Protein AF-A0A0K2V3X2-F1 (afdb_monomer_lite)

InterPro domains:
  IPR036116 Fibronectin type III superfamily [SSF49265] (34-122)

Organism: Lepeophtheirus salmonis (NCBI:txid72036)

Secondary structure (DSSP, 8-state):
-HHHHHHHHHHHHHHHHHHHHHTTTT---EE-TT-PPEEE-S-TT-TTEEEEE-TTTEESGGGSSEEEEEEEETTT-GGG-EEEEEETT--EEEEE--TT-EEEEEEEEEEEETTEEEEEEPPPEEEE-----EE----GGG-EEEEEEETTTTEEEEEEEEEEEEGGGEESGGG-SEEEEEEEE--------S--------------------------------------------------------------------------------------------------------------------------PPP-----------------------------------------------------PPP-PPEEEEEE-S---SSEEEEEEE--TT--EEEEEEEE-TTS-EEEEEEEEEE--GGG-TT--PPPHHHHEEEE--TTSSS-EEEE-TTS---GGGHHHHHHHHHHHHHHHHHHHHHHHHHHHHHHHHHHHHHHHHHHHHHHHHHTTT-S---SEEEEEE--HHHHHHTTTT--SEEEEEEEEETTEEEEE---GGG------------------------------------------------------------------PPPPP-PPP-EEEEETTTTEEEEESSTT-SS-SEEEPSS---SSTTSGGGTT-EEEEETTEEEE-TTEEEEE-----

Sequence (714 aa):
MRIFLEGIALLFIVFLVEEISANCKAHDAEWIKGKPIRISIPHRSEPGKVLVDWTQSMKNGRCSDRFEVFVWETHRGEGFTKNYTTPGGTYSRIVELDPCVEYQFKIGFFENNLFGKETKNSSVAKFKTEAIPTLGSTDKSQFQVQVYFDKITQKLDYNKASIRFPKTLLKHTSCLKYIEADGIENVATLTTSRGYNSHFNKIGDITPLSRSTSYSNIASGSSSRSLDKSGRYGSSSSIGSSGSYGGYNSFGTSGSFGGSGFYSGSHGGSGSYGHASSGSNKPSSGNFLGSFTGTAGNTVNVPLDPYHYNDGHIEHDHSFGNHGRADFSKVSQKRFKRGLFGNNRVSTTPTPGRYDLRSRTNKPSPSQHTTYKPISGVTVNAKILPPFVEDIIEIVVPIKPCSSYTFSVKFVSPQGATLGIVKDLKYLQLSEMHNYHPPTLTEIFKVGTPVSANAPFVSLEPYSGIPVKCVLPILKAVDRHMGHLEDELHFHLKKEFESIGYGNKMKSKILGQKEHSLESAGCECSTPLLHFNTTDPKQLSKHKTDGLFGTFVYEGMQNGRPYYRRPPTSMDVTPTTKAGKNKRNRRFVGKIGTDSSNSRSFGGGFTRGGSTSSSHSAHSLSSSADQHLVIPNTPIIKDPPPPGKVYYVFWNTKEKSWWVGTTLQADKPLYKTNKKNPAKCPGDTKTVKKWTVPHTFSWKVDPHMVMSCKKQVL

pLDDT: mean 70.09, std 28.05, range [26.08, 98.44]

Structure (mmCIF, N/CA/C/O backbone):
data_AF-A0A0K2V3X2-F1
#
_entry.id   AF-A0A0K2V3X2-F1
#
loop_
_atom_site.group_PDB
_atom_site.id
_atom_site.type_symbol
_atom_site.label_atom_id
_atom_site.label_alt_id
_atom_site.label_comp_id
_atom_site.label_asym_id
_atom_site.label_entity_id
_atom_site.label_seq_id
_atom_site.pdbx_PDB_ins_code
_atom_site.Cartn_x
_atom_site.Cartn_y
_atom_site.Cartn_z
_atom_site.occupancy
_atom_site.B_iso_or_equiv
_atom_site.auth_seq_id
_atom_site.auth_comp_id
_atom_site.auth_asym_id
_atom_site.auth_atom_id
_atom_site.pdbx_PDB_model_num
ATOM 1 N N . MET A 1 1 ? 26.137 71.852 10.182 1.00 55.50 1 MET A N 1
ATOM 2 C CA . MET A 1 1 ? 24.878 71.442 10.850 1.00 55.50 1 MET A CA 1
ATOM 3 C C . MET A 1 1 ? 24.507 69.979 10.605 1.00 55.50 1 MET A C 1
ATOM 5 O O . MET A 1 1 ? 24.577 69.263 11.587 1.00 55.50 1 MET A O 1
ATOM 9 N N . ARG A 1 2 ? 24.173 69.500 9.385 1.00 54.22 2 ARG A N 1
ATOM 10 C CA . ARG A 1 2 ? 23.673 68.110 9.159 1.00 54.22 2 ARG A CA 1
ATOM 11 C C . ARG A 1 2 ? 24.424 67.000 9.922 1.00 54.22 2 ARG A C 1
ATOM 13 O O . ARG A 1 2 ? 23.805 66.326 10.734 1.00 54.22 2 ARG A O 1
ATOM 20 N N . ILE A 1 3 ? 25.750 66.921 9.770 1.00 64.62 3 ILE A N 1
ATOM 21 C CA . ILE A 1 3 ? 26.622 65.934 10.450 1.00 64.62 3 ILE A CA 1
ATOM 22 C C . ILE A 1 3 ? 26.429 65.918 11.985 1.00 64.62 3 ILE A C 1
ATOM 24 O O . ILE A 1 3 ? 26.494 64.868 12.615 1.00 64.62 3 ILE A O 1
ATOM 28 N N . PHE A 1 4 ? 26.148 67.073 12.598 1.00 69.25 4 PHE A N 1
ATOM 29 C CA . PHE A 1 4 ? 25.949 67.192 14.046 1.00 69.25 4 PHE A CA 1
ATOM 30 C C . PHE A 1 4 ? 24.576 66.669 14.505 1.00 69.25 4 PHE A C 1
ATOM 32 O O . PHE A 1 4 ? 24.464 66.161 15.616 1.00 69.25 4 PHE A O 1
ATOM 39 N N . LEU A 1 5 ? 23.541 66.749 13.657 1.00 66.38 5 LEU A N 1
ATOM 40 C CA . LEU A 1 5 ? 22.240 66.126 13.936 1.00 66.38 5 LEU A CA 1
ATOM 41 C C . LEU A 1 5 ? 22.314 64.601 13.801 1.00 66.38 5 LEU A C 1
ATOM 43 O O . LEU A 1 5 ? 21.776 63.891 14.644 1.00 66.38 5 LEU A O 1
ATOM 47 N N . GLU A 1 6 ? 23.002 64.101 12.773 1.00 68.75 6 GLU A N 1
ATOM 48 C CA . GLU A 1 6 ? 23.158 62.660 12.526 1.00 68.75 6 GLU A CA 1
ATOM 49 C C . GLU A 1 6 ? 23.955 61.972 13.650 1.00 68.75 6 GLU A C 1
ATOM 51 O O . GLU A 1 6 ? 23.559 60.905 14.118 1.00 68.75 6 GLU A O 1
ATOM 56 N N . GLY A 1 7 ? 25.007 62.621 14.169 1.00 75.12 7 GLY A N 1
ATOM 57 C CA . GLY A 1 7 ? 25.748 62.136 15.339 1.00 75.12 7 GLY A CA 1
ATOM 58 C C . GLY A 1 7 ? 24.907 62.076 16.623 1.00 75.12 7 GLY A C 1
ATOM 59 O O . GLY A 1 7 ? 24.962 61.081 17.343 1.00 75.12 7 GLY A O 1
ATOM 60 N N . ILE A 1 8 ? 24.085 63.098 16.893 1.00 77.88 8 ILE A N 1
ATOM 61 C CA . ILE A 1 8 ? 23.185 63.113 18.062 1.00 77.88 8 ILE A CA 1
ATOM 62 C C . ILE A 1 8 ? 22.082 62.053 17.919 1.00 77.88 8 ILE A C 1
ATOM 64 O O . ILE A 1 8 ? 21.775 61.364 18.890 1.00 77.88 8 ILE A O 1
ATOM 68 N N . ALA A 1 9 ? 21.524 61.869 16.718 1.00 74.62 9 ALA A N 1
ATOM 69 C CA . ALA A 1 9 ? 20.525 60.834 16.453 1.00 74.62 9 ALA A CA 1
ATOM 70 C C . ALA A 1 9 ? 21.081 59.419 16.692 1.00 74.62 9 ALA A C 1
ATOM 72 O O . ALA A 1 9 ? 20.427 58.611 17.350 1.00 74.62 9 ALA A O 1
ATOM 73 N N . LEU A 1 10 ? 22.306 59.133 16.231 1.00 71.81 10 LEU A N 1
ATOM 74 C CA . LEU A 1 10 ? 22.984 57.864 16.512 1.00 71.81 10 LEU A CA 1
ATOM 75 C C . LEU A 1 10 ? 23.251 57.662 18.009 1.00 71.81 10 LEU A C 1
ATOM 77 O O . LEU A 1 10 ? 23.007 56.570 18.516 1.00 71.81 10 LEU A O 1
ATOM 81 N N . LEU A 1 11 ? 23.686 58.701 18.733 1.00 72.56 11 LEU A N 1
ATOM 82 C CA . LEU A 1 11 ? 23.914 58.605 20.178 1.00 72.56 11 LEU A CA 1
ATOM 83 C C . LEU A 1 11 ? 22.615 58.280 20.940 1.00 72.56 11 LEU A C 1
ATOM 85 O O . LEU A 1 11 ? 22.609 57.399 21.797 1.00 72.56 11 LEU A O 1
ATOM 89 N N . PHE A 1 12 ? 21.502 58.935 20.589 1.00 69.31 12 PHE A N 1
ATOM 90 C CA . PHE A 1 12 ? 20.186 58.637 21.168 1.00 69.31 12 PHE A CA 1
ATOM 91 C C . PHE A 1 12 ? 19.707 57.214 20.850 1.00 69.31 12 PHE A C 1
ATOM 93 O O . PHE A 1 12 ? 19.139 56.564 21.722 1.00 69.31 12 PHE A O 1
ATOM 100 N N . ILE A 1 13 ? 19.962 56.703 19.640 1.00 66.69 13 ILE A N 1
ATOM 101 C CA . ILE A 1 13 ? 19.635 55.315 19.276 1.00 66.69 13 ILE A CA 1
ATOM 102 C C . ILE A 1 13 ? 20.438 54.317 20.124 1.00 66.69 13 ILE A C 1
ATOM 104 O O . ILE A 1 13 ? 19.864 53.331 20.580 1.00 66.69 13 ILE A O 1
ATOM 108 N N . VAL A 1 14 ? 21.724 54.574 20.393 1.00 64.44 14 VAL A N 1
ATOM 109 C CA . VAL A 1 14 ? 22.539 53.712 21.272 1.00 64.44 14 VAL A CA 1
ATOM 110 C C . VAL A 1 14 ? 21.978 53.691 22.699 1.00 64.44 14 VAL A C 1
ATOM 112 O O . VAL A 1 14 ? 21.705 52.611 23.219 1.00 64.44 14 VAL A O 1
ATOM 115 N N . PHE A 1 15 ? 21.710 54.854 23.305 1.00 60.03 15 PHE A N 1
ATOM 116 C CA . PHE A 1 15 ? 21.142 54.915 24.661 1.00 60.03 15 PHE A CA 1
ATOM 117 C C . PHE A 1 15 ? 19.756 54.250 24.767 1.00 60.03 15 PHE A C 1
ATOM 119 O O . PHE A 1 15 ? 19.500 53.518 25.723 1.00 60.03 15 PHE A O 1
ATOM 126 N N . LEU A 1 16 ? 18.883 54.424 23.765 1.00 57.28 16 LEU A N 1
ATOM 127 C CA . LEU A 1 16 ? 17.559 53.782 23.730 1.00 57.28 16 LEU A CA 1
ATOM 128 C C . LEU A 1 16 ? 17.621 52.250 23.588 1.00 57.28 16 LEU A C 1
ATOM 130 O O . LEU A 1 16 ? 16.685 51.563 23.996 1.00 57.28 16 LEU A O 1
ATOM 134 N N . VAL A 1 17 ? 18.706 51.697 23.035 1.00 56.59 17 VAL A N 1
ATOM 135 C CA . VAL A 1 17 ? 18.939 50.243 22.997 1.00 56.59 17 VAL A CA 1
ATOM 136 C C . VAL A 1 17 ? 19.470 49.730 24.343 1.00 56.59 17 VAL A C 1
ATOM 138 O O . VAL A 1 17 ? 19.092 48.636 24.767 1.00 56.59 17 VAL A O 1
ATOM 141 N N . GLU A 1 18 ? 20.287 50.509 25.060 1.00 52.97 18 GLU A N 1
ATOM 142 C CA . GLU A 1 18 ? 20.831 50.092 26.361 1.00 52.97 18 GLU A CA 1
ATOM 143 C C . GLU A 1 18 ? 19.779 50.052 27.485 1.00 52.97 18 GLU A C 1
ATOM 145 O O . GLU A 1 18 ? 19.776 49.089 28.262 1.00 52.97 18 GLU A O 1
ATOM 150 N N . GLU A 1 19 ? 18.848 51.016 27.559 1.00 53.50 19 GLU A N 1
ATOM 151 C CA . GLU A 1 19 ? 17.819 51.071 28.621 1.00 53.50 19 GLU A CA 1
ATOM 152 C C . GLU A 1 19 ? 16.945 49.806 28.699 1.00 53.50 19 GLU A C 1
ATOM 154 O O . GLU A 1 19 ? 16.552 49.377 29.790 1.00 53.50 19 GLU A O 1
ATOM 159 N N . ILE A 1 20 ? 16.686 49.160 27.557 1.00 53.28 20 ILE A N 1
ATOM 160 C CA . ILE A 1 20 ? 15.906 47.915 27.476 1.00 53.28 20 ILE A CA 1
ATOM 161 C C . ILE A 1 20 ? 16.635 46.763 28.198 1.00 53.28 20 ILE A C 1
ATOM 163 O O . ILE A 1 20 ? 15.988 45.897 28.789 1.00 53.28 20 ILE A O 1
ATOM 167 N N . SER A 1 21 ? 17.973 46.770 28.204 1.00 53.56 21 SER A N 1
ATOM 168 C CA . SER A 1 21 ? 18.811 45.697 28.763 1.00 53.56 21 SER A CA 1
ATOM 169 C C . SER A 1 21 ? 19.086 45.823 30.269 1.00 53.56 21 SER A C 1
ATOM 171 O O . SER A 1 21 ? 19.223 44.817 30.970 1.00 53.56 21 SER A O 1
ATOM 173 N N . ALA A 1 22 ? 19.164 47.048 30.800 1.00 55.22 22 ALA A N 1
ATOM 174 C CA . ALA A 1 22 ? 19.585 47.286 32.184 1.00 55.22 22 ALA A CA 1
ATOM 175 C C . ALA A 1 22 ? 18.576 46.749 33.217 1.00 55.22 22 ALA A C 1
ATOM 177 O O . ALA A 1 22 ? 18.952 46.258 34.283 1.00 55.22 22 ALA A O 1
ATOM 178 N N . ASN A 1 23 ? 17.287 46.793 32.873 1.00 61.81 23 ASN A N 1
ATOM 179 C CA . ASN A 1 23 ? 16.147 46.582 33.770 1.00 61.81 23 ASN A CA 1
ATOM 180 C C . ASN A 1 23 ? 15.874 45.099 34.135 1.00 61.81 23 ASN A C 1
ATOM 182 O O . ASN A 1 23 ? 14.855 44.783 34.751 1.00 61.81 23 ASN A O 1
ATOM 186 N N . CYS A 1 24 ? 16.770 44.188 33.741 1.00 73.12 24 CYS A N 1
ATOM 187 C CA . CYS A 1 24 ? 16.744 42.769 34.113 1.00 73.12 24 CYS A CA 1
ATOM 188 C C . CYS A 1 24 ? 17.892 42.355 35.050 1.00 73.12 24 CYS A C 1
ATOM 190 O O . CYS A 1 24 ? 17.830 41.282 35.635 1.00 73.12 24 CYS A O 1
ATOM 192 N N . LYS A 1 25 ? 18.899 43.213 35.285 1.00 71.75 25 LYS A N 1
ATOM 193 C CA . LYS A 1 25 ? 20.054 42.902 36.159 1.00 71.75 25 LYS A CA 1
ATOM 194 C C . LYS A 1 25 ? 19.746 42.908 37.667 1.00 71.75 25 LYS A C 1
ATOM 196 O O . LYS A 1 25 ? 20.628 42.604 38.461 1.00 71.75 25 LYS A O 1
ATOM 201 N N . ALA A 1 26 ? 18.531 43.292 38.058 1.00 77.69 26 ALA A N 1
ATOM 202 C CA . ALA A 1 26 ? 18.090 43.380 39.455 1.00 77.69 26 ALA A CA 1
ATOM 203 C C . ALA A 1 26 ? 16.815 42.565 39.752 1.00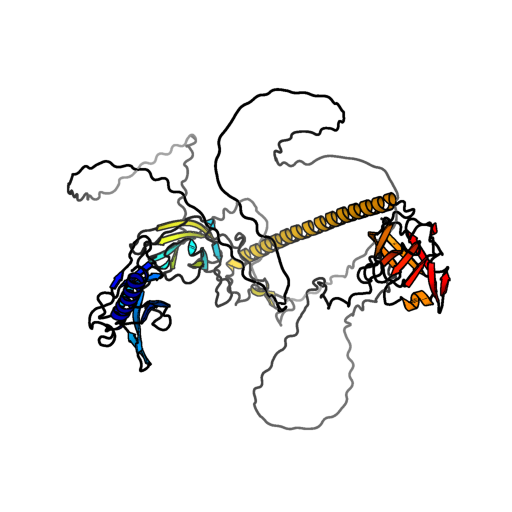 77.69 26 ALA A C 1
ATOM 205 O O . ALA A 1 26 ? 16.368 42.521 40.900 1.00 77.69 26 ALA A O 1
ATOM 206 N N . HIS A 1 27 ? 16.187 41.984 38.723 1.00 83.94 27 HIS A N 1
ATOM 207 C CA . HIS A 1 27 ? 14.812 41.483 38.758 1.00 83.94 27 HIS A CA 1
ATOM 208 C C . HIS A 1 27 ? 14.637 40.263 37.835 1.00 83.94 27 HIS A C 1
ATOM 210 O O . HIS A 1 27 ? 14.020 40.365 36.774 1.00 83.94 27 HIS A O 1
ATOM 216 N N . ASP A 1 28 ? 15.151 39.113 38.274 1.00 89.31 28 ASP A N 1
ATOM 217 C CA . ASP A 1 28 ? 14.944 37.790 37.670 1.00 89.31 28 ASP A CA 1
ATOM 218 C C . ASP A 1 28 ? 13.461 37.505 37.370 1.00 89.31 28 ASP A C 1
ATOM 220 O O . ASP A 1 28 ? 12.552 38.037 38.030 1.00 89.31 28 ASP A O 1
ATOM 224 N N . ALA A 1 29 ? 13.197 36.604 36.422 1.00 92.94 29 ALA A N 1
ATOM 225 C CA . ALA A 1 29 ? 11.863 36.047 36.252 1.00 92.94 29 ALA A CA 1
ATOM 226 C C . ALA A 1 29 ? 11.500 35.116 37.431 1.00 92.94 29 ALA A C 1
ATOM 228 O O . ALA A 1 29 ? 12.327 34.377 37.962 1.00 92.94 29 ALA A O 1
ATOM 229 N N . GLU A 1 30 ? 10.231 35.132 37.856 1.00 95.62 30 GLU A N 1
ATOM 230 C CA . GLU A 1 30 ? 9.730 34.281 38.949 1.00 95.62 30 GLU A CA 1
ATOM 231 C C . GLU A 1 30 ? 8.334 33.732 38.618 1.00 95.62 30 GLU A C 1
ATOM 233 O O . GLU A 1 30 ? 7.446 34.477 38.193 1.00 95.62 30 GLU A O 1
ATOM 238 N N . TRP A 1 31 ? 8.101 32.440 38.876 1.00 96.94 31 TRP A N 1
ATOM 239 C CA . TRP A 1 31 ? 6.755 31.861 38.885 1.00 96.94 31 TRP A CA 1
ATOM 240 C C . TRP A 1 31 ? 5.971 32.327 40.120 1.00 96.94 31 TRP A C 1
ATOM 242 O O . TRP A 1 31 ? 6.379 32.105 41.261 1.00 96.94 31 TRP A O 1
ATOM 252 N N . ILE A 1 32 ? 4.801 32.929 39.907 1.00 96.56 32 ILE A N 1
ATOM 253 C CA . ILE A 1 32 ? 3.925 33.392 40.985 1.00 96.56 32 ILE A CA 1
ATOM 254 C C . ILE A 1 32 ? 3.265 32.178 41.645 1.00 96.56 32 ILE A C 1
ATOM 256 O O . ILE A 1 32 ? 2.342 31.569 41.098 1.00 96.56 32 ILE A O 1
ATOM 260 N N . LYS A 1 33 ? 3.728 31.849 42.855 1.00 94.69 33 LYS A N 1
ATOM 261 C CA . LYS A 1 33 ? 3.213 30.744 43.677 1.00 94.69 33 LYS A CA 1
ATOM 262 C C . LYS A 1 33 ? 1.680 30.786 43.758 1.00 94.69 33 LYS A C 1
ATOM 264 O O . LYS A 1 33 ? 1.091 31.817 44.072 1.00 94.69 33 LYS A O 1
ATOM 269 N N . GLY A 1 34 ? 1.042 29.654 43.460 1.00 93.31 34 GLY A N 1
ATOM 27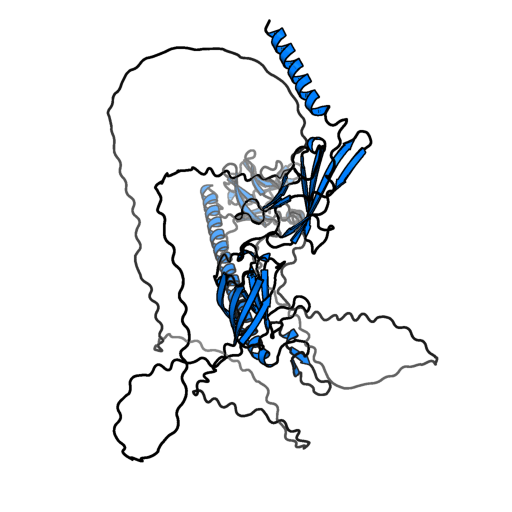0 C CA . GLY A 1 34 ? -0.416 29.494 43.494 1.00 93.31 34 GLY A CA 1
ATOM 271 C C . GLY A 1 34 ? -1.180 29.957 42.245 1.00 93.31 34 GLY A C 1
ATOM 272 O O . GLY A 1 34 ? -2.363 29.647 42.142 1.00 93.31 34 GLY A O 1
ATOM 273 N N . LYS A 1 35 ? -0.550 30.634 41.271 1.00 95.81 35 LYS A N 1
ATOM 274 C CA . LYS A 1 35 ? -1.212 30.980 40.001 1.00 95.81 35 LYS A CA 1
ATOM 275 C C . LYS A 1 35 ? -0.960 29.905 38.932 1.00 95.81 35 LYS A C 1
ATOM 277 O O . LYS A 1 35 ? 0.186 29.748 38.511 1.00 95.81 35 LYS A O 1
ATOM 282 N N . PRO A 1 36 ? -1.987 29.172 38.463 1.00 95.00 36 PRO A N 1
ATOM 283 C CA . PRO A 1 36 ? -1.819 28.202 37.384 1.00 95.00 36 PRO A CA 1
ATOM 284 C C . PRO A 1 36 ? -1.548 28.902 36.046 1.00 95.00 36 PRO A C 1
ATOM 286 O O . PRO A 1 36 ? -1.896 30.070 35.860 1.00 95.00 36 PRO A O 1
ATOM 289 N N . ILE A 1 37 ? -0.954 28.173 35.101 1.00 97.44 37 ILE A N 1
ATOM 290 C CA . ILE A 1 37 ? -0.925 28.570 33.687 1.00 97.44 37 ILE A CA 1
ATOM 291 C C . ILE A 1 37 ? -2.317 28.378 33.073 1.00 97.44 37 ILE A C 1
ATOM 293 O O . ILE A 1 37 ? -3.039 27.439 33.416 1.00 97.44 37 ILE A O 1
ATOM 297 N N . ARG A 1 38 ? -2.717 29.285 32.183 1.00 97.81 38 ARG A N 1
ATOM 298 C CA . ARG A 1 38 ? -4.026 29.271 31.531 1.00 97.81 38 ARG A CA 1
ATOM 299 C C . ARG A 1 38 ? -3.934 28.482 30.231 1.00 97.81 38 ARG A C 1
ATOM 301 O O . ARG A 1 38 ? -3.047 28.715 29.419 1.00 97.81 38 ARG A O 1
ATOM 308 N N . ILE A 1 39 ? -4.868 27.562 30.018 1.00 97.88 39 ILE A N 1
ATOM 309 C CA . ILE A 1 39 ? -4.917 26.729 28.812 1.00 97.88 39 ILE A CA 1
ATOM 310 C C . ILE A 1 39 ? -6.318 26.836 28.213 1.00 97.88 39 ILE A C 1
ATOM 312 O O . ILE A 1 39 ? -7.313 26.794 28.939 1.00 97.88 39 ILE A O 1
ATOM 316 N N . SER A 1 40 ? -6.406 27.035 26.899 1.00 96.81 40 SER A N 1
ATOM 317 C CA . SER A 1 40 ? -7.679 27.236 26.198 1.00 96.81 40 SER A CA 1
ATOM 318 C C . SER A 1 40 ? -7.583 26.886 24.713 1.00 96.81 40 SER A C 1
ATOM 320 O O . SER A 1 40 ? -6.505 26.921 24.131 1.00 96.81 40 SER A O 1
ATOM 322 N N . ILE A 1 41 ? -8.714 26.579 24.077 1.00 95.81 41 ILE A N 1
ATOM 323 C CA . ILE A 1 41 ? -8.812 26.457 22.615 1.00 95.81 41 ILE A CA 1
ATOM 324 C C . ILE A 1 41 ? -9.265 27.826 22.072 1.00 95.81 41 ILE A C 1
ATOM 326 O O . ILE A 1 41 ? -10.362 28.260 22.436 1.00 95.81 41 ILE A O 1
ATOM 330 N N . PRO A 1 42 ? -8.468 28.527 21.237 1.00 94.19 42 PRO A N 1
ATOM 331 C CA . PRO A 1 42 ? -8.793 29.882 20.784 1.00 94.19 42 PRO A CA 1
ATOM 332 C C . PRO A 1 42 ? -9.963 29.903 19.788 1.00 94.19 42 PRO A C 1
ATOM 334 O O . PRO A 1 42 ? -10.803 30.800 19.840 1.00 94.19 42 PRO A O 1
ATOM 337 N N . HIS A 1 43 ? -10.074 28.883 18.928 1.00 91.75 43 HIS A N 1
ATOM 338 C CA . HIS A 1 43 ? -11.159 28.742 17.957 1.00 91.75 43 HIS A CA 1
ATOM 339 C C . HIS A 1 43 ? -11.734 27.324 17.986 1.00 91.75 43 HIS A C 1
ATOM 341 O O . HIS A 1 43 ? -11.021 26.349 17.770 1.00 91.75 43 HIS A O 1
ATOM 347 N N . ARG A 1 44 ? -13.054 27.195 18.190 1.00 86.88 44 ARG A N 1
ATOM 348 C CA . ARG A 1 44 ? -13.752 25.889 18.221 1.00 86.88 44 ARG A CA 1
ATOM 349 C C . ARG A 1 44 ? -13.702 25.119 16.891 1.00 86.88 44 ARG A C 1
ATOM 351 O O . ARG A 1 44 ? -13.972 23.924 16.879 1.00 86.88 44 ARG A O 1
ATOM 358 N N . SER A 1 45 ? -13.377 25.798 15.791 1.00 87.62 45 SER A N 1
ATOM 359 C CA . SER A 1 45 ? -13.116 25.213 14.470 1.00 87.62 45 SER A CA 1
ATOM 360 C C . SER A 1 45 ? -11.737 24.554 14.356 1.00 87.62 45 SER A C 1
ATOM 362 O O . SER A 1 45 ? -11.542 23.728 13.472 1.00 87.62 45 SER A O 1
ATOM 364 N N . GLU A 1 46 ? -10.797 24.886 15.245 1.00 91.62 46 GLU A N 1
ATOM 365 C CA . GLU A 1 46 ? -9.421 24.376 15.246 1.00 91.62 46 GLU A CA 1
ATOM 366 C C . GLU A 1 46 ? -9.095 23.664 16.576 1.00 91.62 46 GLU A C 1
ATOM 368 O O . GLU A 1 46 ? -8.169 24.056 17.284 1.00 91.62 46 GLU A O 1
ATOM 373 N N . PRO A 1 47 ? -9.839 22.608 16.960 1.00 91.75 47 PRO A N 1
ATOM 374 C CA . PRO A 1 47 ? -9.781 22.024 18.306 1.00 91.75 47 PRO A CA 1
ATOM 375 C C . PRO A 1 47 ? -8.457 21.330 18.666 1.00 91.75 47 PRO A C 1
ATOM 377 O O . PRO A 1 47 ? -8.242 20.995 19.830 1.00 91.75 47 PRO A O 1
ATOM 380 N N . GLY A 1 48 ? -7.583 21.094 17.682 1.00 92.94 48 GLY A N 1
ATOM 381 C CA . GLY A 1 48 ? -6.213 20.625 17.910 1.00 92.94 48 GLY A CA 1
ATOM 382 C C . GLY A 1 48 ? -5.223 21.743 18.256 1.00 92.94 48 GLY A C 1
ATOM 383 O O . GLY A 1 48 ? -4.148 21.455 18.771 1.00 92.94 48 GLY A O 1
ATOM 384 N N . LYS A 1 49 ? -5.568 23.016 18.017 1.00 96.06 49 LYS A N 1
ATOM 385 C CA . LYS A 1 49 ? -4.742 24.161 18.416 1.00 96.06 49 LYS A CA 1
ATOM 386 C C . LYS A 1 49 ? -5.115 24.585 19.831 1.00 96.06 49 LYS A C 1
ATOM 388 O O . LYS A 1 49 ? -6.250 24.975 20.101 1.00 96.06 49 LYS A O 1
ATOM 393 N N . VAL A 1 50 ? -4.144 24.537 20.735 1.00 97.38 50 VAL A N 1
ATOM 394 C CA . VAL A 1 50 ? -4.313 24.910 22.141 1.00 97.38 50 VAL A CA 1
ATOM 395 C C . VAL A 1 50 ? -3.419 26.101 22.453 1.00 97.38 50 VAL A C 1
ATOM 397 O O . VAL A 1 50 ? -2.205 26.036 22.288 1.00 97.38 50 VAL A O 1
ATOM 400 N N . LEU A 1 51 ? -4.026 27.192 22.914 1.00 97.88 51 LEU A N 1
ATOM 401 C CA . LEU A 1 51 ? -3.334 28.357 23.444 1.00 97.88 51 LEU A CA 1
ATOM 402 C C . LEU A 1 51 ? -2.965 28.102 24.909 1.00 97.88 51 LEU A C 1
ATOM 404 O O . LEU A 1 51 ? -3.841 27.987 25.771 1.00 97.88 51 LEU A O 1
ATOM 408 N N . VAL A 1 52 ? -1.662 28.055 25.170 1.00 98.25 52 VAL A N 1
ATOM 409 C CA . VAL A 1 52 ? -1.061 28.069 26.505 1.00 98.25 52 VAL A CA 1
ATOM 410 C C . VAL A 1 52 ? -0.637 29.508 26.799 1.00 98.25 52 VAL A C 1
ATOM 412 O O . VAL A 1 52 ? 0.142 30.078 26.043 1.00 98.25 52 VAL A O 1
ATOM 415 N N . ASP A 1 53 ? -1.160 30.101 27.868 1.00 98.19 53 ASP A N 1
ATOM 416 C CA . ASP A 1 53 ? -0.963 31.495 28.290 1.00 98.19 53 ASP A CA 1
ATOM 417 C C . ASP A 1 53 ? -0.444 31.515 29.736 1.00 98.19 53 ASP A C 1
ATOM 419 O O . ASP A 1 53 ? -1.085 31.001 30.654 1.00 98.19 53 ASP A O 1
ATOM 423 N N . TRP A 1 54 ? 0.739 32.093 29.938 1.00 97.88 54 TRP A N 1
ATOM 424 C CA . TRP A 1 54 ? 1.400 32.205 31.241 1.00 97.88 54 TRP A CA 1
ATOM 425 C C . TRP A 1 54 ? 1.602 33.653 31.697 1.00 97.88 54 TRP A C 1
ATOM 427 O O . TRP A 1 54 ? 2.239 33.893 32.724 1.00 97.88 54 TRP A O 1
ATOM 437 N N . THR A 1 55 ? 0.993 34.616 30.994 1.00 97.00 55 THR A N 1
ATOM 438 C CA . THR A 1 55 ? 1.083 36.061 31.270 1.00 97.00 55 THR A CA 1
ATOM 439 C C . THR A 1 55 ? 0.743 36.403 32.721 1.00 97.00 55 THR A C 1
ATOM 441 O O . THR A 1 55 ? 1.368 37.264 33.332 1.00 97.00 55 THR A O 1
ATOM 444 N N . GLN A 1 56 ? -0.245 35.717 33.303 1.00 96.50 56 GLN A N 1
ATOM 445 C CA . GLN A 1 56 ? -0.690 35.970 34.677 1.00 96.50 56 GLN A CA 1
ATOM 446 C C . GLN A 1 56 ? 0.093 35.189 35.740 1.00 96.50 56 GLN A C 1
ATOM 448 O O . GLN A 1 56 ? -0.029 35.509 36.924 1.00 96.50 56 GLN A O 1
ATOM 453 N N . SER A 1 57 ? 0.865 34.177 35.339 1.00 96.81 57 SER A N 1
ATOM 454 C CA . SER A 1 57 ? 1.520 33.200 36.220 1.00 96.81 57 SER A CA 1
ATOM 455 C C . SER A 1 57 ? 2.958 33.588 36.583 1.00 96.81 57 SER A C 1
ATOM 457 O O . SER A 1 57 ? 3.583 32.896 37.381 1.00 96.81 57 SER A O 1
ATOM 459 N N . MET A 1 58 ? 3.491 34.673 36.018 1.00 95.88 58 MET A N 1
ATOM 460 C CA . MET A 1 58 ? 4.909 35.034 36.075 1.00 95.88 58 MET A CA 1
ATOM 461 C C . MET A 1 58 ? 5.129 36.518 36.402 1.00 95.88 58 MET A C 1
ATOM 463 O O . MET A 1 58 ? 4.353 37.376 35.986 1.00 95.88 58 MET A O 1
ATOM 467 N N . LYS A 1 59 ? 6.216 36.825 37.118 1.00 95.06 59 LYS A N 1
ATOM 468 C CA . LYS A 1 59 ? 6.812 38.169 37.209 1.00 95.06 59 LYS A CA 1
ATOM 469 C C . LYS A 1 59 ? 8.009 38.267 36.265 1.00 95.06 59 LYS A C 1
ATOM 471 O O . LYS A 1 59 ? 8.691 37.272 36.046 1.00 95.06 59 LYS A O 1
ATOM 476 N N . ASN A 1 60 ? 8.276 39.469 35.755 1.00 93.06 60 ASN A N 1
ATOM 477 C CA . ASN A 1 60 ? 9.496 39.833 35.020 1.00 93.06 60 ASN A CA 1
ATOM 478 C C . ASN A 1 60 ? 9.860 38.939 33.812 1.00 93.06 60 ASN A C 1
ATOM 480 O O . ASN A 1 60 ? 11.006 38.946 33.385 1.00 93.06 60 ASN A O 1
ATOM 484 N N . GLY A 1 61 ? 8.912 38.216 33.199 1.00 90.56 61 GLY A N 1
ATOM 485 C CA . GLY A 1 61 ? 9.190 37.240 32.124 1.00 90.56 61 GLY A CA 1
ATOM 486 C C . GLY A 1 61 ? 9.864 37.788 30.852 1.00 90.56 61 GLY A C 1
ATOM 487 O O . GLY A 1 61 ? 10.316 37.015 30.013 1.00 90.56 61 GLY A O 1
ATOM 488 N N . ARG A 1 62 ? 9.999 39.114 30.724 1.00 91.69 62 ARG A N 1
ATOM 489 C CA . ARG A 1 62 ? 10.874 39.784 29.744 1.00 91.69 62 ARG A CA 1
ATOM 490 C C . ARG A 1 62 ? 12.371 39.508 29.964 1.00 91.69 62 ARG A C 1
ATOM 492 O O . ARG A 1 62 ? 13.148 39.759 29.057 1.00 91.69 62 ARG A O 1
ATOM 499 N N . CYS A 1 63 ? 12.753 39.044 31.156 1.00 91.88 63 CYS A N 1
ATOM 500 C CA . CYS A 1 63 ? 14.135 38.814 31.576 1.00 91.88 63 CYS A CA 1
ATOM 501 C C . CYS A 1 63 ? 14.606 37.364 31.391 1.00 91.88 63 CYS A C 1
ATOM 503 O O . CYS A 1 63 ? 15.793 37.098 31.528 1.00 91.88 63 CYS A O 1
ATOM 505 N N . SER A 1 64 ? 13.708 36.437 31.035 1.00 93.69 64 SER A N 1
ATOM 506 C CA . SER A 1 64 ? 14.116 35.119 30.547 1.00 93.69 64 SER A CA 1
ATOM 507 C C . SER A 1 64 ? 14.458 35.193 29.061 1.00 93.69 64 SER A C 1
ATOM 509 O O . SER A 1 64 ? 13.693 35.757 28.280 1.00 93.69 64 SER A O 1
ATOM 511 N N . ASP A 1 65 ? 15.559 34.553 28.661 1.00 93.12 65 ASP A N 1
ATOM 512 C CA . ASP A 1 65 ? 16.001 34.479 27.263 1.00 93.12 65 ASP A CA 1
ATOM 513 C C . ASP A 1 65 ? 15.028 33.687 26.375 1.00 93.12 65 ASP A C 1
ATOM 515 O O . ASP A 1 65 ? 14.882 33.958 25.180 1.00 93.12 65 ASP A O 1
ATOM 519 N N . ARG A 1 66 ? 14.394 32.651 26.945 1.00 95.88 66 ARG A N 1
ATOM 520 C CA . ARG A 1 66 ? 13.511 31.719 26.234 1.00 95.88 66 ARG A CA 1
ATOM 521 C C . ARG A 1 66 ? 12.636 30.901 27.184 1.00 95.88 66 ARG A C 1
ATOM 523 O O . ARG A 1 66 ? 13.067 30.483 28.259 1.00 95.88 66 ARG A O 1
ATOM 530 N N . PHE A 1 67 ? 11.449 30.563 26.699 1.00 97.19 67 PHE A N 1
ATOM 531 C CA . PHE A 1 67 ? 10.520 29.619 27.311 1.00 97.19 67 PHE A CA 1
ATOM 532 C C . PHE A 1 67 ? 10.522 28.287 26.557 1.00 97.19 67 PHE A C 1
ATOM 534 O O . PHE A 1 67 ? 10.670 28.259 25.335 1.00 97.19 67 PHE A O 1
ATOM 541 N N . GLU A 1 68 ? 10.288 27.183 27.260 1.00 97.62 68 GLU A N 1
ATOM 542 C CA . GLU A 1 68 ? 9.932 25.894 26.662 1.00 97.62 68 GLU A CA 1
ATOM 543 C C . GLU A 1 68 ? 8.618 25.406 27.270 1.00 97.62 68 GLU A C 1
ATOM 545 O O . GLU A 1 68 ? 8.504 25.227 28.485 1.00 97.62 68 GLU A O 1
ATOM 550 N N . VAL A 1 69 ? 7.611 25.205 26.417 1.00 97.94 69 VAL A N 1
ATOM 551 C CA . VAL A 1 69 ? 6.340 24.591 26.808 1.00 97.94 69 VAL A CA 1
ATOM 552 C C . VAL A 1 69 ? 6.476 23.081 26.646 1.00 97.94 69 VAL A C 1
ATOM 554 O O . VAL A 1 69 ? 6.638 22.583 25.534 1.00 97.94 69 VAL A O 1
ATOM 557 N N . PHE A 1 70 ? 6.417 22.369 27.763 1.00 97.62 70 PHE A N 1
ATOM 558 C CA . PHE A 1 70 ? 6.468 20.916 27.881 1.00 97.62 70 PHE A CA 1
ATOM 559 C C . PHE A 1 70 ? 5.035 20.375 27.894 1.00 97.62 70 PHE A C 1
ATOM 561 O O . PHE A 1 70 ? 4.262 20.741 28.782 1.00 97.62 70 PHE A O 1
ATOM 568 N N . VAL A 1 71 ? 4.669 19.519 26.935 1.00 97.94 71 VAL A N 1
ATOM 569 C CA . VAL A 1 71 ? 3.327 18.916 26.843 1.00 97.94 71 VAL A CA 1
ATOM 570 C C . VAL A 1 71 ? 3.398 17.397 26.688 1.00 97.94 71 VAL A C 1
ATOM 572 O O . VAL A 1 71 ? 4.038 16.903 25.761 1.00 97.94 71 VAL A O 1
ATOM 575 N N . TRP A 1 72 ? 2.706 16.646 27.548 1.00 97.12 72 TRP A N 1
ATOM 576 C CA . TRP A 1 72 ? 2.631 15.178 27.479 1.00 97.12 72 TRP A CA 1
ATOM 577 C C . TRP A 1 72 ? 1.223 14.645 27.743 1.00 97.12 72 TRP A C 1
ATOM 579 O O . TRP A 1 72 ? 0.398 15.284 28.395 1.00 97.12 72 TRP A O 1
ATOM 589 N N . GLU A 1 73 ? 0.935 13.453 27.227 1.00 95.44 73 GLU A N 1
ATOM 590 C CA . GLU A 1 73 ? -0.344 12.772 27.440 1.00 95.44 73 GLU A CA 1
ATOM 591 C C . GLU A 1 73 ? -0.401 12.192 28.862 1.00 95.44 73 GLU A C 1
ATOM 593 O O . GLU A 1 73 ? 0.499 11.453 29.271 1.00 95.44 73 GLU A O 1
ATOM 598 N N . THR A 1 74 ? -1.475 12.475 29.613 1.00 94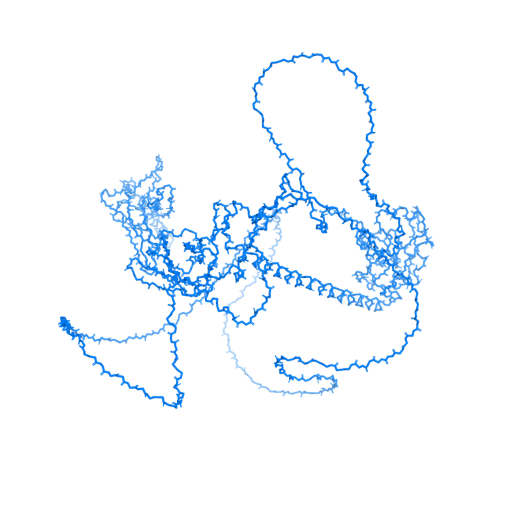.06 74 THR A N 1
ATOM 599 C CA . THR A 1 74 ? -1.619 12.083 31.033 1.00 94.06 74 THR A CA 1
ATOM 600 C C . THR A 1 74 ? -1.380 10.587 31.273 1.00 94.06 74 THR A C 1
ATOM 602 O O . THR A 1 74 ? -0.856 10.219 32.320 1.00 94.06 74 THR A O 1
ATOM 605 N N . HIS A 1 75 ? -1.738 9.728 30.313 1.00 89.06 75 HIS A N 1
ATOM 606 C CA . HIS A 1 75 ? -1.607 8.273 30.425 1.00 89.06 75 HIS A CA 1
ATOM 607 C C . HIS A 1 75 ? -0.233 7.719 30.000 1.00 89.06 75 HIS A C 1
ATOM 609 O O . HIS A 1 75 ? 0.041 6.552 30.261 1.00 89.06 75 HIS A O 1
ATOM 615 N N . ARG A 1 76 ? 0.624 8.523 29.349 1.00 90.75 76 ARG A N 1
ATOM 616 C CA . ARG A 1 76 ? 2.008 8.140 28.999 1.00 90.75 76 ARG A CA 1
ATOM 617 C C . ARG A 1 76 ? 3.034 8.665 30.005 1.00 90.75 76 ARG A C 1
ATOM 619 O O . ARG A 1 76 ? 4.095 8.070 30.163 1.00 90.75 76 ARG A O 1
ATOM 626 N N . GLY A 1 77 ? 2.711 9.762 30.690 1.00 91.75 77 GLY A N 1
ATOM 627 C CA . GLY A 1 77 ? 3.606 10.418 31.641 1.00 91.75 77 GLY A CA 1
ATOM 628 C C . GLY A 1 77 ? 4.692 11.271 30.976 1.00 91.75 77 GLY A C 1
ATOM 629 O O . GLY A 1 77 ? 4.816 11.340 29.753 1.00 91.75 77 GLY A O 1
ATOM 630 N N . GLU A 1 78 ? 5.478 11.945 31.815 1.00 91.94 78 GLU A N 1
ATOM 631 C CA . GLU A 1 78 ? 6.405 13.019 31.421 1.00 91.94 78 GLU A CA 1
ATOM 632 C C . GLU A 1 78 ? 7.575 12.547 30.530 1.00 91.94 78 GLU A C 1
ATOM 634 O O . GLU A 1 78 ? 8.181 13.345 29.818 1.00 91.94 78 GLU A O 1
ATOM 639 N N . GLY A 1 79 ? 7.852 11.239 30.474 1.00 85.81 79 GLY A N 1
ATOM 640 C CA . GLY A 1 79 ? 8.861 10.662 29.573 1.00 85.81 79 GLY A CA 1
ATOM 641 C C . GLY A 1 79 ? 8.545 10.795 28.074 1.00 85.81 79 GLY A C 1
ATOM 642 O O . GLY A 1 79 ? 9.440 10.625 27.254 1.00 85.81 79 GLY A O 1
ATOM 643 N N . PHE A 1 80 ? 7.301 11.126 27.704 1.00 85.31 80 PHE A N 1
ATOM 644 C CA . PHE A 1 80 ? 6.846 11.272 26.310 1.00 85.31 80 PHE A CA 1
ATOM 645 C C . PHE A 1 80 ? 6.483 12.725 25.958 1.00 85.31 80 PHE A C 1
ATOM 647 O O . PHE A 1 80 ? 5.518 12.990 25.237 1.00 85.31 80 PHE A O 1
ATOM 654 N N . THR A 1 81 ? 7.232 13.678 26.509 1.00 92.25 81 THR A N 1
ATOM 655 C CA . THR A 1 81 ? 6.955 15.111 26.368 1.00 92.25 81 THR A CA 1
ATOM 656 C C . THR A 1 81 ? 7.363 15.671 25.001 1.00 92.25 81 THR A C 1
ATOM 658 O O . THR A 1 81 ? 8.476 15.451 24.526 1.00 92.25 81 THR A O 1
ATOM 661 N N . LYS A 1 82 ? 6.465 16.453 24.387 1.00 94.31 82 LYS A N 1
ATOM 662 C CA . LYS A 1 82 ? 6.748 17.353 23.259 1.00 94.31 82 LYS A CA 1
ATOM 663 C C . LYS A 1 82 ? 7.150 18.728 23.805 1.00 94.31 82 LYS A C 1
ATOM 665 O O . LYS A 1 82 ? 6.418 19.292 24.621 1.00 94.31 82 LYS A O 1
ATOM 670 N N . ASN A 1 83 ? 8.266 19.279 23.327 1.00 95.94 83 ASN A N 1
ATOM 671 C CA . ASN A 1 83 ? 8.782 20.583 23.758 1.00 95.94 83 ASN A CA 1
ATOM 672 C C . ASN A 1 83 ? 8.559 21.637 22.664 1.00 95.94 83 ASN A C 1
ATOM 674 O O . ASN A 1 83 ? 8.914 21.410 21.508 1.00 95.94 83 ASN A O 1
ATOM 678 N N . TYR A 1 84 ? 8.042 22.811 23.031 1.00 96.94 84 TYR A N 1
ATOM 679 C CA . TYR A 1 84 ? 7.858 23.947 22.122 1.00 96.94 84 TYR A CA 1
ATOM 680 C C . TYR A 1 84 ? 8.630 25.169 22.643 1.00 96.94 84 TYR A C 1
ATOM 682 O O . TYR A 1 84 ? 8.178 25.858 23.562 1.00 96.94 84 TYR A O 1
ATOM 690 N N . THR A 1 85 ? 9.805 25.442 22.068 1.00 96.81 85 THR A N 1
ATOM 691 C CA . THR A 1 85 ? 10.625 26.614 22.423 1.00 96.81 85 THR A CA 1
ATOM 692 C C . THR A 1 85 ? 10.001 27.907 21.886 1.00 96.81 85 THR A C 1
ATOM 694 O O . THR A 1 85 ? 9.505 27.955 20.760 1.00 96.81 85 THR A O 1
ATOM 697 N N . THR A 1 86 ? 10.030 28.969 22.690 1.00 95.38 86 THR A N 1
ATOM 698 C CA . THR A 1 86 ? 9.499 30.302 22.364 1.00 95.38 86 THR A CA 1
ATOM 699 C C . THR A 1 86 ? 10.473 31.381 22.875 1.00 95.38 86 THR A C 1
ATOM 701 O O . THR A 1 86 ? 11.017 31.199 23.965 1.00 95.38 86 THR A O 1
ATOM 704 N N . PRO A 1 87 ? 10.732 32.484 22.141 1.00 94.75 87 PRO A N 1
ATOM 705 C CA . PRO A 1 87 ? 11.641 33.541 22.598 1.00 94.75 87 PRO A CA 1
ATOM 706 C C . PRO A 1 87 ? 11.207 34.226 23.902 1.00 94.75 87 PRO A C 1
ATOM 708 O O . PRO A 1 87 ? 10.016 34.275 24.226 1.00 94.75 87 PRO A O 1
ATOM 711 N N . GLY A 1 88 ? 12.180 34.806 24.608 1.00 92.19 88 GLY A N 1
ATOM 712 C CA . GLY A 1 88 ? 11.974 35.683 25.760 1.00 92.19 88 GLY A CA 1
ATOM 713 C C . GLY A 1 88 ? 10.977 36.815 25.500 1.00 92.19 88 GLY A C 1
ATOM 714 O O . GLY A 1 88 ? 10.730 37.204 24.358 1.00 92.19 88 GLY A O 1
ATOM 715 N N . GLY A 1 89 ? 10.329 37.302 26.561 1.00 90.69 89 GLY A N 1
ATOM 716 C CA . GLY A 1 89 ? 9.265 38.312 26.458 1.00 90.69 89 GLY A CA 1
ATOM 717 C C . GLY A 1 89 ? 7.961 37.844 25.789 1.00 90.69 89 GLY A C 1
ATOM 718 O O . GLY A 1 89 ? 7.000 38.610 25.753 1.00 90.69 89 GLY A O 1
ATOM 719 N N . THR A 1 90 ? 7.880 36.598 25.310 1.00 94.94 90 THR A N 1
ATOM 720 C CA . THR A 1 90 ? 6.631 35.999 24.816 1.00 94.94 90 THR A CA 1
ATOM 721 C C . THR A 1 90 ? 5.915 35.268 25.952 1.00 94.94 90 THR A C 1
ATOM 723 O O . THR A 1 90 ? 6.504 34.402 26.587 1.00 94.94 90 THR A O 1
ATOM 726 N N . TYR A 1 91 ? 4.637 35.577 26.191 1.00 96.62 91 TYR A N 1
ATOM 727 C CA . TYR A 1 91 ? 3.870 35.046 27.334 1.00 96.62 91 TYR A CA 1
ATOM 728 C C . TYR A 1 91 ? 2.771 34.038 26.965 1.00 96.62 91 TYR A C 1
ATOM 730 O O . TYR A 1 91 ? 2.006 33.600 27.827 1.00 96.62 91 TYR A O 1
ATOM 738 N N . SER A 1 92 ? 2.656 33.677 25.685 1.00 97.38 92 SER A N 1
ATOM 739 C CA . SER A 1 92 ? 1.740 32.627 25.244 1.00 97.38 92 SER A CA 1
ATOM 740 C C . SER A 1 92 ? 2.252 31.901 24.002 1.00 97.38 92 SER A C 1
ATOM 742 O O . SER A 1 92 ? 3.035 32.446 23.221 1.00 97.38 92 SER A O 1
ATOM 744 N N . ARG A 1 93 ? 1.806 30.659 23.809 1.00 97.56 93 ARG A N 1
ATOM 745 C CA . ARG A 1 93 ? 2.142 29.830 22.651 1.00 97.56 93 ARG A CA 1
ATOM 746 C C . ARG A 1 93 ? 0.940 28.993 22.236 1.00 97.56 93 ARG A C 1
ATOM 748 O O . ARG A 1 93 ? 0.300 28.364 23.076 1.00 97.56 93 ARG A O 1
ATOM 755 N N . ILE A 1 94 ? 0.670 28.946 20.933 1.00 97.75 94 ILE A N 1
ATOM 756 C CA . ILE A 1 94 ? -0.216 27.933 20.354 1.00 97.75 94 ILE A CA 1
ATOM 757 C C . ILE A 1 94 ? 0.608 26.666 20.098 1.00 97.75 94 ILE A C 1
ATOM 759 O O . ILE A 1 94 ? 1.678 26.727 19.480 1.00 97.75 94 ILE A O 1
ATOM 763 N N . VAL A 1 95 ? 0.105 25.536 20.591 1.00 97.25 95 VAL A N 1
ATOM 764 C CA . VAL A 1 95 ? 0.644 24.188 20.373 1.00 97.25 95 VAL A CA 1
ATOM 765 C C . VAL A 1 95 ? -0.391 23.320 19.659 1.00 97.25 95 VAL A C 1
ATOM 767 O O . VAL A 1 95 ? -1.595 23.525 19.827 1.00 97.25 95 VAL A O 1
ATOM 770 N N . GLU A 1 96 ? 0.073 22.357 18.864 1.00 96.56 96 GLU A N 1
ATOM 771 C CA . GLU A 1 96 ? -0.787 21.452 18.090 1.00 96.56 96 GLU A CA 1
ATOM 772 C C . GLU A 1 96 ? -0.804 20.053 18.717 1.00 96.56 96 GLU A C 1
ATOM 774 O O . GLU A 1 96 ? 0.244 19.432 18.922 1.00 96.56 96 GLU A O 1
ATOM 779 N N . LEU A 1 97 ? -2.007 19.594 19.068 1.00 94.69 97 LEU A N 1
ATOM 780 C CA . LEU A 1 97 ? -2.287 18.435 19.915 1.00 94.69 97 LEU A CA 1
ATOM 781 C C . LEU A 1 97 ? -3.498 17.648 19.394 1.00 94.69 97 LEU A C 1
ATOM 783 O O . LEU A 1 97 ? -4.359 18.187 18.696 1.00 94.69 97 LEU A O 1
ATOM 787 N N . ASP A 1 98 ? -3.606 16.376 19.777 1.00 91.69 98 ASP A N 1
ATOM 788 C CA . ASP A 1 98 ? -4.735 15.538 19.381 1.00 91.69 98 ASP A CA 1
ATOM 789 C C . ASP A 1 98 ? -6.002 15.885 20.192 1.00 91.69 98 ASP A C 1
ATOM 791 O O . ASP A 1 98 ? -5.956 16.012 21.420 1.00 91.69 98 ASP A O 1
ATOM 795 N N . PRO A 1 99 ? -7.171 16.048 19.550 1.00 93.31 99 PRO A N 1
ATOM 796 C CA . PRO A 1 99 ? -8.405 16.379 20.255 1.00 93.31 99 PRO A CA 1
ATOM 797 C C . PRO A 1 99 ? -8.992 15.197 21.047 1.00 93.31 99 PRO A C 1
ATOM 799 O O . PRO A 1 99 ? -8.912 14.042 20.631 1.00 93.31 99 PRO A O 1
ATOM 802 N N . CYS A 1 100 ? -9.641 15.509 22.174 1.00 92.81 100 CYS A N 1
ATOM 803 C CA . CYS A 1 100 ? -10.198 14.573 23.164 1.00 92.81 100 CYS A CA 1
ATOM 804 C C . CYS A 1 100 ? -9.189 13.736 23.958 1.00 92.81 100 CYS A C 1
ATOM 806 O O . CYS A 1 100 ? -9.570 12.759 24.608 1.00 92.81 100 CYS A O 1
ATOM 808 N N . VAL A 1 101 ? -7.932 14.175 23.998 1.00 92.19 101 VAL A N 1
ATOM 809 C CA . VAL A 1 101 ? -6.869 13.604 24.832 1.00 92.19 101 VAL A CA 1
ATOM 810 C C . VAL A 1 101 ? -6.653 14.492 26.068 1.00 92.19 101 VAL A C 1
ATOM 812 O O . VAL A 1 101 ? -6.752 15.718 26.001 1.00 92.19 101 VAL A O 1
ATOM 815 N N . GLU A 1 102 ? -6.408 13.879 27.232 1.00 95.38 102 GLU A N 1
ATOM 816 C CA . GLU A 1 102 ? -6.015 14.612 28.445 1.00 95.38 102 GLU A CA 1
ATOM 817 C C . GLU A 1 102 ? -4.499 14.822 28.440 1.00 95.38 102 GLU A C 1
ATOM 819 O O . GLU A 1 102 ? -3.731 13.856 28.475 1.00 95.38 102 GLU A O 1
ATOM 824 N N . TYR A 1 103 ? -4.086 16.086 28.415 1.00 96.75 103 TYR A N 1
ATOM 825 C CA . TYR A 1 103 ? -2.692 16.507 28.426 1.00 96.75 103 TYR A CA 1
ATOM 826 C C . TYR A 1 103 ? -2.321 17.185 29.746 1.00 96.75 103 TYR A C 1
ATOM 828 O O . TYR A 1 103 ? -3.140 17.825 30.414 1.00 96.75 103 TYR A O 1
ATOM 836 N N . GLN A 1 104 ? -1.042 17.076 30.080 1.00 97.94 104 GLN A N 1
ATOM 837 C CA . GLN A 1 104 ? -0.371 17.841 31.118 1.00 97.94 104 GLN A CA 1
ATOM 838 C C . GLN A 1 104 ? 0.615 18.812 30.477 1.00 97.94 104 GLN A C 1
ATOM 840 O O . GLN A 1 104 ? 1.253 18.496 29.473 1.00 97.94 104 GLN A O 1
ATOM 845 N N . PHE A 1 105 ? 0.693 20.002 31.063 1.00 98.06 105 PHE A N 1
ATOM 846 C CA . PHE A 1 105 ? 1.468 21.131 30.575 1.00 98.06 105 PHE A CA 1
ATOM 847 C C . PHE A 1 105 ? 2.338 21.667 31.704 1.00 98.06 105 PHE A C 1
ATOM 849 O O . PHE A 1 105 ? 1.848 21.915 32.808 1.00 98.06 105 PHE A O 1
ATOM 856 N N . LYS A 1 106 ? 3.608 21.909 31.405 1.00 97.38 106 LYS A N 1
ATOM 857 C CA . LYS A 1 106 ? 4.574 22.583 32.275 1.00 97.38 106 LYS A CA 1
ATOM 858 C C . LYS A 1 106 ? 5.349 23.579 31.424 1.00 97.38 106 LYS A C 1
ATOM 860 O O . LYS A 1 106 ? 5.536 23.353 30.232 1.00 97.38 106 LYS A O 1
ATOM 865 N N . ILE A 1 107 ? 5.800 24.679 32.006 1.00 97.62 107 ILE A N 1
ATOM 866 C CA . ILE A 1 107 ? 6.595 25.677 31.291 1.00 97.62 107 ILE A CA 1
ATOM 867 C C . ILE A 1 107 ? 7.902 25.859 32.040 1.00 97.62 107 ILE A C 1
ATOM 869 O O . ILE A 1 107 ? 7.899 26.200 33.221 1.00 97.62 107 ILE A O 1
ATOM 873 N N . GLY A 1 108 ? 9.012 25.609 31.358 1.00 96.88 108 GLY A N 1
ATOM 874 C CA . GLY A 1 108 ? 10.331 26.009 31.826 1.00 96.88 108 GLY A CA 1
ATOM 875 C C . GLY A 1 108 ? 10.685 27.363 31.236 1.00 96.88 108 GLY A C 1
ATOM 876 O O . GLY A 1 108 ? 10.363 27.645 30.080 1.00 96.88 108 GLY A O 1
ATOM 877 N N . PHE A 1 109 ? 11.363 28.193 32.015 1.00 96.38 109 PHE A N 1
ATOM 878 C CA . PHE A 1 109 ? 12.060 29.366 31.500 1.00 96.38 109 PHE A CA 1
ATOM 879 C C . PHE A 1 109 ? 13.552 29.250 31.793 1.00 96.38 109 PHE A C 1
ATOM 881 O O . PHE A 1 109 ? 13.945 28.594 32.762 1.00 96.38 109 PHE A O 1
ATOM 888 N N . PHE A 1 110 ? 14.362 29.850 30.924 1.00 94.56 110 PHE A N 1
ATOM 889 C CA . PHE A 1 110 ? 15.819 29.773 30.962 1.00 94.56 110 PHE A CA 1
ATOM 890 C C . PHE A 1 110 ? 16.422 31.171 31.096 1.00 94.56 110 PHE A C 1
ATOM 892 O O . PHE A 1 110 ? 15.961 32.111 30.446 1.00 94.56 110 PHE A O 1
ATOM 899 N N . GLU A 1 111 ? 17.463 31.282 31.912 1.00 92.44 111 GLU A N 1
ATOM 900 C CA . GLU A 1 111 ? 18.231 32.510 32.140 1.00 92.44 111 GLU A CA 1
ATOM 901 C C . GLU A 1 111 ? 19.723 32.155 32.036 1.00 92.44 111 GLU A C 1
ATOM 903 O O . GLU A 1 111 ? 20.205 31.267 32.746 1.00 92.44 111 GLU A O 1
ATOM 908 N N . ASN A 1 112 ? 20.450 32.793 31.114 1.00 87.06 112 ASN A N 1
ATOM 909 C CA . ASN A 1 112 ? 21.900 32.639 30.956 1.00 87.06 112 ASN A CA 1
ATOM 910 C C . ASN A 1 112 ? 22.624 33.690 31.814 1.00 87.06 112 ASN A C 1
ATOM 912 O O . ASN A 1 112 ? 23.128 34.696 31.314 1.00 87.06 112 ASN A O 1
ATOM 916 N N . ASN A 1 113 ? 22.673 33.446 33.122 1.00 84.06 113 ASN A N 1
ATOM 917 C CA . ASN A 1 113 ? 23.352 34.308 34.084 1.00 84.06 113 ASN A CA 1
ATOM 918 C C . ASN A 1 113 ? 24.883 34.139 33.999 1.00 84.06 113 ASN A C 1
ATOM 920 O O . ASN A 1 113 ? 25.394 33.115 33.541 1.00 84.06 113 ASN A O 1
ATOM 924 N N . LEU A 1 114 ? 25.645 35.115 34.514 1.00 81.31 114 LEU A N 1
ATOM 925 C CA . LEU A 1 114 ? 27.123 35.066 34.554 1.00 81.31 114 LEU A CA 1
ATOM 926 C C . LEU A 1 114 ? 27.687 33.840 35.304 1.00 81.31 114 LEU A C 1
ATOM 928 O O . LEU A 1 114 ? 28.850 33.491 35.124 1.00 81.31 114 LEU A O 1
ATOM 932 N N . PHE A 1 115 ? 26.862 33.188 36.127 1.00 82.12 115 PHE A N 1
ATOM 933 C CA . PHE A 1 115 ? 27.211 32.010 36.925 1.00 82.12 115 PHE A CA 1
ATOM 934 C C . PHE A 1 115 ? 26.715 30.681 36.326 1.00 82.12 115 PHE A C 1
ATOM 936 O O . PHE A 1 115 ? 26.978 29.624 36.895 1.00 82.12 115 PHE A O 1
ATOM 943 N N . GLY A 1 116 ? 26.017 30.705 35.184 1.00 85.00 116 GLY A N 1
ATOM 944 C CA . GLY A 1 116 ? 25.529 29.507 34.499 1.00 85.00 116 GLY A CA 1
ATOM 945 C C . GLY A 1 116 ? 24.105 29.636 33.960 1.00 85.00 116 GLY A C 1
ATOM 946 O O . GLY A 1 116 ? 23.526 30.718 33.901 1.00 85.00 116 GLY A O 1
ATOM 947 N N . LYS A 1 117 ? 23.535 28.500 33.546 1.00 88.31 117 LYS A N 1
ATOM 948 C CA . LYS A 1 117 ? 22.166 28.424 33.022 1.00 88.31 117 LYS A CA 1
ATOM 949 C C . LYS A 1 117 ? 21.209 27.989 34.118 1.00 88.31 117 LYS A C 1
ATOM 951 O O . LYS A 1 117 ? 21.260 26.840 34.550 1.00 88.31 117 LYS A O 1
ATOM 956 N N . GLU A 1 118 ? 20.314 28.878 34.521 1.00 91.06 118 GLU A N 1
ATOM 957 C CA . GLU A 1 118 ? 19.209 28.517 35.404 1.00 91.06 118 GLU A CA 1
ATOM 958 C C . GLU A 1 118 ? 18.010 28.014 34.594 1.00 91.06 118 GLU A C 1
ATOM 960 O O . GLU A 1 118 ? 17.823 28.347 33.419 1.00 91.06 118 GLU A O 1
ATOM 965 N N . THR A 1 119 ? 17.202 27.142 35.198 1.00 92.88 119 THR A N 1
ATOM 966 C CA . THR A 1 119 ? 15.980 26.612 34.580 1.00 92.88 119 THR A CA 1
ATOM 967 C C . THR A 1 119 ? 14.920 26.397 35.648 1.00 92.88 119 THR A C 1
ATOM 969 O O . THR A 1 119 ? 15.064 25.544 36.523 1.00 92.88 119 THR A O 1
ATOM 972 N N . LYS A 1 120 ? 13.847 27.187 35.585 1.00 95.50 120 LYS A N 1
ATOM 973 C CA . LYS A 1 120 ? 12.804 27.259 36.619 1.00 95.50 120 LYS A CA 1
ATOM 974 C C . LYS A 1 120 ? 11.461 26.845 36.001 1.00 95.50 120 LYS A C 1
ATOM 976 O O . LYS A 1 120 ? 11.001 27.445 35.030 1.00 95.50 120 LYS A O 1
ATOM 981 N N . ASN A 1 121 ? 10.829 25.804 36.546 1.00 96.69 121 ASN A N 1
ATOM 982 C CA . ASN A 1 121 ? 9.602 25.204 35.998 1.00 96.69 121 ASN A CA 1
ATOM 983 C C . ASN A 1 121 ? 8.326 25.694 36.702 1.00 96.69 121 ASN A C 1
ATOM 985 O O . ASN A 1 121 ? 8.318 25.877 37.919 1.00 96.69 121 ASN A O 1
ATOM 989 N N . SER A 1 122 ? 7.241 25.848 35.940 1.00 96.94 122 SER A N 1
ATOM 990 C CA . SER A 1 122 ? 5.900 26.129 36.459 1.00 96.94 122 SER A CA 1
ATOM 991 C C . SER A 1 122 ? 5.329 24.933 37.230 1.00 96.94 122 SER A C 1
ATOM 993 O O . SER A 1 122 ? 5.823 23.807 37.135 1.00 96.94 122 SER A O 1
ATOM 995 N N . SER A 1 123 ? 4.206 25.143 37.923 1.00 95.69 123 SER A N 1
ATOM 996 C CA . SER A 1 123 ? 3.327 24.029 38.289 1.00 95.69 123 SER A CA 1
ATOM 997 C C . SER A 1 123 ? 2.777 23.336 37.033 1.00 95.69 123 SER A C 1
ATOM 999 O O . SER A 1 123 ? 2.656 23.954 35.970 1.00 95.69 123 SER A O 1
ATOM 1001 N N . VAL A 1 124 ? 2.446 22.048 37.156 1.00 96.50 124 VAL A N 1
ATOM 1002 C CA . VAL A 1 124 ? 1.813 21.281 36.076 1.00 96.50 124 VAL A CA 1
ATOM 1003 C C . VAL A 1 124 ? 0.321 21.604 36.033 1.00 96.50 124 VAL A C 1
ATOM 1005 O O . VAL A 1 124 ? -0.385 21.416 37.024 1.00 96.50 124 VAL A O 1
ATOM 1008 N N . ALA A 1 125 ? -0.171 22.053 34.882 1.00 97.50 125 ALA A N 1
ATOM 1009 C CA . ALA A 1 125 ? -1.597 22.222 34.626 1.00 97.50 125 ALA A CA 1
ATOM 1010 C C . ALA A 1 125 ? -2.130 21.074 33.762 1.00 97.50 125 ALA A C 1
ATOM 1012 O O . ALA A 1 125 ? -1.454 20.586 32.856 1.00 97.50 125 ALA A O 1
ATOM 1013 N N . LYS A 1 126 ? -3.365 20.647 34.037 1.00 97.44 126 LYS A N 1
ATOM 1014 C CA . LYS A 1 126 ? -4.084 19.644 33.246 1.00 97.44 126 LYS A CA 1
ATOM 1015 C C . LYS A 1 126 ? -5.081 20.323 32.321 1.00 97.44 126 LYS A C 1
ATOM 1017 O O . LYS A 1 126 ? -5.816 21.205 32.759 1.00 97.44 126 LYS A O 1
ATOM 1022 N N . PHE A 1 127 ? -5.159 19.867 31.078 1.00 96.94 127 PHE A N 1
ATOM 1023 C CA . PHE A 1 127 ? -6.185 20.302 30.138 1.00 96.94 127 PHE A CA 1
ATOM 1024 C C . PHE A 1 127 ? -6.574 19.153 29.212 1.00 96.94 127 PHE A C 1
ATOM 1026 O O . PHE A 1 127 ? -5.720 18.458 28.661 1.00 96.94 127 PHE A O 1
ATOM 1033 N N . LYS A 1 128 ? -7.879 18.955 29.036 1.00 95.31 128 LYS A N 1
ATOM 1034 C CA . LYS A 1 128 ? -8.430 17.996 28.084 1.00 95.31 128 LYS A CA 1
ATOM 1035 C C . LYS A 1 128 ? -8.875 18.754 26.842 1.00 95.31 128 LYS A C 1
ATOM 1037 O O . LYS A 1 128 ? -9.697 19.660 26.940 1.00 95.31 128 LYS A O 1
ATOM 1042 N N . THR A 1 129 ? -8.323 18.393 25.689 1.00 94.62 129 THR A N 1
ATOM 1043 C CA . THR A 1 129 ? -8.764 18.938 24.401 1.00 94.62 129 THR A CA 1
ATOM 1044 C C . THR A 1 129 ? -10.182 18.451 24.087 1.00 94.62 129 THR A C 1
ATOM 1046 O O . THR A 1 129 ? -10.583 17.377 24.528 1.00 94.62 129 THR A O 1
ATOM 1049 N N . GLU A 1 130 ? -10.958 19.202 23.307 1.00 91.94 130 GLU A N 1
ATOM 1050 C CA . GLU A 1 130 ? -12.327 18.825 22.927 1.00 91.94 130 GLU A CA 1
ATOM 1051 C C . GLU A 1 130 ? -12.573 19.109 21.446 1.00 91.94 130 GLU A C 1
ATOM 1053 O O . GLU A 1 130 ? -12.278 20.203 20.972 1.00 91.94 130 GLU A O 1
ATOM 1058 N N . ALA A 1 131 ? -13.169 18.157 20.724 1.00 93.81 131 ALA A N 1
ATOM 1059 C CA . ALA A 1 131 ? -13.699 18.371 19.379 1.00 93.81 131 ALA A CA 1
ATOM 1060 C C . ALA A 1 131 ? -15.036 17.651 19.183 1.00 93.81 131 ALA A C 1
ATOM 1062 O O . ALA A 1 131 ? -15.384 16.719 19.909 1.00 93.81 131 ALA A O 1
ATOM 1063 N N . ILE A 1 132 ? -15.759 18.054 18.139 1.00 91.56 132 ILE A N 1
ATOM 1064 C CA . ILE A 1 132 ? -16.906 17.306 17.627 1.00 91.56 132 ILE A CA 1
ATOM 1065 C C . ILE A 1 132 ? -16.366 16.283 16.612 1.00 91.56 132 ILE A C 1
ATOM 1067 O O . ILE A 1 132 ? -15.857 16.701 15.569 1.00 91.56 132 ILE A O 1
ATOM 1071 N N . PRO A 1 133 ? -16.440 14.964 16.875 1.00 94.69 133 PRO A N 1
ATOM 1072 C CA . PRO A 1 133 ? -16.048 13.959 15.891 1.00 94.69 133 PRO A CA 1
ATOM 1073 C C . PRO A 1 133 ? -16.972 14.037 14.672 1.00 94.69 133 PRO A C 1
ATOM 1075 O O . PRO A 1 133 ? -18.187 14.175 14.819 1.00 94.69 133 PRO A O 1
ATOM 1078 N N . THR A 1 134 ? -16.413 13.921 13.467 1.00 94.38 134 THR A N 1
ATOM 1079 C CA . THR A 1 134 ? -17.199 13.918 12.221 1.00 94.38 134 THR A CA 1
ATOM 1080 C C . THR A 1 134 ? -16.814 12.745 11.329 1.00 94.38 134 THR A C 1
ATOM 1082 O O . THR A 1 134 ? -15.647 12.364 11.248 1.00 94.38 134 THR A O 1
ATOM 1085 N N . LEU A 1 135 ? -17.816 12.160 10.674 1.00 95.88 135 LEU A N 1
ATOM 1086 C CA . LEU A 1 135 ? -17.665 11.085 9.698 1.00 95.88 135 LEU A CA 1
ATOM 1087 C C . LEU A 1 135 ? -17.655 11.713 8.299 1.00 95.88 135 LEU A C 1
ATOM 1089 O O . LEU A 1 135 ? -18.635 12.336 7.902 1.00 95.88 135 LEU A O 1
ATOM 1093 N N . GLY A 1 136 ? -16.541 11.587 7.579 1.00 93.75 136 GLY A N 1
ATOM 1094 C CA . GLY A 1 136 ? -16.350 12.199 6.261 1.00 93.75 136 GLY A CA 1
ATOM 1095 C C . GLY A 1 136 ? -17.019 11.443 5.112 1.00 93.75 136 GLY A C 1
ATOM 1096 O O . GLY A 1 136 ? -17.236 12.024 4.054 1.00 93.75 136 GLY A O 1
ATOM 1097 N N . SER A 1 137 ? -17.347 10.163 5.306 1.00 94.44 137 SER A N 1
ATOM 1098 C CA . SER A 1 137 ? -17.980 9.311 4.297 1.00 94.44 137 SER A CA 1
ATOM 1099 C C . SER A 1 137 ? -18.738 8.149 4.940 1.00 94.44 137 SER A C 1
ATOM 1101 O O . SER A 1 137 ? -18.332 7.624 5.977 1.00 94.44 137 SER A O 1
ATOM 1103 N N . THR A 1 138 ? -19.824 7.724 4.296 1.00 95.38 138 THR A N 1
ATOM 1104 C CA . THR A 1 138 ? -20.560 6.484 4.594 1.00 95.38 138 THR A CA 1
ATOM 1105 C C . THR A 1 138 ? -20.466 5.455 3.460 1.00 95.38 138 THR A C 1
ATOM 1107 O O . THR A 1 138 ? -21.221 4.480 3.454 1.00 95.38 138 THR A O 1
ATOM 1110 N N . ASP A 1 139 ? -19.560 5.655 2.495 1.00 96.81 139 ASP A N 1
ATOM 1111 C CA . ASP A 1 139 ? -19.372 4.726 1.382 1.00 96.81 139 ASP A CA 1
ATOM 1112 C C . ASP A 1 139 ? -18.840 3.368 1.863 1.00 96.81 139 ASP A C 1
ATOM 1114 O O . ASP A 1 139 ? -17.838 3.256 2.570 1.00 96.81 139 ASP A O 1
ATOM 1118 N N . LYS A 1 140 ? -19.526 2.317 1.421 1.00 96.25 140 LYS A N 1
ATOM 1119 C CA . LYS A 1 140 ? -19.251 0.914 1.720 1.00 96.25 140 LYS A CA 1
ATOM 1120 C C . LYS A 1 140 ? -17.961 0.431 1.057 1.00 96.25 140 LYS A C 1
ATOM 1122 O O . LYS A 1 140 ? -17.356 -0.502 1.571 1.00 96.25 140 LYS A O 1
ATOM 1127 N N . SER A 1 141 ? -17.523 1.060 -0.043 1.00 96.31 141 SER A N 1
ATOM 1128 C CA . SER A 1 141 ? -16.272 0.697 -0.735 1.00 96.31 141 SER A CA 1
ATOM 1129 C C . SER A 1 141 ? -15.031 0.841 0.158 1.00 96.31 141 SER A C 1
ATOM 1131 O O . SER A 1 141 ? -14.041 0.135 -0.019 1.00 96.31 141 SER A O 1
ATOM 1133 N N . GLN A 1 142 ? -15.109 1.722 1.160 1.00 97.06 142 GLN A N 1
ATOM 1134 C CA . GLN A 1 142 ? -14.016 2.062 2.070 1.00 97.06 142 GLN A CA 1
ATOM 1135 C C . GLN A 1 142 ? -13.929 1.114 3.284 1.00 97.06 142 GLN A C 1
ATOM 1137 O O . GLN A 1 142 ? -13.078 1.302 4.154 1.00 97.06 142 GLN A O 1
ATOM 1142 N N . PHE A 1 143 ? -14.794 0.092 3.338 1.00 97.56 143 PHE A N 1
ATOM 1143 C CA . PHE A 1 143 ? -14.865 -0.917 4.394 1.00 97.56 143 PHE A CA 1
ATOM 1144 C C . PHE A 1 143 ? -14.549 -2.301 3.822 1.00 97.56 143 PHE A C 1
ATOM 1146 O O . PHE A 1 143 ? -15.285 -2.839 2.996 1.00 97.56 143 PHE A O 1
ATOM 1153 N N . GLN A 1 144 ? -13.475 -2.913 4.308 1.00 97.25 144 GLN A N 1
ATOM 1154 C CA . GLN A 1 144 ? -13.114 -4.290 3.994 1.00 97.25 144 GLN A CA 1
ATOM 1155 C C . GLN A 1 144 ? -13.695 -5.220 5.059 1.00 97.25 144 GLN A C 1
ATOM 1157 O O . GLN A 1 144 ? -13.479 -5.023 6.253 1.00 97.25 144 GLN A O 1
ATOM 1162 N N . VAL A 1 145 ? -14.427 -6.244 4.625 1.00 97.38 145 VAL A N 1
ATOM 1163 C CA . VAL A 1 145 ? -15.001 -7.275 5.497 1.00 97.38 145 VAL A CA 1
ATOM 1164 C C . VAL A 1 145 ? -14.320 -8.598 5.168 1.00 97.38 145 VAL A C 1
ATOM 1166 O O . VAL A 1 145 ? -14.365 -9.052 4.026 1.00 97.38 145 VAL A O 1
ATOM 1169 N N . GLN A 1 146 ? -13.642 -9.195 6.146 1.00 96.88 146 GLN A N 1
ATOM 1170 C CA . GLN A 1 146 ? -12.812 -10.386 5.948 1.00 96.88 146 GLN A CA 1
ATOM 1171 C C . GLN A 1 146 ? -12.851 -11.341 7.149 1.00 96.88 146 GLN A C 1
ATOM 1173 O O . GLN A 1 146 ? -13.366 -10.999 8.213 1.00 96.88 146 GLN A O 1
ATOM 1178 N N . VAL A 1 147 ? -12.294 -12.545 6.987 1.00 96.69 147 VAL A N 1
ATOM 1179 C CA . VAL A 1 147 ? -11.972 -13.432 8.119 1.00 96.69 147 VAL A CA 1
ATOM 1180 C C . VAL A 1 147 ? -10.937 -12.726 9.000 1.00 96.69 147 VAL A C 1
ATOM 1182 O O . VAL A 1 147 ? -10.023 -12.079 8.477 1.00 96.69 147 VAL A O 1
ATOM 1185 N N . TYR A 1 148 ? -11.071 -12.827 10.323 1.00 96.75 148 TYR A N 1
ATOM 1186 C CA . TYR A 1 148 ? -10.061 -12.296 11.235 1.00 96.75 148 TYR A CA 1
ATOM 1187 C C . TYR A 1 148 ? -8.748 -13.079 11.115 1.00 96.75 148 TYR A C 1
ATOM 1189 O O . TYR A 1 148 ? -8.740 -14.311 11.162 1.00 96.75 148 TYR A O 1
ATOM 1197 N N . PHE A 1 149 ? -7.639 -12.352 10.991 1.00 95.38 149 PHE A N 1
ATOM 1198 C CA . PHE A 1 149 ? -6.292 -12.907 11.042 1.00 95.38 149 PHE A CA 1
ATOM 1199 C C . PHE A 1 149 ? -5.652 -12.514 12.373 1.00 95.38 149 PHE A C 1
ATOM 1201 O O . PHE A 1 149 ? -5.450 -11.331 12.654 1.00 95.38 149 PHE A O 1
ATOM 1208 N N . ASP A 1 150 ? -5.348 -13.506 13.200 1.00 95.06 150 ASP A N 1
ATOM 1209 C CA . ASP A 1 150 ? -4.707 -13.296 14.488 1.00 95.06 150 ASP A CA 1
ATOM 1210 C C . ASP A 1 150 ? -3.223 -12.960 14.285 1.00 95.06 150 ASP A C 1
ATOM 1212 O O . ASP A 1 150 ? -2.405 -13.822 13.953 1.00 95.06 150 ASP A O 1
ATOM 1216 N N . LYS A 1 151 ? -2.877 -11.689 14.528 1.00 93.75 151 LYS A N 1
ATOM 1217 C CA . LYS A 1 151 ? -1.509 -11.158 14.433 1.00 93.75 151 LYS A CA 1
ATOM 1218 C C . LYS A 1 151 ? -0.513 -11.894 15.355 1.00 93.75 151 LYS A C 1
ATOM 1220 O O . LYS A 1 151 ? 0.685 -11.841 15.087 1.00 93.75 151 LYS A O 1
ATOM 1225 N N . ILE A 1 152 ? -0.974 -12.569 16.416 1.00 93.56 152 ILE A N 1
ATOM 1226 C CA . ILE A 1 152 ? -0.131 -13.292 17.382 1.00 93.56 152 ILE A CA 1
ATOM 1227 C C . ILE A 1 152 ? 0.104 -14.736 16.927 1.00 93.56 152 ILE A C 1
ATOM 1229 O O . ILE A 1 152 ? 1.252 -15.163 16.833 1.00 93.56 152 ILE A O 1
ATOM 1233 N N . THR A 1 153 ? -0.957 -15.495 16.630 1.00 91.44 153 THR A N 1
ATOM 1234 C CA . THR A 1 153 ? -0.818 -16.908 16.218 1.00 91.44 153 THR A CA 1
ATOM 1235 C C . THR A 1 153 ? -0.529 -17.104 14.728 1.00 91.44 153 THR A C 1
ATOM 1237 O O . THR A 1 153 ? -0.245 -18.230 14.321 1.00 91.44 153 THR A O 1
ATOM 1240 N N . GLN A 1 154 ? -0.580 -16.031 13.927 1.00 91.38 154 GLN A N 1
ATOM 1241 C CA . GLN A 1 154 ? -0.412 -16.034 12.466 1.00 91.38 154 GLN A CA 1
ATOM 1242 C C . GLN A 1 154 ? -1.405 -16.976 11.756 1.00 91.38 154 GLN A C 1
ATOM 1244 O O . GLN A 1 154 ? -1.079 -17.621 10.761 1.00 91.38 154 GLN A O 1
ATOM 1249 N N . LYS A 1 155 ? -2.632 -17.070 12.287 1.00 90.75 155 LYS A N 1
ATOM 1250 C CA . LYS A 1 155 ? -3.699 -17.957 11.799 1.00 90.75 155 LYS A CA 1
ATOM 1251 C C . LYS A 1 155 ? -5.018 -17.220 11.584 1.00 90.75 155 LYS A C 1
ATOM 1253 O O . LYS A 1 155 ? -5.299 -16.191 12.196 1.00 90.75 155 LYS A O 1
ATOM 1258 N N . LEU A 1 156 ? -5.849 -17.789 10.715 1.00 93.44 156 LEU A N 1
ATOM 1259 C CA . LEU A 1 156 ? -7.211 -17.329 10.446 1.00 93.44 156 LEU A CA 1
ATOM 1260 C C . LEU A 1 156 ? -8.178 -17.894 11.496 1.00 93.44 156 LEU A C 1
ATOM 1262 O O . LEU A 1 156 ? -8.323 -19.111 11.609 1.00 93.44 156 LEU A O 1
ATOM 1266 N N . ASP A 1 157 ? -8.871 -17.024 12.234 1.00 95.06 157 ASP A N 1
ATOM 1267 C CA . ASP A 1 157 ? -9.914 -17.436 13.178 1.00 95.06 157 ASP A CA 1
ATOM 1268 C C . ASP A 1 157 ? -11.294 -17.343 12.524 1.00 95.06 157 ASP A C 1
ATOM 1270 O O . ASP A 1 157 ? -11.940 -16.295 12.489 1.00 95.06 157 ASP A O 1
ATOM 1274 N N . TYR A 1 158 ? -11.779 -18.485 12.045 1.00 94.75 158 TYR A N 1
ATOM 1275 C CA . TYR A 1 158 ? -13.085 -18.604 11.400 1.00 94.75 158 TYR A CA 1
ATOM 1276 C C . TYR A 1 158 ? -14.270 -18.277 12.328 1.00 94.75 158 TYR A C 1
ATOM 1278 O O . TYR A 1 158 ? -15.383 -18.119 11.834 1.00 94.75 158 TYR A O 1
ATOM 1286 N N . ASN A 1 159 ? -14.071 -18.148 13.645 1.00 95.81 159 ASN A N 1
ATOM 1287 C CA . ASN A 1 159 ? -15.099 -17.713 14.599 1.00 95.81 159 ASN A CA 1
ATOM 1288 C C . ASN A 1 159 ? -15.227 -16.180 14.688 1.00 95.81 159 ASN A C 1
ATOM 1290 O O . ASN A 1 159 ? -16.026 -15.680 15.483 1.00 95.81 159 ASN A O 1
ATOM 1294 N N . LYS A 1 160 ? -14.439 -15.416 13.919 1.00 96.81 160 LYS A N 1
ATOM 1295 C CA . LYS A 1 160 ? -14.397 -13.949 13.976 1.00 96.81 160 LYS A CA 1
ATOM 1296 C C . LYS A 1 160 ? -14.396 -13.329 12.575 1.00 96.81 160 LYS A C 1
ATOM 1298 O O . LYS A 1 160 ? -13.572 -13.657 11.724 1.00 96.81 160 LYS A O 1
ATOM 1303 N N . ALA A 1 161 ? -15.295 -12.373 12.365 1.00 97.50 161 ALA A N 1
ATOM 1304 C CA . ALA A 1 161 ? -15.218 -11.432 11.258 1.00 97.50 161 ALA A CA 1
ATOM 1305 C C . ALA A 1 161 ? -14.342 -10.241 11.660 1.00 97.50 161 ALA A C 1
ATOM 1307 O O . ALA A 1 161 ? -14.353 -9.805 12.810 1.00 97.50 161 ALA A O 1
ATOM 1308 N N . SER A 1 162 ? -13.629 -9.690 10.689 1.00 97.81 162 SER A N 1
ATOM 1309 C CA . SER A 1 162 ? -12.870 -8.451 10.794 1.00 97.81 162 SER A CA 1
ATOM 1310 C C . SER A 1 162 ? -13.480 -7.426 9.841 1.00 97.81 162 SER A C 1
ATOM 1312 O O . SER A 1 162 ? -13.645 -7.699 8.649 1.00 97.81 162 SER A O 1
ATOM 1314 N N . ILE A 1 163 ? -13.858 -6.262 10.375 1.00 98.25 163 ILE A N 1
ATOM 1315 C CA . ILE A 1 163 ? -14.346 -5.114 9.605 1.00 98.25 163 ILE A CA 1
ATOM 1316 C C . ILE A 1 163 ? -13.297 -4.009 9.716 1.00 98.25 163 ILE A C 1
ATOM 1318 O O . ILE A 1 163 ? -13.092 -3.456 10.797 1.00 98.25 163 ILE A O 1
ATOM 1322 N N . ARG A 1 164 ? -12.628 -3.703 8.604 1.00 98.00 164 ARG A N 1
ATOM 1323 C CA . ARG A 1 164 ? -11.452 -2.827 8.537 1.00 98.00 164 ARG A CA 1
ATOM 1324 C C . ARG A 1 164 ? -11.743 -1.613 7.665 1.00 98.00 164 ARG A C 1
ATOM 1326 O O . ARG A 1 164 ? -12.239 -1.763 6.552 1.00 98.00 164 ARG A O 1
ATOM 1333 N N . PHE A 1 165 ? -11.425 -0.418 8.146 1.00 98.00 165 PHE A N 1
ATOM 1334 C CA . PHE A 1 165 ? -11.591 0.834 7.397 1.00 98.00 165 PHE A CA 1
ATOM 1335 C C . PHE A 1 165 ? -10.541 1.865 7.837 1.00 98.00 165 PHE A C 1
ATOM 1337 O O . PHE A 1 165 ? -10.080 1.815 8.981 1.00 98.00 165 PHE A O 1
ATOM 1344 N N . PRO A 1 166 ? -10.118 2.795 6.963 1.00 97.88 166 PRO A N 1
ATOM 1345 C CA . PRO A 1 166 ? -9.071 3.741 7.317 1.00 97.88 166 PRO A CA 1
ATOM 1346 C C . PRO A 1 166 ? -9.569 4.781 8.331 1.00 97.88 166 PRO A C 1
ATOM 1348 O O . PRO A 1 166 ? -10.672 5.321 8.236 1.00 97.88 166 PRO A O 1
ATOM 1351 N N . LYS A 1 167 ? -8.711 5.108 9.298 1.00 96.12 167 LYS A N 1
ATOM 1352 C CA . LYS A 1 167 ? -8.930 6.112 10.351 1.00 96.12 167 LYS A CA 1
ATOM 1353 C C . LYS A 1 167 ? -9.264 7.495 9.779 1.00 96.12 167 LYS A C 1
ATOM 1355 O O . LYS A 1 167 ? -10.010 8.243 10.401 1.00 96.12 167 LYS A O 1
ATOM 1360 N N . THR A 1 168 ? -8.794 7.797 8.567 1.00 95.81 168 THR A N 1
ATOM 1361 C CA . THR A 1 168 ? -9.057 9.042 7.824 1.00 95.81 168 THR A CA 1
ATOM 1362 C C . THR A 1 168 ? -10.523 9.258 7.426 1.00 95.81 168 THR A C 1
ATOM 1364 O O . THR A 1 168 ? -10.891 10.396 7.136 1.00 95.81 168 THR A O 1
ATOM 1367 N N . LEU A 1 169 ? -11.389 8.232 7.472 1.00 96.44 169 LEU A N 1
ATOM 1368 C CA . LEU A 1 169 ? -12.844 8.419 7.311 1.00 96.44 169 LEU A CA 1
ATOM 1369 C C . LEU A 1 169 ? -13.466 9.238 8.452 1.00 96.44 169 LEU A C 1
ATOM 1371 O O . LEU A 1 169 ? -14.592 9.719 8.328 1.00 96.44 169 LEU A O 1
ATOM 1375 N N . LEU A 1 170 ? -12.757 9.386 9.571 1.00 95.38 170 LEU A N 1
ATOM 1376 C CA . LEU A 1 170 ? -13.214 10.054 10.778 1.00 95.38 170 LEU A CA 1
ATOM 1377 C C . LEU A 1 170 ? -12.258 11.199 11.125 1.00 95.38 170 LEU A C 1
ATOM 1379 O O . LEU A 1 170 ? -11.066 10.988 11.341 1.00 95.38 170 LEU A O 1
ATOM 1383 N N . LYS A 1 171 ? -12.776 12.421 11.265 1.00 93.62 171 LYS A N 1
ATOM 1384 C CA . LYS A 1 171 ? -12.008 13.513 11.879 1.00 93.62 171 LYS A CA 1
ATOM 1385 C C . LYS A 1 171 ? -12.186 13.459 13.391 1.00 93.62 171 LYS A C 1
ATOM 1387 O O . LYS A 1 171 ? -13.300 13.278 13.884 1.00 93.62 171 LYS A O 1
ATOM 1392 N N . HIS A 1 172 ? -11.080 13.651 14.111 1.00 93.44 172 HIS A N 1
ATOM 1393 C CA . HIS A 1 172 ? -11.028 13.652 15.577 1.00 93.44 172 HIS A CA 1
ATOM 1394 C C . HIS A 1 172 ? -11.485 12.308 16.183 1.00 93.44 172 HIS A C 1
ATOM 1396 O O . HIS A 1 172 ? -12.368 12.255 17.034 1.00 93.44 172 HIS A O 1
ATOM 1402 N N . THR A 1 173 ? -10.895 11.198 15.723 1.00 93.62 173 THR A N 1
ATOM 1403 C CA . THR A 1 173 ? -11.337 9.824 16.050 1.00 93.62 173 THR A CA 1
ATOM 1404 C C . THR A 1 173 ? -11.337 9.513 17.549 1.00 93.62 173 THR A C 1
ATOM 1406 O O . THR A 1 173 ? -12.247 8.846 18.041 1.00 93.62 173 THR A O 1
ATOM 1409 N N . SER A 1 174 ? -10.374 10.067 18.291 1.00 92.38 174 SER A N 1
ATOM 1410 C CA . SER A 1 174 ? -10.270 9.983 19.753 1.00 92.38 174 SER A CA 1
ATOM 1411 C C . SER A 1 174 ? -11.445 10.636 20.496 1.00 92.38 174 SER A C 1
ATOM 1413 O O . SER A 1 174 ? -11.650 10.358 21.673 1.00 92.38 174 SER A O 1
ATOM 1415 N N . CYS A 1 175 ? -12.245 11.469 19.818 1.00 94.44 175 CYS A N 1
ATOM 1416 C CA . CYS A 1 175 ? -13.467 12.067 20.355 1.00 94.44 175 CYS A CA 1
ATOM 1417 C C . CYS A 1 175 ? -14.715 11.189 20.219 1.00 94.44 175 CYS A C 1
ATOM 1419 O O . CYS A 1 175 ? -15.793 11.628 20.611 1.00 94.44 175 CYS A O 1
ATOM 1421 N N . LEU A 1 176 ? -14.636 9.984 19.652 1.00 95.94 176 LEU A N 1
ATOM 1422 C CA . LEU A 1 176 ? -15.776 9.063 19.646 1.00 95.94 176 LEU A CA 1
ATOM 1423 C C . LEU A 1 176 ? -16.057 8.516 21.054 1.00 95.94 176 LEU A C 1
ATOM 1425 O O . LEU A 1 176 ? -15.186 8.477 21.914 1.00 95.94 176 LEU A O 1
ATOM 1429 N N . LYS A 1 177 ? -17.287 8.063 21.299 1.00 96.06 177 LYS A N 1
ATOM 1430 C CA . LYS A 1 177 ? -17.630 7.314 22.518 1.00 96.06 177 LYS A CA 1
ATOM 1431 C C . LYS A 1 177 ? -17.340 5.831 22.349 1.00 96.06 177 LYS A C 1
ATOM 1433 O O . LYS A 1 177 ? -16.777 5.207 23.238 1.00 96.06 177 LYS A O 1
ATOM 1438 N N . TYR A 1 178 ? -17.756 5.292 21.209 1.00 97.69 178 TYR A N 1
ATOM 1439 C CA . TYR A 1 178 ? -17.435 3.959 20.719 1.00 97.69 178 TYR A CA 1
ATOM 1440 C C . TYR A 1 178 ? -17.763 3.877 19.225 1.00 97.69 178 TYR A C 1
ATOM 1442 O O . TYR A 1 178 ? -18.486 4.720 18.678 1.00 97.69 178 TYR A O 1
ATOM 1450 N N . ILE A 1 179 ? -17.265 2.822 18.589 1.00 98.19 179 ILE A N 1
ATOM 1451 C CA . ILE A 1 179 ? -17.754 2.342 17.297 1.00 98.19 179 ILE A CA 1
ATOM 1452 C C . ILE A 1 179 ? -18.406 0.983 17.552 1.00 98.19 179 ILE A C 1
ATOM 1454 O O . ILE A 1 179 ? -17.845 0.144 18.258 1.00 98.19 179 ILE A O 1
ATOM 1458 N N . GLU A 1 180 ? -19.620 0.806 17.043 1.00 98.19 180 GLU A N 1
ATOM 1459 C CA . GLU A 1 180 ? -20.472 -0.368 17.248 1.00 98.19 180 GLU A CA 1
ATOM 1460 C C . GLU A 1 180 ? -20.701 -1.066 15.906 1.00 98.19 180 GLU A C 1
ATOM 1462 O O . GLU A 1 180 ? -21.027 -0.404 14.922 1.00 98.19 180 GLU A O 1
ATOM 1467 N N . ALA A 1 181 ? -20.525 -2.385 15.856 1.00 98.19 181 ALA A N 1
ATOM 1468 C CA . ALA A 1 181 ? -20.850 -3.206 14.694 1.00 98.19 181 ALA A CA 1
ATOM 1469 C C . ALA A 1 181 ? -21.931 -4.223 15.062 1.00 98.19 181 ALA A C 1
ATOM 1471 O O . ALA A 1 181 ? -21.709 -5.084 15.914 1.00 98.19 181 ALA A O 1
ATOM 1472 N N . ASP A 1 182 ? -23.075 -4.129 14.390 1.00 97.81 182 ASP A N 1
ATOM 1473 C CA . ASP A 1 182 ? -24.189 -5.072 14.475 1.00 97.81 182 ASP A CA 1
ATOM 1474 C C . ASP A 1 182 ? -24.184 -5.981 13.244 1.00 97.81 182 ASP A C 1
ATOM 1476 O O . ASP A 1 182 ? -24.107 -5.499 12.115 1.00 97.81 182 ASP A O 1
ATOM 1480 N N . GLY A 1 183 ? -24.276 -7.294 13.439 1.00 97.12 183 GLY A N 1
ATOM 1481 C CA . GLY A 1 183 ? -24.319 -8.292 12.371 1.00 97.12 183 GLY A CA 1
ATOM 1482 C C . GLY A 1 183 ? -25.556 -9.167 12.450 1.00 97.12 183 GLY A C 1
ATOM 1483 O O . GLY A 1 183 ? -25.928 -9.619 13.529 1.00 97.12 183 GLY A O 1
ATOM 1484 N N . ILE A 1 184 ? -26.167 -9.447 11.303 1.00 96.44 184 ILE A N 1
ATOM 1485 C CA . ILE A 1 184 ? -27.261 -10.414 11.167 1.00 96.44 184 ILE A CA 1
ATOM 1486 C C . ILE A 1 184 ? -26.741 -11.589 10.340 1.00 96.44 184 ILE A C 1
ATOM 1488 O O . ILE A 1 184 ? -26.198 -11.385 9.252 1.00 96.44 184 ILE A O 1
ATOM 1492 N N . GLU A 1 185 ? -26.888 -12.814 10.850 1.00 95.12 185 GLU A N 1
ATOM 1493 C CA . GLU A 1 185 ? -26.579 -14.021 10.080 1.00 95.12 185 GLU A CA 1
ATOM 1494 C C . GLU A 1 185 ? -27.488 -14.103 8.850 1.00 95.12 185 GLU A C 1
ATOM 1496 O O . GLU A 1 185 ? -28.715 -14.182 8.967 1.00 95.12 185 GLU A O 1
ATOM 1501 N N . ASN A 1 186 ? -26.879 -14.124 7.665 1.00 91.50 186 ASN A N 1
ATOM 1502 C CA . ASN A 1 186 ? -27.578 -14.391 6.419 1.00 91.50 186 ASN A CA 1
ATOM 1503 C C . ASN A 1 186 ? -27.886 -15.888 6.386 1.00 91.50 186 ASN A C 1
ATOM 1505 O O . ASN A 1 186 ? -27.119 -16.681 5.839 1.00 91.50 186 ASN A O 1
ATOM 1509 N N . VAL A 1 187 ? -29.006 -16.282 6.998 1.00 82.75 187 VAL A N 1
ATOM 1510 C CA . VAL A 1 187 ? -29.514 -17.654 6.919 1.00 82.75 187 VAL A CA 1
ATOM 1511 C C . VAL A 1 187 ? -29.797 -17.954 5.453 1.00 82.75 187 VAL A C 1
ATOM 1513 O O . VAL A 1 187 ? -30.844 -17.591 4.919 1.00 82.75 187 VAL A O 1
ATOM 1516 N N . ALA A 1 188 ? -28.836 -18.604 4.797 1.00 64.56 188 ALA A N 1
ATOM 1517 C CA . ALA A 1 188 ? -28.992 -19.105 3.450 1.00 64.56 188 ALA A CA 1
ATOM 1518 C C . ALA A 1 188 ? -30.117 -20.139 3.478 1.00 64.56 188 ALA A C 1
ATOM 1520 O O . ALA A 1 188 ? -29.916 -21.295 3.858 1.00 64.56 188 ALA A O 1
ATOM 1521 N N . THR A 1 189 ? -31.319 -19.714 3.088 1.00 54.91 189 THR A N 1
ATOM 1522 C CA . THR A 1 189 ? -32.404 -20.625 2.754 1.00 54.91 189 THR A CA 1
ATOM 1523 C C . THR A 1 189 ? -31.930 -21.431 1.562 1.00 54.91 189 THR A C 1
ATOM 1525 O O . THR A 1 189 ? -32.052 -20.995 0.419 1.00 54.91 189 THR A O 1
ATOM 1528 N N . LEU A 1 190 ? -31.355 -22.599 1.854 1.00 48.09 190 LEU A N 1
ATOM 1529 C CA . LEU A 1 190 ? -31.109 -23.661 0.898 1.00 48.09 190 LEU A CA 1
ATOM 1530 C C . LEU A 1 190 ? -32.467 -24.108 0.360 1.00 48.09 190 LEU A C 1
ATOM 1532 O O . LEU A 1 190 ? -33.052 -25.092 0.814 1.00 48.09 190 LEU A O 1
ATOM 1536 N N . THR A 1 191 ? -32.955 -23.361 -0.628 1.00 42.50 191 THR A N 1
ATOM 1537 C CA . THR A 1 191 ? -33.939 -23.789 -1.611 1.00 42.50 191 THR A CA 1
ATOM 1538 C C . THR A 1 191 ? -33.314 -24.921 -2.412 1.00 42.50 191 THR A C 1
ATOM 1540 O O . THR A 1 191 ? -32.911 -24.772 -3.563 1.00 42.50 191 THR A O 1
ATOM 1543 N N . THR A 1 192 ? -33.215 -26.078 -1.757 1.00 44.19 192 THR A N 1
ATOM 1544 C CA . THR A 1 192 ? -32.962 -27.361 -2.391 1.00 44.19 192 THR A CA 1
ATOM 1545 C C . THR A 1 192 ? -34.036 -27.536 -3.450 1.00 44.19 192 THR A C 1
ATOM 1547 O O . THR A 1 192 ? -35.207 -27.790 -3.159 1.00 44.19 192 THR A O 1
ATOM 1550 N N . SER A 1 193 ? -33.642 -27.324 -4.702 1.00 39.75 193 SER A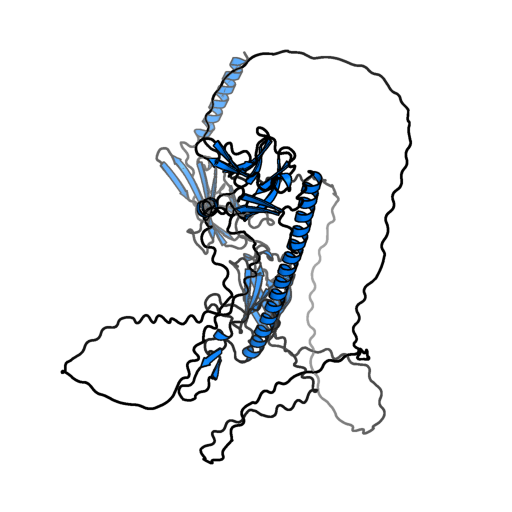 N 1
ATOM 1551 C CA . SER A 1 193 ? -34.482 -27.560 -5.859 1.00 39.75 193 SER A CA 1
ATOM 1552 C C . SER A 1 193 ? -34.839 -29.043 -5.863 1.00 39.75 193 SER A C 1
ATOM 1554 O O . SER A 1 193 ? -34.035 -29.898 -6.233 1.00 39.75 193 SER A O 1
ATOM 1556 N N . ARG A 1 194 ? -36.057 -29.356 -5.401 1.00 38.22 194 ARG A N 1
ATOM 1557 C CA . ARG A 1 194 ? -36.679 -30.685 -5.480 1.00 38.22 194 ARG A CA 1
ATOM 1558 C C . ARG A 1 194 ? -36.877 -31.041 -6.956 1.00 38.22 194 ARG A C 1
ATOM 1560 O O . ARG A 1 194 ? -37.961 -30.863 -7.499 1.00 38.22 194 ARG A O 1
ATOM 1567 N N . GLY A 1 195 ? -35.795 -31.451 -7.610 1.00 39.69 195 GLY A N 1
ATOM 1568 C CA . GLY A 1 195 ? -35.717 -31.505 -9.068 1.00 39.69 195 GLY A CA 1
ATOM 1569 C C . GLY A 1 195 ? -34.485 -32.203 -9.644 1.00 39.69 195 GLY A C 1
ATOM 1570 O O . GLY A 1 195 ? -34.315 -32.156 -10.854 1.00 39.69 195 GLY A O 1
ATOM 1571 N N . TYR A 1 196 ? -33.648 -32.862 -8.831 1.00 33.50 196 TYR A N 1
ATOM 1572 C CA . TYR A 1 196 ? -32.632 -33.798 -9.330 1.00 33.50 196 TYR A CA 1
ATOM 1573 C C . TYR A 1 196 ? -32.475 -35.005 -8.395 1.00 33.50 196 TYR A C 1
ATOM 1575 O O . TYR A 1 196 ? -31.746 -34.963 -7.406 1.00 33.50 196 TYR A O 1
ATOM 1583 N N . ASN A 1 197 ? -33.163 -36.100 -8.729 1.00 40.69 197 ASN A N 1
ATOM 1584 C CA . ASN A 1 197 ? -32.902 -37.415 -8.144 1.00 40.69 197 ASN A CA 1
ATOM 1585 C C . ASN A 1 197 ? -31.690 -38.036 -8.854 1.00 40.69 197 ASN A C 1
ATOM 1587 O O . ASN A 1 197 ? -31.843 -38.656 -9.905 1.00 40.69 197 ASN A O 1
ATOM 1591 N N . SER A 1 198 ? -30.492 -37.893 -8.288 1.00 38.38 198 SER A N 1
ATOM 1592 C CA . SER A 1 198 ? -29.334 -38.715 -8.658 1.00 38.38 198 SER A CA 1
ATOM 1593 C C . SER A 1 198 ? -29.119 -39.815 -7.612 1.00 38.38 198 SER A C 1
ATOM 1595 O O . SER A 1 198 ? -29.162 -39.575 -6.405 1.00 38.38 198 SER A O 1
ATOM 1597 N N . HIS A 1 199 ? -28.918 -41.053 -8.071 1.00 38.62 199 HIS A N 1
ATOM 1598 C CA . HIS A 1 199 ? -28.764 -42.222 -7.201 1.00 38.62 199 HIS A CA 1
ATOM 1599 C C . HIS A 1 199 ? -27.383 -42.254 -6.521 1.00 38.62 199 HIS A C 1
ATOM 1601 O O . HIS A 1 199 ? -26.485 -42.965 -6.962 1.00 38.62 199 HIS A O 1
ATOM 1607 N N . PHE A 1 200 ? -27.234 -41.546 -5.399 1.00 37.72 200 PHE A N 1
ATOM 1608 C CA . PHE A 1 200 ? -26.147 -41.765 -4.437 1.00 37.72 200 PHE A CA 1
ATOM 1609 C C . PHE A 1 200 ? -26.685 -42.423 -3.161 1.00 37.72 200 PHE A C 1
ATOM 1611 O O . PHE A 1 200 ? -26.844 -41.799 -2.114 1.00 37.72 200 PHE A O 1
ATOM 1618 N N . ASN A 1 201 ? -26.988 -43.719 -3.265 1.00 38.00 201 ASN A N 1
ATOM 1619 C CA . ASN A 1 201 ? -27.376 -44.529 -2.113 1.00 38.00 201 ASN A CA 1
ATOM 1620 C C . ASN A 1 201 ? -26.152 -44.872 -1.251 1.00 38.00 201 ASN A C 1
ATOM 1622 O O . ASN A 1 201 ? -25.238 -45.541 -1.719 1.00 38.00 201 ASN A O 1
ATOM 1626 N N . LYS A 1 202 ? -26.215 -44.472 0.025 1.00 36.84 202 LYS A N 1
ATOM 1627 C CA . LYS A 1 202 ? -25.540 -45.074 1.189 1.00 36.84 202 LYS A CA 1
ATOM 1628 C C . LYS A 1 202 ? -24.099 -45.588 0.989 1.00 36.84 202 LYS A C 1
ATOM 1630 O O . LYS A 1 202 ? -23.881 -46.765 0.720 1.00 36.84 202 LYS A O 1
ATOM 1635 N N . ILE A 1 203 ? -23.125 -44.758 1.359 1.00 40.12 203 ILE A N 1
ATOM 1636 C CA . ILE A 1 203 ? -21.904 -45.238 2.026 1.00 40.12 203 ILE A CA 1
ATOM 1637 C C . ILE A 1 203 ? -21.982 -44.722 3.463 1.00 40.12 203 ILE A C 1
ATOM 1639 O O . ILE A 1 203 ? -21.976 -43.512 3.676 1.00 40.12 203 ILE A O 1
ATOM 1643 N N . GLY A 1 204 ? -22.139 -45.624 4.434 1.00 38.88 204 GLY A N 1
ATOM 1644 C CA . GLY A 1 204 ? -22.423 -45.222 5.813 1.00 38.88 204 GLY A CA 1
ATOM 1645 C C . GLY A 1 204 ? -22.951 -46.332 6.715 1.00 38.88 204 GLY A C 1
ATOM 1646 O O . GLY A 1 204 ? -23.947 -46.113 7.386 1.00 38.88 204 GLY A O 1
ATOM 1647 N N . ASP A 1 205 ? -22.294 -47.492 6.718 1.00 30.98 205 ASP A N 1
ATOM 1648 C CA . ASP A 1 205 ? -22.369 -48.491 7.793 1.00 30.98 205 ASP A CA 1
ATOM 1649 C C . ASP A 1 205 ? -21.054 -49.289 7.772 1.00 30.98 205 ASP A C 1
ATOM 1651 O O . ASP A 1 205 ? -20.785 -50.030 6.827 1.00 30.98 205 ASP A O 1
ATOM 1655 N N . ILE A 1 206 ? -20.196 -49.094 8.780 1.00 37.50 206 ILE A N 1
ATOM 1656 C CA . ILE A 1 206 ? -18.943 -49.846 8.952 1.00 37.50 206 ILE A CA 1
ATOM 1657 C C . ILE A 1 206 ? -19.090 -50.705 10.206 1.00 37.50 206 ILE A C 1
ATOM 1659 O O . ILE A 1 206 ? -18.896 -50.229 11.323 1.00 37.50 206 ILE A O 1
ATOM 1663 N N . THR A 1 207 ? -19.409 -51.982 10.014 1.00 33.78 207 THR A N 1
ATOM 1664 C CA . THR A 1 207 ? -19.319 -53.014 11.053 1.00 33.78 207 THR A CA 1
ATOM 1665 C C . THR A 1 207 ? -18.137 -53.947 10.758 1.00 33.78 207 THR A C 1
ATOM 1667 O O . THR A 1 207 ? -17.892 -54.287 9.597 1.00 33.78 207 THR A O 1
ATOM 1670 N N . PRO A 1 208 ? -17.351 -54.354 11.772 1.00 41.69 208 PRO A N 1
ATOM 1671 C CA . PRO A 1 208 ? -16.150 -55.154 11.556 1.00 41.69 208 PRO A CA 1
ATOM 1672 C C . PRO A 1 208 ? -16.507 -56.636 11.382 1.00 41.69 208 PRO A C 1
ATOM 1674 O O . PRO A 1 208 ? -16.604 -57.375 12.363 1.00 41.69 208 PRO A O 1
ATOM 1677 N N . LEU A 1 209 ? -16.695 -57.092 10.139 1.00 31.84 209 LEU A N 1
ATOM 1678 C CA . LEU A 1 209 ? -16.898 -58.518 9.877 1.00 31.84 209 LEU A CA 1
ATOM 1679 C C . LEU A 1 209 ? -15.570 -59.285 9.907 1.00 31.84 209 LEU A C 1
ATOM 1681 O O . LEU A 1 209 ? -14.598 -58.929 9.240 1.00 31.84 209 LEU A O 1
ATOM 1685 N N . SER A 1 210 ? -15.541 -60.366 10.677 1.00 32.50 210 SER A N 1
ATOM 1686 C CA . SER A 1 210 ? -14.376 -61.225 10.838 1.00 32.50 210 SER A CA 1
ATOM 1687 C C . SER A 1 210 ? -14.344 -62.368 9.814 1.00 32.50 210 SER A C 1
ATOM 1689 O O . SER A 1 210 ? -15.345 -63.018 9.539 1.00 32.50 210 SER A O 1
ATOM 1691 N N . ARG A 1 211 ? -13.132 -62.651 9.318 1.00 34.12 211 ARG A N 1
ATOM 1692 C CA . ARG A 1 211 ? -12.605 -63.998 9.021 1.00 34.12 211 ARG A CA 1
ATOM 1693 C C . ARG A 1 211 ? -13.516 -64.976 8.246 1.00 34.12 211 ARG A C 1
ATOM 1695 O O . ARG A 1 211 ? -14.194 -65.800 8.851 1.00 34.12 211 ARG A O 1
ATOM 1702 N N . SER A 1 212 ? -13.310 -65.082 6.929 1.00 29.61 212 SER A N 1
ATOM 1703 C CA . SER A 1 212 ? -13.304 -66.403 6.274 1.00 29.61 212 SER A CA 1
ATOM 1704 C C . SER A 1 212 ? -12.433 -66.442 5.015 1.00 29.61 212 SER A C 1
ATOM 1706 O O . SER A 1 212 ? -12.339 -65.470 4.270 1.00 29.61 212 SER A O 1
ATOM 1708 N N . THR A 1 213 ? -11.783 -67.581 4.794 1.00 36.50 213 THR A N 1
ATOM 1709 C CA . THR A 1 213 ? -10.977 -67.911 3.612 1.00 36.50 213 THR A CA 1
ATOM 1710 C C . THR A 1 213 ? -11.825 -68.539 2.512 1.00 36.50 213 THR A C 1
ATOM 1712 O O . THR A 1 213 ? -12.597 -69.454 2.792 1.00 36.50 213 THR A O 1
ATOM 1715 N N . SER A 1 214 ? -11.582 -68.179 1.250 1.00 32.75 214 SER A N 1
ATOM 1716 C CA . SER A 1 214 ? -11.818 -69.055 0.089 1.00 32.75 214 SER A CA 1
ATOM 1717 C C . SER A 1 214 ? -10.963 -68.616 -1.104 1.00 32.75 214 SER A C 1
ATOM 1719 O O . SER A 1 214 ? -10.768 -67.423 -1.323 1.00 32.75 214 SER A O 1
ATOM 1721 N N . TYR A 1 215 ? -10.426 -69.584 -1.849 1.00 30.97 215 TYR A N 1
ATOM 1722 C CA . TYR A 1 215 ? -9.609 -69.366 -3.049 1.00 30.97 215 TYR A CA 1
ATOM 1723 C C . TYR A 1 215 ? -10.475 -69.389 -4.314 1.00 30.97 215 TYR A C 1
ATOM 1725 O O . TYR A 1 215 ? -11.236 -70.335 -4.495 1.00 30.97 215 TYR A O 1
ATOM 1733 N N . SER A 1 216 ? -10.236 -68.468 -5.253 1.00 32.94 216 SER A N 1
ATOM 1734 C CA . SER A 1 216 ? -10.402 -68.748 -6.691 1.00 32.94 216 SER A CA 1
ATOM 1735 C C . SER A 1 216 ? -9.688 -67.710 -7.571 1.00 32.94 216 SER A C 1
ATOM 1737 O O . SER A 1 216 ? -10.108 -66.561 -7.678 1.00 32.94 216 SER A O 1
ATOM 1739 N N . ASN A 1 217 ? -8.607 -68.168 -8.197 1.00 31.27 217 ASN A N 1
ATOM 1740 C CA . ASN A 1 217 ? -7.770 -67.558 -9.236 1.00 31.27 217 ASN A CA 1
ATOM 1741 C C . ASN A 1 217 ? -8.416 -66.461 -10.116 1.00 31.27 217 ASN A C 1
ATOM 1743 O O . ASN A 1 217 ? -9.407 -66.712 -10.799 1.00 31.27 217 ASN A O 1
ATOM 1747 N N . ILE A 1 218 ? -7.738 -65.312 -10.245 1.00 34.22 218 ILE A N 1
ATOM 1748 C CA . ILE A 1 218 ? -7.878 -64.405 -11.399 1.00 34.22 218 ILE A CA 1
ATOM 1749 C C . ILE A 1 218 ? -6.628 -64.564 -12.272 1.00 34.22 218 ILE A C 1
ATOM 1751 O O . ILE A 1 218 ? -5.507 -64.383 -11.795 1.00 34.22 218 ILE A O 1
ATOM 1755 N N . ALA A 1 219 ? -6.818 -64.923 -13.542 1.00 33.19 219 ALA A N 1
ATOM 1756 C CA . ALA A 1 219 ? -5.732 -65.086 -14.506 1.00 33.19 219 ALA A CA 1
ATOM 1757 C C . ALA A 1 219 ? -5.250 -63.737 -15.072 1.00 33.19 219 ALA A C 1
ATOM 1759 O O . ALA A 1 219 ? -6.004 -62.767 -15.159 1.00 33.19 219 ALA A O 1
ATOM 1760 N N . SER A 1 220 ? -3.984 -63.683 -15.483 1.00 34.62 220 SER A N 1
ATOM 1761 C CA . SER A 1 220 ? -3.358 -62.499 -16.073 1.00 34.62 220 SER A CA 1
ATOM 1762 C C . SER A 1 220 ? -3.790 -62.270 -17.529 1.00 34.62 220 SER A C 1
ATOM 1764 O O . SER A 1 220 ? -3.776 -63.183 -18.350 1.00 34.62 220 SER A O 1
ATOM 1766 N N . GLY A 1 221 ? -4.123 -61.019 -17.864 1.00 29.72 221 GLY A N 1
ATOM 1767 C CA . GLY A 1 221 ? -4.523 -60.587 -19.209 1.00 29.72 221 GLY A CA 1
ATOM 1768 C C . GLY A 1 221 ? -3.804 -59.303 -19.620 1.00 29.72 221 GLY A C 1
ATOM 1769 O O . GLY A 1 221 ? -4.365 -58.215 -19.528 1.00 29.72 221 GLY A O 1
ATOM 1770 N N . SER A 1 222 ? -2.536 -59.421 -20.017 1.00 31.62 222 SER A N 1
ATOM 1771 C CA . SER A 1 222 ? -1.705 -58.272 -20.402 1.00 31.62 222 SER A CA 1
ATOM 1772 C C . SER A 1 222 ? -2.089 -57.675 -21.758 1.00 31.62 222 SER A C 1
ATOM 1774 O O . SER A 1 222 ? -2.602 -58.348 -22.648 1.00 31.62 222 SER A O 1
ATOM 1776 N N . SER A 1 223 ? -1.775 -56.392 -21.918 1.00 35.41 223 SER A N 1
ATOM 1777 C CA . SER A 1 223 ? -2.024 -55.599 -23.121 1.00 35.41 223 SER A CA 1
ATOM 1778 C C . SER A 1 223 ? -1.279 -56.088 -24.369 1.00 35.41 223 SER A C 1
ATOM 1780 O O . SER A 1 223 ? -0.142 -56.557 -24.306 1.00 35.41 223 SER A O 1
ATOM 1782 N N . SER A 1 224 ? -1.882 -55.852 -25.536 1.00 30.77 224 SER A N 1
ATOM 1783 C CA . SER A 1 224 ? -1.221 -55.934 -26.840 1.00 30.77 224 SER A CA 1
ATOM 1784 C C . SER A 1 224 ? -1.473 -54.657 -27.649 1.00 30.77 224 SER A C 1
ATOM 1786 O O . SER A 1 224 ? -2.583 -54.132 -27.714 1.00 30.77 224 SER A O 1
ATOM 1788 N N . ARG A 1 225 ? -0.408 -54.116 -28.250 1.00 38.47 225 ARG A N 1
ATOM 1789 C CA . ARG A 1 225 ? -0.492 -53.069 -29.280 1.00 38.47 225 ARG A CA 1
ATOM 1790 C C . ARG A 1 225 ? -0.499 -53.740 -30.649 1.00 38.47 225 ARG A C 1
ATOM 1792 O O . ARG A 1 225 ? 0.211 -54.725 -30.829 1.00 38.47 225 ARG A O 1
ATOM 1799 N N . SER A 1 226 ? -1.181 -53.140 -31.619 1.00 31.34 226 SER A N 1
ATOM 1800 C CA . SER A 1 226 ? -1.022 -53.480 -33.034 1.00 31.34 226 SER A CA 1
ATOM 1801 C C . SER A 1 226 ? -0.595 -52.251 -33.838 1.00 31.34 226 SER A C 1
ATOM 1803 O O . SER A 1 226 ? -1.129 -51.158 -33.651 1.00 31.34 226 SER A O 1
ATOM 1805 N N . LEU A 1 227 ? 0.381 -52.447 -34.721 1.00 37.22 227 LEU A N 1
ATOM 1806 C CA . LEU A 1 227 ? 0.572 -51.666 -35.939 1.00 37.22 227 LEU A CA 1
ATOM 1807 C C . LEU A 1 227 ? 0.229 -52.617 -37.091 1.00 37.22 227 LEU A C 1
ATOM 1809 O O . LEU A 1 227 ? 0.721 -53.742 -37.057 1.00 37.22 227 LEU A O 1
ATOM 1813 N N . ASP A 1 228 ? -0.419 -52.138 -38.158 1.00 33.78 228 ASP A N 1
ATOM 1814 C CA . ASP A 1 228 ? 0.333 -52.022 -39.415 1.00 33.78 228 ASP A CA 1
ATOM 1815 C C . ASP A 1 228 ? -0.269 -51.066 -40.470 1.00 33.78 228 ASP A C 1
ATOM 1817 O O . ASP A 1 228 ? -1.422 -50.652 -40.416 1.00 33.78 228 ASP A O 1
ATOM 1821 N N . LYS A 1 229 ? 0.623 -50.715 -41.400 1.00 33.97 229 LYS A N 1
ATOM 1822 C CA . LYS A 1 229 ? 0.529 -50.132 -42.754 1.00 33.97 229 LYS A CA 1
ATOM 1823 C C . LYS A 1 229 ? -0.817 -49.747 -43.421 1.00 33.97 229 LYS A C 1
ATOM 1825 O O . LYS A 1 229 ? -1.693 -50.559 -43.677 1.00 33.97 229 LYS A O 1
ATOM 1830 N N . SER A 1 230 ? -0.724 -48.549 -44.017 1.00 36.94 230 SER A N 1
ATOM 1831 C CA . SER A 1 230 ? -1.021 -48.193 -45.426 1.00 36.94 230 SER A CA 1
ATOM 1832 C C . SER A 1 230 ? -2.460 -48.090 -45.951 1.00 36.94 230 SER A C 1
ATOM 1834 O O . SER A 1 230 ? -3.170 -49.077 -46.094 1.00 36.94 230 SER A O 1
ATOM 1836 N N . GLY A 1 231 ? -2.770 -46.897 -46.472 1.00 29.16 231 GLY A N 1
ATOM 1837 C CA . GLY A 1 231 ? -3.810 -46.641 -47.472 1.00 29.16 231 GLY A CA 1
ATOM 1838 C C . GLY A 1 231 ? -3.676 -45.214 -48.022 1.00 29.16 231 GLY A C 1
ATOM 1839 O O . GLY A 1 231 ? -3.719 -44.259 -47.253 1.00 29.16 231 GLY A O 1
ATOM 1840 N N . ARG A 1 232 ? -3.473 -45.051 -49.338 1.00 36.94 232 ARG A N 1
ATOM 1841 C CA . ARG A 1 232 ? -3.538 -43.749 -50.034 1.00 36.94 232 ARG A CA 1
ATOM 1842 C C . ARG A 1 232 ? -4.824 -43.688 -50.856 1.00 36.94 232 ARG A C 1
ATOM 1844 O O . ARG A 1 232 ? -4.863 -44.325 -51.894 1.00 36.94 232 ARG A O 1
ATOM 1851 N N . TYR A 1 233 ? -5.779 -42.874 -50.428 1.00 32.44 233 TYR A N 1
ATOM 1852 C CA . TYR A 1 233 ? -6.774 -42.109 -51.203 1.00 32.44 233 TYR A CA 1
ATOM 1853 C C . TYR A 1 233 ? -7.341 -41.077 -50.193 1.00 32.44 233 TYR A C 1
ATOM 1855 O O . TYR A 1 233 ? -7.207 -41.278 -48.989 1.00 32.44 233 TYR A O 1
ATOM 1863 N N . GLY A 1 234 ? -7.896 -39.922 -50.546 1.00 29.19 234 GLY A N 1
ATOM 1864 C CA . GLY A 1 234 ? -8.361 -39.436 -51.842 1.00 29.19 234 GLY A CA 1
ATOM 1865 C C . GLY A 1 234 ? -9.790 -38.902 -51.677 1.00 29.19 234 GLY A C 1
ATOM 1866 O O . GLY A 1 234 ? -10.584 -39.522 -50.979 1.00 29.19 234 GLY A O 1
ATOM 1867 N N . SER A 1 235 ? -10.101 -37.788 -52.342 1.00 29.20 235 SER A N 1
ATOM 1868 C CA . SER A 1 235 ? -11.433 -37.157 -52.415 1.00 29.20 235 SER A CA 1
ATOM 1869 C C . SER A 1 235 ? -11.943 -36.366 -51.199 1.00 29.20 235 SER A C 1
ATOM 1871 O O . SER A 1 235 ? -11.620 -36.607 -50.040 1.00 29.20 235 SER A O 1
ATOM 1873 N N . SER A 1 236 ? -12.756 -35.367 -51.536 1.00 35.06 236 SER A N 1
ATOM 1874 C CA . SER A 1 236 ? -13.304 -34.304 -50.695 1.00 35.06 236 SER A CA 1
ATOM 1875 C C . SER A 1 236 ? -14.833 -34.359 -50.627 1.00 35.06 236 SER A C 1
ATOM 1877 O O . SER A 1 236 ? -15.468 -34.451 -51.675 1.00 35.06 236 SER A O 1
ATOM 1879 N N . SER A 1 237 ? -15.409 -34.163 -49.439 1.00 30.47 237 SER A N 1
ATOM 1880 C CA . SER A 1 237 ? -16.769 -33.623 -49.218 1.00 30.47 237 SER A CA 1
ATOM 1881 C C . SER A 1 237 ? -16.949 -33.359 -47.713 1.00 30.47 237 SER A C 1
ATOM 1883 O O . SER A 1 237 ? -16.488 -34.179 -46.927 1.00 30.47 237 SER A O 1
ATOM 1885 N N . SER A 1 238 ? -17.492 -32.258 -47.179 1.00 38.97 238 SER A N 1
ATOM 1886 C CA . SER A 1 238 ? -18.579 -31.347 -47.600 1.00 38.97 238 SER A CA 1
ATOM 1887 C C . SER A 1 238 ? -20.009 -31.866 -47.355 1.00 38.97 238 SER A C 1
ATOM 1889 O O . SER A 1 238 ? -20.785 -32.006 -48.292 1.00 38.97 238 SER A O 1
ATOM 1891 N N . ILE A 1 239 ? -20.340 -32.102 -46.080 1.00 35.19 239 ILE A N 1
ATOM 1892 C CA . ILE A 1 239 ? -21.676 -32.137 -45.437 1.00 35.19 239 ILE A CA 1
ATOM 1893 C C . ILE A 1 239 ? -21.411 -31.880 -43.932 1.00 35.19 239 ILE A C 1
ATOM 1895 O O . ILE A 1 239 ? -20.374 -32.306 -43.432 1.00 35.19 239 ILE A O 1
ATOM 1899 N N . GLY A 1 240 ? -22.236 -31.181 -43.148 1.00 28.61 240 GLY A N 1
ATOM 1900 C CA . GLY A 1 240 ? -23.480 -30.471 -43.464 1.00 28.61 240 GLY A CA 1
ATOM 1901 C C . GLY A 1 240 ? -24.509 -30.647 -42.339 1.00 28.61 240 GLY A C 1
ATOM 1902 O O . GLY A 1 240 ? -24.913 -31.776 -42.091 1.00 28.61 240 GLY A O 1
ATOM 1903 N N . SER A 1 241 ? -24.955 -29.542 -41.717 1.00 30.91 241 SER A N 1
ATOM 1904 C CA . SER A 1 241 ? -25.994 -29.493 -40.656 1.00 30.91 241 SER A CA 1
ATOM 1905 C C . SER A 1 241 ? -25.626 -30.166 -39.311 1.00 30.91 241 SER A C 1
ATOM 1907 O O . SER A 1 241 ? -24.786 -31.052 -39.258 1.00 30.91 241 SER A O 1
ATOM 1909 N N . SER A 1 242 ? -26.212 -29.821 -38.156 1.00 32.75 242 SER A N 1
ATOM 1910 C CA . SER A 1 242 ? -26.876 -28.576 -37.705 1.00 32.75 242 SER A CA 1
ATOM 1911 C C . SER A 1 242 ? -27.127 -28.662 -36.188 1.00 32.75 242 SER A C 1
ATOM 1913 O O . SER A 1 242 ? -27.621 -29.687 -35.724 1.00 32.75 242 SER A O 1
ATOM 1915 N N . GLY A 1 243 ? -26.884 -27.596 -35.419 1.00 29.88 243 GLY A N 1
ATOM 1916 C CA . GLY A 1 243 ? -27.225 -27.545 -33.988 1.00 29.88 243 GLY A CA 1
ATOM 1917 C C . GLY A 1 243 ? -27.175 -26.113 -33.462 1.00 29.88 243 GLY A C 1
ATOM 1918 O O . GLY A 1 243 ? -26.136 -25.469 -33.562 1.00 29.88 243 GLY A O 1
ATOM 1919 N N . SER A 1 244 ? -28.302 -25.589 -32.972 1.00 31.05 244 SER A N 1
ATOM 1920 C CA . SER A 1 244 ? -28.481 -24.147 -32.751 1.00 31.05 244 SER A CA 1
ATOM 1921 C C . SER A 1 244 ? -28.501 -23.757 -31.273 1.00 31.05 244 SER A C 1
ATOM 1923 O O . SER A 1 244 ? -29.396 -24.158 -30.535 1.00 31.05 244 SER A O 1
ATOM 1925 N N . TYR A 1 245 ? -27.557 -22.897 -30.892 1.00 31.95 245 TYR A N 1
ATOM 1926 C CA . TYR A 1 245 ? -27.661 -21.946 -29.784 1.00 31.95 245 TYR A CA 1
ATOM 1927 C C . TYR A 1 245 ? -27.037 -20.622 -30.272 1.00 31.95 245 TYR A C 1
ATOM 1929 O O . TYR A 1 245 ? -26.037 -20.645 -30.982 1.00 31.95 245 TYR A O 1
ATOM 1937 N N . GLY A 1 246 ? -27.552 -19.434 -29.956 1.00 30.30 246 GLY A N 1
ATOM 1938 C CA . GLY A 1 246 ? -28.651 -19.134 -29.032 1.00 30.30 246 GLY A CA 1
ATOM 1939 C C . GLY A 1 246 ? -28.279 -18.047 -28.021 1.00 30.30 246 GLY A C 1
ATOM 1940 O O . GLY A 1 246 ? -28.522 -18.223 -26.834 1.00 30.30 246 GLY A O 1
ATOM 1941 N N . GLY A 1 247 ? -27.647 -16.955 -28.466 1.00 29.66 247 GLY A N 1
ATOM 1942 C CA . GLY A 1 247 ? -27.194 -15.869 -27.595 1.00 29.66 247 GLY A CA 1
ATOM 1943 C C . GLY A 1 247 ? -27.025 -14.560 -28.364 1.00 29.66 247 GLY A C 1
ATOM 1944 O O . GLY A 1 247 ? -26.326 -14.517 -29.373 1.00 29.66 247 GLY A O 1
ATOM 1945 N N . TYR A 1 248 ? -27.691 -13.505 -27.899 1.00 30.45 248 TYR A N 1
ATOM 1946 C CA . TYR A 1 248 ? -27.657 -12.173 -28.505 1.00 30.45 248 TYR A CA 1
ATOM 1947 C C . TYR A 1 248 ? -26.428 -11.383 -28.043 1.00 30.45 248 TYR A C 1
ATOM 1949 O O . TYR A 1 248 ? -26.070 -11.440 -26.869 1.00 30.45 248 TYR A O 1
ATOM 1957 N N . ASN A 1 249 ? -25.860 -10.560 -28.928 1.00 29.98 249 ASN A N 1
ATOM 1958 C CA . ASN A 1 249 ? -25.175 -9.326 -28.537 1.00 29.98 249 ASN A CA 1
ATOM 1959 C C . ASN A 1 249 ? -25.184 -8.322 -29.698 1.00 29.98 249 ASN A C 1
ATOM 1961 O O . ASN A 1 249 ? -24.820 -8.656 -30.825 1.00 29.98 249 ASN A O 1
ATOM 1965 N N . SER A 1 250 ? -25.621 -7.096 -29.418 1.00 31.14 250 SER A N 1
ATOM 1966 C CA . SER A 1 250 ? -25.878 -6.067 -30.429 1.00 31.14 250 SER A CA 1
ATOM 1967 C C . SER A 1 250 ? -24.644 -5.193 -30.661 1.00 31.14 250 SER A C 1
ATOM 1969 O O . SER A 1 250 ? -24.317 -4.363 -29.816 1.00 31.14 250 SER A O 1
ATOM 1971 N N . PHE A 1 251 ? -23.997 -5.319 -31.821 1.00 32.09 251 PHE A N 1
ATOM 1972 C CA . PHE A 1 251 ? -22.976 -4.367 -32.273 1.00 32.09 251 PHE A CA 1
ATOM 1973 C C . PHE A 1 251 ? -23.538 -3.451 -33.364 1.00 32.09 251 PHE A C 1
ATOM 1975 O O . PHE A 1 251 ? -23.945 -3.915 -34.427 1.00 32.09 251 PHE A O 1
ATOM 1982 N N . GLY A 1 252 ? -23.551 -2.142 -33.100 1.00 30.77 252 GLY A N 1
ATOM 1983 C CA . GLY A 1 252 ? -23.933 -1.129 -34.083 1.00 30.77 252 GLY A CA 1
ATOM 1984 C C . GLY A 1 252 ? -22.809 -0.878 -35.089 1.00 30.77 252 GLY A C 1
ATOM 1985 O O . GLY A 1 252 ? -21.715 -0.467 -34.711 1.00 30.77 252 GLY A O 1
ATOM 1986 N N . THR A 1 253 ? -23.078 -1.114 -36.372 1.00 32.88 253 THR A N 1
ATOM 1987 C CA . THR A 1 253 ? -22.129 -0.912 -37.478 1.00 32.88 253 THR A CA 1
ATOM 1988 C C . THR A 1 253 ? -22.342 0.419 -38.201 1.00 32.88 253 THR A C 1
ATOM 1990 O O . THR A 1 253 ? -23.458 0.688 -38.642 1.00 32.88 253 THR A O 1
ATOM 1993 N N . SER A 1 254 ? -21.275 1.195 -38.417 1.00 32.84 254 SER A N 1
ATOM 1994 C CA . SER A 1 254 ? -20.973 2.009 -39.625 1.00 32.84 254 SER A CA 1
ATOM 1995 C C . SER A 1 254 ? -19.825 2.999 -39.324 1.00 32.84 254 SER A C 1
ATOM 1997 O O . SER A 1 254 ? -19.589 3.319 -38.164 1.00 32.84 254 SER A O 1
ATOM 1999 N N . GLY A 1 255 ? -19.031 3.481 -40.287 1.00 29.69 255 GLY A N 1
ATOM 2000 C CA . GLY A 1 255 ? -19.077 3.291 -41.744 1.00 29.69 255 GLY A CA 1
ATOM 2001 C C . GLY A 1 255 ? -17.684 3.200 -42.396 1.00 29.69 255 GLY A C 1
ATOM 2002 O O . GLY A 1 255 ? -16.673 3.053 -41.712 1.00 29.69 255 GLY A O 1
ATOM 2003 N N . SER A 1 256 ? -17.646 3.217 -43.731 1.00 30.86 256 SER A N 1
ATOM 2004 C CA . SER A 1 256 ? -16.543 2.656 -44.530 1.00 30.86 256 SER A CA 1
ATOM 2005 C C . SER A 1 256 ? -15.414 3.607 -44.952 1.00 30.86 256 SER A C 1
ATOM 2007 O O . SER A 1 256 ? -15.588 4.808 -45.121 1.00 30.86 256 SER A O 1
ATOM 2009 N N . PHE A 1 257 ? -14.278 2.962 -45.233 1.00 31.25 257 PHE A N 1
ATOM 2010 C CA . PHE A 1 257 ? -13.187 3.319 -46.147 1.00 31.25 257 PHE A CA 1
ATOM 2011 C C . PHE A 1 257 ? -13.429 4.397 -47.225 1.00 31.25 257 PHE A C 1
ATOM 2013 O O . PHE A 1 257 ? -14.369 4.326 -48.013 1.00 31.25 257 PHE A O 1
ATOM 2020 N N . GLY A 1 258 ? -12.402 5.234 -47.389 1.00 27.22 258 GLY A N 1
ATOM 2021 C CA . GLY A 1 258 ? -12.024 5.993 -48.588 1.00 27.22 258 GLY A CA 1
ATOM 2022 C C . GLY A 1 258 ? -10.719 6.747 -48.278 1.00 27.22 258 GLY A C 1
ATOM 2023 O O . GLY A 1 258 ? -10.466 7.055 -47.119 1.00 27.22 258 GLY A O 1
ATOM 2024 N N . GLY A 1 259 ? -9.804 7.045 -49.198 1.00 29.33 259 GLY A N 1
ATOM 2025 C CA . GLY A 1 259 ? -9.745 6.813 -50.644 1.00 29.33 259 GLY A CA 1
ATOM 2026 C C . GLY A 1 259 ? -8.769 7.847 -51.229 1.00 29.33 259 GLY A C 1
ATOM 2027 O O . GLY A 1 259 ? -8.966 9.039 -51.025 1.00 29.33 259 GLY A O 1
ATOM 2028 N N . SER A 1 260 ? -7.667 7.430 -51.857 1.00 35.62 260 SER A N 1
ATOM 2029 C CA . SER A 1 260 ? -6.558 8.338 -52.211 1.00 35.62 260 SER A CA 1
ATOM 2030 C C . SER A 1 260 ? -6.822 9.193 -53.456 1.00 35.62 260 SER A C 1
ATOM 2032 O O . SER A 1 260 ? -7.272 8.658 -54.466 1.00 35.62 260 SER A O 1
ATOM 2034 N N . GLY A 1 261 ? -6.398 10.463 -53.442 1.00 26.08 261 GLY A N 1
ATOM 2035 C CA . GLY A 1 261 ? -6.351 11.321 -54.632 1.00 26.08 261 GLY A CA 1
ATOM 2036 C C . GLY A 1 261 ? -5.330 12.460 -54.514 1.00 26.08 261 GLY A C 1
ATOM 2037 O O . GLY A 1 261 ? -5.315 13.180 -53.520 1.00 26.08 261 GLY A O 1
ATOM 2038 N N . PHE A 1 262 ? -4.485 12.621 -55.535 1.00 33.34 262 PHE A N 1
ATOM 2039 C CA . PHE A 1 262 ? -3.674 13.824 -55.778 1.00 33.34 262 PHE A CA 1
ATOM 2040 C C . PHE A 1 262 ? -4.430 14.752 -56.743 1.00 33.34 262 PHE A C 1
ATOM 2042 O O . PHE A 1 262 ? -5.113 14.230 -57.617 1.00 33.34 262 PHE A O 1
ATOM 2049 N N . TYR A 1 263 ? -4.239 16.078 -56.659 1.00 29.78 263 TYR A N 1
ATOM 2050 C CA . TYR A 1 263 ? -3.959 16.965 -57.811 1.00 29.78 263 TYR A CA 1
ATOM 2051 C C . TYR A 1 263 ? -3.595 18.396 -57.345 1.00 29.78 263 TYR A C 1
ATOM 2053 O O . TYR A 1 263 ? -3.391 18.620 -56.153 1.00 29.78 263 TYR A O 1
ATOM 2061 N N . SER A 1 264 ? -3.395 19.333 -58.281 1.00 31.50 264 SER A N 1
ATOM 2062 C CA . SER A 1 264 ? -2.557 20.537 -58.124 1.00 31.50 264 SER A CA 1
ATOM 2063 C C . SER A 1 264 ? -3.168 21.837 -58.677 1.00 31.50 264 SER A C 1
ATOM 2065 O O . SER A 1 264 ? -3.832 21.803 -59.709 1.00 31.50 264 SER A O 1
ATOM 2067 N N . GLY A 1 265 ? -2.809 22.982 -58.082 1.00 27.97 265 GLY A N 1
ATOM 2068 C CA . GLY A 1 265 ? -3.058 24.354 -58.573 1.00 27.97 265 GLY A CA 1
ATOM 2069 C C . GLY A 1 265 ? -3.089 25.338 -57.387 1.00 27.97 265 GLY A C 1
ATOM 2070 O O . GLY A 1 265 ? -3.690 24.985 -56.380 1.00 27.97 265 GLY A O 1
ATOM 2071 N N . SER A 1 266 ? -2.420 26.500 -57.298 1.00 31.38 266 SER A N 1
ATOM 2072 C CA . SER A 1 266 ? -1.747 27.462 -58.209 1.00 31.38 266 SER A CA 1
ATOM 2073 C C . SER A 1 266 ? -2.541 28.767 -58.390 1.00 31.38 266 SER A C 1
ATOM 2075 O O . SER A 1 266 ? -3.720 28.718 -58.722 1.00 31.38 266 SER A O 1
ATOM 2077 N N . HIS A 1 267 ? -1.846 29.913 -58.245 1.00 30.84 267 HIS A N 1
ATOM 2078 C CA . HIS A 1 267 ? -2.361 31.306 -58.234 1.00 30.84 267 HIS A CA 1
ATOM 2079 C C . HIS A 1 267 ? -3.285 31.616 -57.031 1.00 30.84 267 HIS A C 1
ATOM 2081 O O . HIS A 1 267 ? -3.899 30.711 -56.483 1.00 30.84 267 HIS A O 1
ATOM 2087 N N . GLY A 1 268 ? -3.438 32.838 -56.508 1.00 28.56 268 GLY A N 1
ATOM 2088 C CA . GLY A 1 268 ? -2.801 34.169 -56.644 1.00 28.56 268 GLY A CA 1
ATOM 2089 C C . GLY A 1 268 ? -3.374 35.039 -55.488 1.00 28.56 268 GLY A C 1
ATOM 2090 O O . GLY A 1 268 ? -4.329 34.610 -54.854 1.00 28.56 268 GLY A O 1
ATOM 2091 N N . GLY A 1 269 ? -2.903 36.215 -55.064 1.00 29.80 269 GLY A N 1
ATOM 2092 C CA . GLY A 1 269 ? -2.049 37.246 -55.657 1.00 29.80 269 GLY A CA 1
ATOM 2093 C C . GLY A 1 269 ? -2.724 38.618 -55.424 1.00 29.80 269 GLY A C 1
ATOM 2094 O O . GLY A 1 269 ? -3.821 38.814 -55.931 1.00 29.80 269 GLY A O 1
ATOM 2095 N N . SER A 1 270 ? -2.081 39.559 -54.705 1.00 32.22 270 SER A N 1
ATOM 2096 C CA . SER A 1 270 ? -2.584 40.914 -54.310 1.00 32.22 270 SER A CA 1
ATOM 2097 C C . SER A 1 270 ? -3.819 40.975 -53.368 1.00 32.22 270 SER A C 1
ATOM 2099 O O . SER A 1 270 ? -4.576 40.017 -53.293 1.00 32.22 270 SER A O 1
ATOM 2101 N N . GLY A 1 271 ? -4.070 42.049 -52.594 1.00 27.78 271 GLY A N 1
ATOM 2102 C CA . GLY A 1 271 ? -3.205 43.193 -52.240 1.00 27.78 271 GLY A CA 1
ATOM 2103 C C . GLY A 1 271 ? -3.935 44.449 -51.694 1.00 27.78 271 GLY A C 1
ATOM 2104 O O . GLY A 1 271 ? -5.130 44.613 -51.911 1.00 27.78 271 GLY A O 1
ATOM 2105 N N . SER A 1 272 ? -3.150 45.363 -51.094 1.00 31.81 272 SER A N 1
ATOM 2106 C CA . SER A 1 272 ? -3.377 46.829 -50.960 1.00 31.81 272 SER A CA 1
ATOM 2107 C C . SER A 1 272 ? -4.159 47.448 -49.769 1.00 31.81 272 SER A C 1
ATOM 2109 O O . SER A 1 272 ? -5.113 46.885 -49.249 1.00 31.81 272 SER A O 1
ATOM 2111 N N . TYR A 1 273 ? -3.745 48.696 -49.459 1.00 31.50 273 TYR A N 1
ATOM 2112 C CA . TYR A 1 273 ? -4.325 49.755 -48.592 1.00 31.50 273 TYR A CA 1
ATOM 2113 C C . TYR A 1 273 ? -4.281 49.584 -47.048 1.00 31.50 273 TYR A C 1
ATOM 2115 O O . TYR A 1 273 ? -4.611 48.527 -46.530 1.00 31.50 273 TYR A O 1
ATOM 2123 N N . GLY A 1 274 ? -3.929 50.603 -46.237 1.00 30.91 274 GLY A N 1
ATOM 2124 C CA . GLY A 1 274 ? -3.256 51.889 -46.535 1.00 30.91 274 GLY A CA 1
ATOM 2125 C C . GLY A 1 274 ? -3.561 53.047 -45.550 1.00 30.91 274 GLY A C 1
ATOM 2126 O O . GLY A 1 274 ? -4.723 53.238 -45.220 1.00 30.91 274 GLY A O 1
ATOM 2127 N N . HIS A 1 275 ? -2.544 53.869 -45.206 1.00 29.12 275 HIS A N 1
ATOM 2128 C CA . HIS A 1 275 ? -2.603 55.152 -44.438 1.00 29.12 275 HIS A CA 1
ATOM 2129 C C . HIS A 1 275 ? -3.066 55.063 -42.955 1.00 29.12 275 HIS A C 1
ATOM 2131 O O . HIS A 1 275 ? -3.842 54.183 -42.612 1.00 29.12 275 HIS A O 1
ATOM 2137 N N . ALA A 1 276 ? -2.674 55.915 -41.987 1.00 30.84 276 ALA A N 1
ATOM 2138 C CA . ALA A 1 276 ? -1.584 56.910 -41.786 1.00 30.84 276 ALA A CA 1
ATOM 2139 C C . ALA A 1 276 ? -1.416 57.106 -40.226 1.00 30.84 276 ALA A C 1
ATOM 2141 O O . ALA A 1 276 ? -1.827 56.197 -39.511 1.00 30.84 276 ALA A O 1
ATOM 2142 N N . SER A 1 277 ? -0.821 58.107 -39.539 1.00 31.88 277 SER A N 1
ATOM 2143 C CA . SER A 1 277 ? -0.400 59.511 -39.786 1.00 31.88 277 SER A CA 1
ATOM 2144 C C . SER A 1 277 ? 0.702 59.976 -38.779 1.00 31.88 277 SER A C 1
ATOM 2146 O O . SER A 1 277 ? 1.241 59.182 -38.016 1.00 31.88 277 SER A O 1
ATOM 2148 N N . SER A 1 278 ? 1.024 61.280 -38.771 1.00 33.94 278 SER A N 1
ATOM 2149 C CA . SER A 1 278 ? 1.805 62.065 -37.776 1.00 33.94 278 SER A CA 1
ATOM 2150 C C . SER A 1 278 ? 1.271 62.039 -36.321 1.00 33.94 278 SER A C 1
ATOM 2152 O O . SER A 1 278 ? 0.085 61.796 -36.134 1.00 33.94 278 SER A O 1
ATOM 2154 N N . GLY A 1 279 ? 2.024 62.412 -35.267 1.00 29.31 279 GLY A N 1
ATOM 2155 C CA . GLY A 1 279 ? 3.433 62.854 -35.181 1.00 29.31 279 GLY A CA 1
ATOM 2156 C C . GLY A 1 279 ? 3.799 63.572 -33.851 1.00 29.31 279 GLY A C 1
ATOM 2157 O O . GLY A 1 279 ? 2.927 63.859 -33.041 1.00 29.31 279 GLY A O 1
ATOM 2158 N N . SER A 1 280 ? 5.098 63.868 -33.660 1.00 35.62 280 SER A N 1
ATOM 2159 C CA . SER A 1 280 ? 5.723 64.805 -32.680 1.00 35.62 280 SER A CA 1
ATOM 2160 C C . SER A 1 280 ? 5.341 64.773 -31.178 1.00 35.62 280 SER A C 1
ATOM 2162 O O . SER A 1 280 ? 4.327 65.346 -30.791 1.00 35.62 280 SER A O 1
ATOM 2164 N N . ASN A 1 281 ? 6.282 64.366 -30.302 1.00 31.98 281 ASN A N 1
ATOM 2165 C CA . ASN A 1 281 ? 7.090 65.336 -29.524 1.00 31.98 281 ASN A CA 1
ATOM 2166 C C . ASN A 1 281 ? 8.280 64.728 -28.731 1.00 31.98 281 ASN A C 1
ATOM 2168 O O . ASN A 1 281 ? 8.372 63.522 -28.530 1.00 31.98 281 ASN A O 1
ATOM 2172 N N . LYS A 1 282 ? 9.214 65.606 -28.330 1.00 34.28 282 LYS A N 1
ATOM 2173 C CA . LYS A 1 282 ? 10.405 65.397 -27.458 1.00 34.28 282 LYS A CA 1
ATOM 2174 C C . LYS A 1 282 ? 10.106 65.964 -26.033 1.00 34.28 282 LYS A C 1
ATOM 2176 O O . LYS A 1 282 ? 9.002 66.491 -25.900 1.00 34.28 282 LYS A O 1
ATOM 2181 N N . PRO A 1 283 ? 10.992 65.942 -24.992 1.00 47.94 283 PRO A N 1
ATOM 2182 C CA . PRO A 1 283 ? 12.473 65.859 -25.009 1.00 47.94 283 PRO A CA 1
ATOM 2183 C C . PRO A 1 283 ? 13.154 64.957 -23.934 1.00 47.94 283 PRO A C 1
ATOM 2185 O O . PRO A 1 283 ? 12.473 64.371 -23.111 1.00 47.94 283 PRO A O 1
ATOM 2188 N N . SER A 1 284 ? 14.509 64.932 -23.949 1.00 32.12 284 SER A N 1
ATOM 2189 C CA . SER A 1 284 ? 15.482 64.749 -22.821 1.00 32.12 284 SER A CA 1
ATOM 2190 C C . SER A 1 284 ? 15.313 63.598 -21.800 1.00 32.12 284 SER A C 1
ATOM 2192 O O . SER A 1 284 ? 14.223 63.333 -21.329 1.00 32.12 284 SER A O 1
ATOM 2194 N N . SER A 1 285 ? 16.354 62.945 -21.266 1.00 33.38 285 SER A N 1
ATOM 2195 C CA . SER A 1 285 ? 17.831 62.987 -21.412 1.00 33.38 285 SER A CA 1
ATOM 2196 C C . SER A 1 285 ? 18.405 61.767 -20.650 1.00 33.38 285 SER A C 1
ATOM 2198 O O . SER A 1 285 ? 17.705 61.217 -19.810 1.00 33.38 285 SER A O 1
ATOM 2200 N N . GLY A 1 286 ? 19.643 61.299 -20.830 1.00 27.61 286 GLY A N 1
ATOM 2201 C CA . GLY A 1 286 ? 20.759 61.773 -21.654 1.00 27.61 286 GLY A CA 1
ATOM 2202 C C . GLY A 1 286 ? 21.897 60.733 -21.680 1.00 27.61 286 GLY A C 1
ATOM 2203 O O . GLY A 1 286 ? 21.742 59.628 -21.168 1.00 27.61 286 GLY A O 1
ATOM 2204 N N . ASN A 1 287 ? 23.027 61.069 -22.304 1.00 31.95 287 ASN A N 1
ATOM 2205 C CA . ASN A 1 287 ? 24.141 60.134 -22.530 1.00 31.95 287 ASN A CA 1
ATOM 2206 C C . ASN A 1 287 ? 24.963 59.863 -21.256 1.00 31.95 287 ASN A C 1
ATOM 2208 O O . ASN A 1 287 ? 25.140 60.781 -20.461 1.00 31.95 287 ASN A O 1
ATOM 2212 N N . PHE A 1 288 ? 25.657 58.718 -21.201 1.00 29.72 288 PHE A N 1
ATOM 2213 C CA . PHE A 1 288 ? 27.120 58.747 -21.042 1.00 29.72 288 PHE A CA 1
ATOM 2214 C C . PHE A 1 288 ? 27.807 57.508 -21.648 1.00 29.72 288 PHE A C 1
ATOM 2216 O O . PHE A 1 288 ? 27.180 56.464 -21.818 1.00 29.72 288 PHE A O 1
ATOM 2223 N N . LEU A 1 289 ? 29.083 57.650 -22.024 1.00 31.00 289 LEU A N 1
ATOM 2224 C CA . LEU A 1 289 ? 29.932 56.588 -22.586 1.00 31.00 289 LEU A CA 1
ATOM 2225 C C . LEU A 1 289 ? 30.811 55.964 -21.485 1.00 31.00 289 LEU A C 1
ATOM 2227 O O . LEU A 1 289 ? 31.075 56.609 -20.474 1.00 31.00 289 LEU A O 1
ATOM 2231 N N . GLY A 1 290 ? 31.343 54.756 -21.707 1.00 27.53 290 GLY A N 1
ATOM 2232 C CA . GLY A 1 290 ? 32.302 54.140 -20.779 1.00 27.53 290 GLY A CA 1
ATOM 2233 C C . GLY A 1 290 ? 32.909 52.829 -21.283 1.00 27.53 290 GLY A C 1
ATOM 2234 O O . GLY A 1 290 ? 32.455 51.754 -20.909 1.00 27.53 290 GLY A O 1
ATOM 2235 N N . SER A 1 291 ? 33.937 52.914 -22.130 1.00 32.28 291 SER A N 1
ATOM 2236 C CA . SER A 1 291 ? 34.752 51.755 -22.534 1.00 32.28 291 SER A CA 1
ATOM 2237 C C . SER A 1 291 ? 35.880 51.459 -21.536 1.00 32.28 291 SER A C 1
ATOM 2239 O O . SER A 1 291 ? 36.338 52.375 -20.859 1.00 32.28 291 SER A O 1
ATOM 2241 N N . PHE A 1 292 ? 36.392 50.219 -21.617 1.00 29.45 292 PHE A N 1
ATOM 2242 C CA . PHE A 1 292 ? 37.760 49.723 -21.331 1.00 29.45 292 PHE A CA 1
ATOM 2243 C C . PHE A 1 292 ? 37.930 48.686 -20.201 1.00 29.45 292 PHE A C 1
ATOM 2245 O O . PHE A 1 292 ? 37.387 48.840 -19.120 1.00 29.45 292 PHE A O 1
ATOM 2252 N N . THR A 1 293 ? 38.759 47.669 -20.515 1.00 31.36 293 THR A N 1
ATOM 2253 C CA . THR A 1 293 ? 39.664 46.842 -19.664 1.00 31.36 293 THR A CA 1
ATOM 2254 C C . THR A 1 293 ? 39.196 46.300 -18.295 1.00 31.36 293 THR A C 1
ATOM 2256 O O . THR A 1 293 ? 38.674 47.035 -17.477 1.00 31.36 293 THR A O 1
ATOM 2259 N N . GLY A 1 294 ? 39.501 45.059 -17.891 1.00 28.19 294 GLY A N 1
ATOM 2260 C CA . GLY A 1 294 ? 40.223 43.969 -18.567 1.00 28.19 294 GLY A CA 1
ATOM 2261 C C . GLY A 1 294 ? 41.073 43.108 -17.608 1.00 28.19 294 GLY A C 1
ATOM 2262 O O . GLY A 1 294 ? 41.648 43.636 -16.668 1.00 28.19 294 GLY A O 1
ATOM 2263 N N . THR A 1 295 ? 41.224 41.817 -17.942 1.00 29.52 295 THR A N 1
ATOM 2264 C CA . THR A 1 295 ? 42.306 40.897 -17.498 1.00 29.52 295 THR A CA 1
ATOM 2265 C C . THR A 1 295 ? 42.308 40.353 -16.048 1.00 29.52 295 THR A C 1
ATOM 2267 O O . THR A 1 295 ? 42.368 41.106 -15.089 1.00 29.52 295 THR A O 1
ATOM 2270 N N . ALA A 1 296 ? 42.428 39.014 -15.943 1.00 30.05 296 ALA A N 1
ATOM 2271 C CA . ALA A 1 296 ? 42.764 38.182 -14.762 1.00 30.05 296 ALA A CA 1
ATOM 2272 C C . ALA A 1 296 ? 41.774 38.153 -13.562 1.00 30.05 296 ALA A C 1
ATOM 2274 O O . ALA A 1 296 ? 41.114 39.133 -13.254 1.00 30.05 296 ALA A O 1
ATOM 2275 N N . GLY A 1 297 ? 41.636 37.038 -12.825 1.00 28.45 297 GLY A N 1
ATOM 2276 C CA . GLY A 1 297 ? 42.195 35.691 -13.039 1.00 28.45 297 GLY A CA 1
ATOM 2277 C C . GLY A 1 297 ? 41.883 34.705 -11.892 1.00 28.45 297 GLY A C 1
ATOM 2278 O O . GLY A 1 297 ? 41.458 35.128 -10.827 1.00 28.45 297 GLY A O 1
ATOM 2279 N N . ASN A 1 298 ? 42.123 33.406 -12.129 1.00 33.12 298 ASN A N 1
ATOM 2280 C CA . ASN A 1 298 ? 42.157 32.270 -11.179 1.00 33.12 298 ASN A CA 1
ATOM 2281 C C . ASN A 1 298 ? 41.098 32.153 -10.053 1.00 33.12 298 ASN A C 1
ATOM 2283 O O . ASN A 1 298 ? 41.209 32.794 -9.012 1.00 33.12 298 ASN A O 1
ATOM 2287 N N . THR A 1 299 ? 40.269 31.104 -10.132 1.00 31.59 299 THR A N 1
ATOM 2288 C CA . THR A 1 299 ? 39.780 30.361 -8.949 1.00 31.59 299 THR A CA 1
ATOM 2289 C C . THR A 1 299 ? 39.775 28.845 -9.199 1.00 31.59 299 THR A C 1
ATOM 2291 O O . THR A 1 299 ? 39.782 28.385 -10.339 1.00 31.59 299 THR A O 1
ATOM 2294 N N . VAL A 1 300 ? 39.873 28.072 -8.113 1.00 33.53 300 VAL A N 1
ATOM 2295 C CA . VAL A 1 300 ? 40.242 26.641 -8.084 1.00 33.53 300 VAL A CA 1
ATOM 2296 C C . VAL A 1 300 ? 39.038 25.702 -8.266 1.00 33.53 300 VAL A C 1
ATOM 2298 O O . VAL A 1 300 ? 37.962 25.962 -7.738 1.00 33.53 300 VAL A O 1
ATOM 2301 N N . ASN A 1 301 ? 39.251 24.559 -8.934 1.00 31.50 301 ASN A N 1
ATOM 2302 C CA . ASN A 1 301 ? 38.317 23.422 -8.960 1.00 31.50 301 ASN A CA 1
ATOM 2303 C C . ASN A 1 301 ? 38.464 22.522 -7.715 1.00 31.50 301 ASN A C 1
ATOM 2305 O O . ASN A 1 301 ? 39.479 21.838 -7.599 1.00 31.50 301 ASN A O 1
ATOM 2309 N N . VAL A 1 302 ? 37.423 22.412 -6.883 1.00 33.69 302 VAL A N 1
ATOM 2310 C CA . VAL A 1 302 ? 37.023 21.169 -6.172 1.00 33.69 302 VAL A CA 1
ATOM 2311 C C . VAL A 1 302 ? 35.491 21.202 -5.917 1.00 33.69 302 VAL A C 1
ATOM 2313 O O . VAL A 1 302 ? 34.874 22.208 -6.268 1.00 33.69 302 VAL A O 1
ATOM 2316 N N . PRO A 1 303 ? 34.814 20.096 -5.538 1.00 36.41 303 PRO A N 1
ATOM 2317 C CA . PRO A 1 303 ? 33.809 19.501 -6.416 1.00 36.41 303 PRO A CA 1
ATOM 2318 C C . PRO A 1 303 ? 32.352 19.825 -6.052 1.00 36.41 303 PRO A C 1
ATOM 2320 O O . PRO A 1 303 ? 32.031 20.218 -4.934 1.00 36.41 303 PRO A O 1
ATOM 2323 N N . LEU A 1 304 ? 31.462 19.558 -7.010 1.00 32.16 304 LEU A N 1
ATOM 2324 C CA . LEU A 1 304 ? 30.021 19.439 -6.790 1.00 32.16 304 LEU A CA 1
ATOM 2325 C C . LEU A 1 304 ? 29.668 18.017 -6.336 1.00 32.16 304 LEU A C 1
ATOM 2327 O O . LEU A 1 304 ? 30.127 17.057 -6.951 1.00 32.16 304 LEU A O 1
ATOM 2331 N N . ASP A 1 305 ? 28.762 17.911 -5.366 1.00 30.12 305 ASP A N 1
ATOM 2332 C CA . ASP A 1 305 ? 27.859 16.766 -5.197 1.00 30.12 305 ASP A CA 1
ATOM 2333 C C . ASP A 1 305 ? 26.421 17.323 -5.029 1.00 30.12 305 ASP A C 1
ATOM 2335 O O . ASP A 1 305 ? 26.274 18.444 -4.526 1.00 30.12 305 ASP A O 1
ATOM 2339 N N . PRO A 1 306 ? 25.360 16.648 -5.519 1.00 44.16 306 PRO A N 1
ATOM 2340 C CA . PRO A 1 306 ? 24.035 17.254 -5.680 1.00 44.16 306 PRO A CA 1
ATOM 2341 C C . PRO A 1 306 ? 23.057 16.934 -4.525 1.00 44.16 306 PRO A C 1
ATOM 2343 O O . PRO A 1 306 ? 23.435 16.392 -3.493 1.00 44.16 306 PRO A O 1
ATOM 2346 N N . TYR A 1 307 ? 21.771 17.227 -4.773 1.00 32.19 307 TYR A N 1
ATOM 2347 C CA . TYR A 1 307 ? 20.568 16.968 -3.958 1.00 32.19 307 TYR A CA 1
ATOM 2348 C C . TYR A 1 307 ? 20.135 18.058 -2.966 1.00 32.19 307 TYR A C 1
ATOM 2350 O O . TYR A 1 307 ? 20.305 17.941 -1.759 1.00 32.19 307 TYR A O 1
ATOM 2358 N N . HIS A 1 308 ? 19.368 19.022 -3.481 1.00 30.31 308 HIS A N 1
ATOM 2359 C CA . HIS A 1 308 ? 18.082 19.375 -2.870 1.00 30.31 308 HIS A CA 1
ATOM 2360 C C . HIS A 1 308 ? 17.083 19.778 -3.965 1.00 30.31 308 HIS A C 1
ATOM 2362 O O . HIS A 1 308 ? 17.373 20.650 -4.781 1.00 30.31 308 HIS A O 1
ATOM 2368 N N . TYR A 1 309 ? 15.924 19.117 -4.004 1.00 31.16 309 TYR A N 1
ATOM 2369 C CA . TYR A 1 309 ? 14.805 19.480 -4.879 1.00 31.16 309 TYR A CA 1
ATOM 2370 C C . TYR A 1 309 ? 13.886 20.429 -4.099 1.00 31.16 309 TYR A C 1
ATOM 2372 O O . TYR A 1 309 ? 13.514 20.113 -2.969 1.00 31.16 309 TYR A O 1
ATOM 2380 N N . ASN A 1 310 ? 13.536 21.573 -4.687 1.00 31.86 310 ASN A N 1
ATOM 2381 C CA . ASN A 1 310 ? 12.557 22.513 -4.139 1.00 31.86 310 ASN A CA 1
ATOM 2382 C C . ASN A 1 310 ? 11.357 22.566 -5.087 1.00 31.86 310 ASN A C 1
ATOM 2384 O O . ASN A 1 310 ? 11.485 23.116 -6.178 1.00 31.86 310 ASN A O 1
ATOM 2388 N N . ASP A 1 311 ? 10.201 22.075 -4.643 1.00 33.09 311 ASP A N 1
ATOM 2389 C CA . ASP A 1 311 ? 8.910 22.395 -5.259 1.00 33.09 311 ASP A CA 1
ATOM 2390 C C . ASP A 1 311 ? 8.185 23.418 -4.381 1.00 33.09 311 ASP A C 1
ATOM 2392 O O . ASP A 1 311 ? 7.733 23.117 -3.276 1.00 33.09 311 ASP A O 1
ATOM 2396 N N . GLY A 1 312 ? 8.113 24.655 -4.872 1.00 30.47 312 GLY A N 1
ATOM 2397 C CA . GLY A 1 312 ? 7.432 25.770 -4.220 1.00 30.47 312 GLY A CA 1
ATOM 2398 C C . GLY A 1 312 ? 6.259 26.252 -5.062 1.00 30.47 312 GLY A C 1
ATOM 2399 O O . GLY A 1 312 ? 6.405 27.201 -5.829 1.00 30.47 312 GLY A O 1
ATOM 2400 N N . HIS A 1 313 ? 5.096 25.616 -4.917 1.00 30.44 313 HIS A N 1
ATOM 2401 C CA . HIS A 1 313 ? 3.863 26.105 -5.533 1.00 30.44 313 HIS A CA 1
ATOM 2402 C C . HIS A 1 313 ? 3.273 27.259 -4.711 1.00 30.44 313 HIS A C 1
ATOM 2404 O O . HIS A 1 313 ? 2.887 27.083 -3.557 1.00 30.44 313 HIS A O 1
ATOM 2410 N N . ILE A 1 314 ? 3.196 28.439 -5.329 1.00 31.86 314 ILE A N 1
ATOM 2411 C CA . ILE A 1 314 ? 2.478 29.609 -4.813 1.00 31.86 314 ILE A CA 1
ATOM 2412 C C . ILE A 1 314 ? 1.161 29.702 -5.582 1.00 31.86 314 ILE A C 1
ATOM 2414 O O . ILE A 1 314 ? 1.170 29.983 -6.780 1.00 31.86 314 ILE A O 1
ATOM 2418 N N . GLU A 1 315 ? 0.034 29.495 -4.903 1.00 29.80 315 GLU A N 1
ATOM 2419 C CA . GLU A 1 315 ? -1.289 29.786 -5.460 1.00 29.80 315 GLU A CA 1
ATOM 2420 C C . GLU A 1 315 ? -1.766 31.162 -4.974 1.00 29.80 315 GLU A C 1
ATOM 2422 O O . GLU A 1 315 ? -1.777 31.455 -3.778 1.00 29.80 315 GLU A O 1
ATOM 2427 N N . HIS A 1 316 ? -2.123 32.029 -5.925 1.00 29.92 316 HIS A N 1
ATOM 2428 C CA . HIS A 1 316 ? -2.677 33.358 -5.671 1.00 29.92 316 HIS A CA 1
ATOM 2429 C C . HIS A 1 316 ? -4.205 33.296 -5.695 1.00 29.92 316 HIS A C 1
ATOM 2431 O O . HIS A 1 316 ? -4.803 33.237 -6.769 1.00 29.92 316 HIS A O 1
ATOM 2437 N N . ASP A 1 317 ? -4.834 33.370 -4.524 1.00 29.81 317 ASP A N 1
ATOM 2438 C CA . ASP A 1 317 ? -6.292 33.439 -4.415 1.00 29.81 317 ASP A CA 1
ATOM 2439 C C . ASP A 1 317 ? -6.771 34.904 -4.456 1.00 29.81 317 ASP A C 1
ATOM 2441 O O . ASP A 1 317 ? -6.377 35.733 -3.629 1.00 29.81 317 ASP A O 1
ATOM 2445 N N . HIS A 1 318 ? -7.615 35.245 -5.435 1.00 32.22 318 HIS A N 1
ATOM 2446 C CA . HIS A 1 318 ? -8.172 36.592 -5.600 1.00 32.22 318 HIS A CA 1
ATOM 2447 C C . HIS A 1 318 ? -9.567 36.688 -4.976 1.00 32.22 318 HIS A C 1
ATOM 2449 O O . HIS A 1 318 ? -10.522 36.070 -5.446 1.00 32.22 318 HIS A O 1
ATOM 2455 N N . SER A 1 319 ? -9.716 37.526 -3.948 1.00 30.98 319 SER A N 1
ATOM 2456 C CA . SER A 1 319 ? -11.014 37.759 -3.319 1.00 30.98 319 SER A CA 1
ATOM 2457 C C . SER A 1 319 ? -11.917 38.667 -4.161 1.00 30.98 319 SER A C 1
ATOM 2459 O O . SER A 1 319 ? -11.538 39.768 -4.559 1.00 30.98 319 SER A O 1
ATOM 2461 N N . PHE A 1 320 ? -13.169 38.244 -4.342 1.00 35.78 320 PHE A N 1
ATOM 2462 C CA . PHE A 1 320 ? -14.279 39.143 -4.653 1.00 35.78 320 PHE A CA 1
ATOM 2463 C C . PHE A 1 320 ? -15.263 39.126 -3.485 1.00 35.78 320 PHE A C 1
ATOM 2465 O O . PHE A 1 320 ? -15.985 38.155 -3.263 1.00 35.78 320 PHE A O 1
ATOM 2472 N N . GLY A 1 321 ? -15.261 40.206 -2.702 1.00 30.75 321 GLY A N 1
ATOM 2473 C CA . GLY A 1 321 ? -16.248 40.416 -1.648 1.00 30.75 321 GLY A CA 1
ATOM 2474 C C . GLY A 1 321 ? -17.610 40.797 -2.228 1.00 30.75 321 GLY A C 1
ATOM 2475 O O . GLY A 1 321 ? -17.691 41.399 -3.297 1.00 30.75 321 GLY A O 1
ATOM 2476 N N . ASN A 1 322 ? -18.685 40.494 -1.501 1.00 32.75 322 ASN A N 1
ATOM 2477 C CA . ASN A 1 322 ? -20.016 40.991 -1.832 1.00 32.75 322 ASN A CA 1
ATOM 2478 C C . ASN A 1 322 ? -20.759 41.378 -0.545 1.00 32.75 322 ASN A C 1
ATOM 2480 O O . ASN A 1 322 ? -20.839 40.585 0.395 1.00 32.75 322 ASN A O 1
ATOM 2484 N N . HIS A 1 323 ? -21.252 42.616 -0.467 1.00 38.22 323 HIS A N 1
ATOM 2485 C CA . HIS A 1 323 ? -21.888 43.152 0.737 1.00 38.22 323 HIS A CA 1
ATOM 2486 C C . HIS A 1 323 ? -23.408 42.952 0.695 1.00 38.22 323 HIS A C 1
ATOM 2488 O O . HIS A 1 323 ? -24.088 43.513 -0.158 1.00 38.22 323 HIS A O 1
ATOM 2494 N N . GLY A 1 324 ? -23.951 42.226 1.675 1.00 31.36 324 GLY A N 1
ATOM 2495 C CA . GLY A 1 324 ? -25.391 42.121 1.923 1.00 31.36 324 GLY A CA 1
ATOM 2496 C C . GLY A 1 324 ? -25.711 42.414 3.388 1.00 31.36 324 GLY A C 1
ATOM 2497 O O . GLY A 1 324 ? -25.321 41.650 4.268 1.00 31.36 324 GLY A O 1
ATOM 2498 N N . ARG A 1 325 ? -26.403 43.526 3.661 1.00 31.53 325 ARG A N 1
ATOM 2499 C CA . ARG A 1 325 ? -26.778 43.974 5.014 1.00 31.53 325 ARG A CA 1
ATOM 2500 C C . ARG A 1 325 ? -28.215 44.494 5.014 1.00 31.53 325 ARG A C 1
ATOM 2502 O O . ARG A 1 325 ? -28.444 45.542 4.423 1.00 31.53 325 ARG A O 1
ATOM 2509 N N . ALA A 1 326 ? -29.119 43.840 5.750 1.00 34.50 326 ALA A N 1
ATOM 2510 C CA . ALA A 1 326 ? -30.315 44.477 6.315 1.00 34.50 326 ALA A CA 1
ATOM 2511 C C . ALA A 1 326 ? -30.959 43.647 7.451 1.00 34.50 326 ALA A C 1
ATOM 2513 O O . ALA A 1 326 ? -31.393 42.520 7.242 1.00 34.50 326 ALA A O 1
ATOM 2514 N N . ASP A 1 327 ? -31.043 44.286 8.619 1.00 28.64 327 ASP A N 1
ATOM 2515 C CA . ASP A 1 327 ? -32.209 44.376 9.512 1.00 28.64 327 ASP A CA 1
ATOM 2516 C C . ASP A 1 327 ? -32.770 43.229 10.378 1.00 28.64 327 ASP A C 1
ATOM 2518 O O . ASP A 1 327 ? -32.509 42.036 10.252 1.00 28.64 327 ASP A O 1
ATOM 2522 N N . PHE A 1 328 ? -33.505 43.710 11.388 1.00 37.66 328 PHE A N 1
ATOM 2523 C CA . PHE A 1 328 ? -34.011 43.022 12.570 1.00 37.66 328 PHE A CA 1
ATOM 2524 C C . PHE A 1 328 ? -35.489 42.636 12.426 1.00 37.66 328 PHE A C 1
ATOM 2526 O O . PHE A 1 328 ? -36.294 43.395 11.896 1.00 37.66 328 PHE A O 1
ATOM 2533 N N . SER A 1 329 ? -35.898 41.593 13.151 1.00 32.53 329 SER A N 1
ATOM 2534 C CA . SER A 1 329 ? -37.160 41.644 13.904 1.00 32.53 329 SER A CA 1
ATOM 2535 C C . SER A 1 329 ? -37.021 40.905 15.247 1.00 32.53 329 SER A C 1
ATOM 2537 O O . SER A 1 329 ? -36.024 40.225 15.494 1.00 32.53 329 SER A O 1
ATOM 2539 N N . LYS A 1 330 ? -37.968 41.116 16.169 1.00 37.62 330 LYS A N 1
ATOM 2540 C CA . LYS A 1 330 ? -37.968 40.588 17.549 1.00 37.62 330 LYS A CA 1
ATOM 2541 C C . LYS A 1 330 ? -39.290 39.859 17.841 1.00 37.62 330 LYS A C 1
ATOM 2543 O O . LYS A 1 330 ? -40.274 40.108 17.158 1.00 37.62 330 LYS A O 1
ATOM 2548 N N . VAL A 1 331 ? -39.337 39.152 18.984 1.00 33.31 331 VAL A N 1
ATOM 2549 C CA . VAL A 1 331 ? -40.555 38.627 19.660 1.00 33.31 331 VAL A CA 1
ATOM 2550 C C . VAL A 1 331 ? -41.116 37.370 18.945 1.00 33.31 331 VAL A C 1
ATOM 2552 O O . VAL A 1 331 ? -41.260 37.346 17.736 1.00 33.31 331 VAL A O 1
ATOM 2555 N N . SER A 1 332 ? -41.395 36.240 19.610 1.00 31.44 332 SER A N 1
ATOM 2556 C CA . SER A 1 332 ? -42.194 36.106 20.837 1.00 31.44 332 SER A CA 1
ATOM 2557 C C . SER A 1 332 ? -41.868 34.886 21.723 1.00 31.44 332 SER A C 1
ATOM 2559 O O . SER A 1 332 ? -41.118 33.990 21.347 1.00 31.44 332 SER A O 1
ATOM 2561 N N . GLN A 1 333 ? -42.470 34.857 22.920 1.00 42.16 333 GLN A N 1
ATOM 2562 C CA . GLN A 1 333 ? -42.484 33.718 23.847 1.00 42.16 333 GLN A CA 1
ATOM 2563 C C . GLN A 1 333 ? -43.894 33.107 23.955 1.00 42.16 333 GLN A C 1
ATOM 2565 O O . GLN A 1 333 ? -44.863 33.857 24.079 1.00 42.16 333 GLN A O 1
ATOM 2570 N N . LYS A 1 334 ? -43.988 31.771 24.055 1.00 33.50 334 LYS A N 1
ATOM 2571 C CA . LYS A 1 334 ? -44.948 30.969 24.867 1.00 33.50 334 LYS A CA 1
ATOM 2572 C C . LYS A 1 334 ? -44.547 29.484 24.723 1.00 33.50 334 LYS A C 1
ATOM 2574 O O . LYS A 1 334 ? -44.272 29.058 23.613 1.00 33.50 334 LYS A O 1
ATOM 2579 N N . ARG A 1 335 ? -44.305 28.668 25.762 1.00 34.38 335 ARG A N 1
ATOM 2580 C CA . ARG A 1 335 ? -44.971 28.384 27.062 1.00 34.38 335 ARG A CA 1
ATOM 2581 C C . ARG A 1 335 ? -46.017 27.251 26.956 1.00 34.38 335 ARG A C 1
ATOM 2583 O O . ARG A 1 335 ? -47.163 27.519 26.634 1.00 34.38 335 ARG A O 1
ATOM 2590 N N . PHE A 1 336 ? -45.583 26.043 27.347 1.00 37.31 336 PHE A N 1
ATOM 2591 C CA . PHE A 1 336 ? -46.326 24.893 27.917 1.00 37.31 336 PHE A CA 1
ATOM 2592 C C . PHE A 1 336 ? -47.701 24.463 27.360 1.00 37.31 336 PHE A C 1
ATOM 2594 O O . PHE A 1 336 ? -48.676 25.204 27.439 1.00 37.31 336 PHE A O 1
ATOM 2601 N N . LYS A 1 337 ? -47.846 23.141 27.160 1.00 34.78 337 LYS A N 1
ATOM 2602 C CA . LYS A 1 337 ? -48.911 22.353 27.824 1.00 34.78 337 LYS A CA 1
ATOM 2603 C C . LYS A 1 337 ? -48.515 20.877 28.009 1.00 34.78 337 LYS A C 1
ATOM 2605 O O . LYS A 1 337 ? -47.656 20.371 27.295 1.00 34.78 337 LYS A O 1
ATOM 2610 N N . ARG A 1 338 ? -49.122 20.215 29.004 1.00 36.66 338 ARG A N 1
ATOM 2611 C CA . ARG A 1 338 ? -49.025 18.769 29.297 1.00 36.66 338 ARG A CA 1
ATOM 2612 C C . ARG A 1 338 ? -50.384 18.100 29.039 1.00 36.66 338 ARG A C 1
ATOM 2614 O O . ARG A 1 338 ? -51.410 18.731 29.271 1.00 36.66 338 ARG A O 1
ATOM 2621 N N . GLY A 1 339 ? -50.361 16.811 28.706 1.00 33.09 339 GLY A N 1
ATOM 2622 C CA . GLY A 1 339 ? -51.452 15.835 28.855 1.00 33.09 339 GLY A CA 1
ATOM 2623 C C . GLY A 1 339 ? -50.838 14.445 28.621 1.00 33.09 339 GLY A C 1
ATOM 2624 O O . GLY A 1 339 ? -50.139 14.296 27.627 1.00 33.09 339 GLY A O 1
ATOM 2625 N N . LEU A 1 340 ? -50.811 13.458 29.526 1.00 36.12 340 LEU A N 1
ATOM 2626 C CA . LEU A 1 340 ? -51.738 12.939 30.553 1.00 36.12 340 LEU A CA 1
ATOM 2627 C C . LEU A 1 340 ? -52.811 11.978 30.009 1.00 36.12 340 LEU A C 1
ATOM 2629 O O . LEU A 1 340 ? -53.818 12.412 29.473 1.00 36.12 340 LEU A O 1
ATOM 2633 N N . PHE A 1 341 ? -52.546 10.690 30.270 1.00 35.16 341 PHE A N 1
ATOM 2634 C CA . PHE A 1 341 ? -53.440 9.539 30.481 1.00 35.16 341 PHE A CA 1
ATOM 2635 C C . PHE A 1 341 ? -54.572 9.198 29.493 1.00 35.16 341 PHE A C 1
ATOM 2637 O O . PHE A 1 341 ? -55.466 9.981 29.205 1.00 35.16 341 PHE A O 1
ATOM 2644 N N . GLY A 1 342 ? -54.596 7.911 29.125 1.00 32.41 342 GLY A N 1
ATOM 2645 C CA . GLY A 1 342 ? -55.690 7.238 28.425 1.00 32.41 342 GLY A CA 1
ATOM 2646 C C . GLY A 1 342 ? -55.636 5.723 28.649 1.00 32.41 342 GLY A C 1
ATOM 2647 O O . GLY A 1 342 ? -55.311 4.974 27.734 1.00 32.41 342 GLY A O 1
ATOM 2648 N N . ASN A 1 343 ? -55.901 5.267 29.878 1.00 37.78 343 ASN A N 1
ATOM 2649 C CA . ASN A 1 343 ? -56.111 3.842 30.166 1.00 37.78 343 ASN A CA 1
ATOM 2650 C C . ASN A 1 343 ? -57.539 3.438 29.777 1.00 37.78 343 ASN A C 1
ATOM 2652 O O . ASN A 1 343 ? -58.471 4.145 30.154 1.00 37.78 343 ASN A O 1
ATOM 2656 N N . ASN A 1 344 ? -57.728 2.242 29.206 1.00 32.78 344 ASN A N 1
ATOM 2657 C CA . ASN A 1 344 ? -58.789 1.355 29.697 1.00 32.78 344 ASN A CA 1
ATOM 2658 C C . ASN A 1 344 ? -58.569 -0.129 29.353 1.00 32.78 344 ASN A C 1
ATOM 2660 O O . ASN A 1 344 ? -57.665 -0.478 28.595 1.00 32.78 344 ASN A O 1
ATOM 2664 N N . ARG A 1 345 ? -59.349 -1.003 30.001 1.00 33.16 345 ARG A N 1
ATOM 2665 C CA . ARG A 1 345 ? -59.157 -2.464 30.078 1.00 33.16 345 ARG A CA 1
ATOM 2666 C C . ARG A 1 345 ? -60.327 -3.259 29.466 1.00 33.16 345 ARG A C 1
ATOM 2668 O O . ARG A 1 345 ? -61.458 -2.809 29.532 1.00 33.16 345 ARG A O 1
ATOM 2675 N N . VAL A 1 346 ? -60.002 -4.474 28.999 1.00 34.62 346 VAL A N 1
ATOM 2676 C CA . VAL A 1 346 ? -60.720 -5.767 29.179 1.00 34.62 346 VAL A CA 1
ATOM 2677 C C . VAL A 1 346 ? -62.252 -5.823 29.005 1.00 34.62 346 VAL A C 1
ATOM 2679 O O . VAL A 1 346 ? -62.975 -5.281 29.827 1.00 34.62 346 VAL A O 1
ATOM 2682 N N . SER A 1 347 ? -62.717 -6.674 28.071 1.00 30.88 347 SER A N 1
ATOM 2683 C CA . SER A 1 347 ? -63.701 -7.759 28.337 1.00 30.88 347 SER A CA 1
ATOM 2684 C C . SER A 1 347 ? -63.830 -8.708 27.119 1.00 30.88 347 SER A C 1
ATOM 2686 O O . SER A 1 347 ? -63.945 -8.227 25.999 1.00 30.88 347 SER A O 1
ATOM 2688 N N . THR A 1 348 ? -63.504 -10.010 27.192 1.00 33.50 348 THR A N 1
ATOM 2689 C CA . THR A 1 348 ? -64.244 -11.208 27.698 1.00 33.50 348 THR A CA 1
ATOM 2690 C C . THR A 1 348 ? -65.095 -11.977 26.662 1.00 33.50 348 THR A C 1
ATOM 2692 O O . THR A 1 348 ? -66.276 -11.693 26.506 1.00 33.50 348 THR A O 1
ATOM 2695 N N . THR A 1 349 ? -64.499 -13.060 26.129 1.00 34.81 349 THR A N 1
ATOM 2696 C CA . THR A 1 349 ? -65.075 -14.427 25.936 1.00 34.81 349 THR A CA 1
ATOM 2697 C C . THR A 1 349 ? -66.285 -14.678 24.987 1.00 34.81 349 THR A C 1
ATOM 2699 O O . THR A 1 349 ? -66.922 -13.732 24.540 1.00 34.81 349 THR A O 1
ATOM 2702 N N . PRO A 1 350 ? -66.544 -15.948 24.566 1.00 55.34 350 PRO A N 1
ATOM 2703 C CA . PRO A 1 350 ? -67.219 -16.247 23.290 1.00 55.34 350 PRO A CA 1
ATOM 2704 C C . PRO A 1 350 ? -68.550 -17.027 23.397 1.00 55.34 350 PRO A C 1
ATOM 2706 O O . PRO A 1 350 ? -68.911 -17.534 24.457 1.00 55.34 350 PRO A O 1
ATOM 2709 N N . THR A 1 351 ? -69.192 -17.259 22.246 1.00 32.78 351 THR A N 1
ATOM 2710 C CA . THR A 1 351 ? -70.236 -18.288 22.042 1.00 32.78 351 THR A CA 1
ATOM 2711 C C . THR A 1 351 ? -70.086 -18.978 20.669 1.00 32.78 351 THR A C 1
ATOM 2713 O O . THR A 1 351 ? -69.510 -18.375 19.761 1.00 32.78 351 THR A O 1
ATOM 2716 N N . PRO A 1 352 ? -70.530 -20.244 20.491 1.00 47.06 352 PRO A N 1
ATOM 2717 C CA . PRO A 1 352 ? -70.133 -21.067 19.343 1.00 47.06 352 PRO A CA 1
ATOM 2718 C C . PRO A 1 352 ? -71.243 -21.352 18.311 1.00 47.06 352 PRO A C 1
ATOM 2720 O O . PRO A 1 352 ? -72.426 -21.381 18.634 1.00 47.06 352 PRO A O 1
ATOM 2723 N N . GLY A 1 353 ? -70.813 -21.759 17.110 1.00 32.72 353 GLY A N 1
ATOM 2724 C CA . GLY A 1 353 ? -71.497 -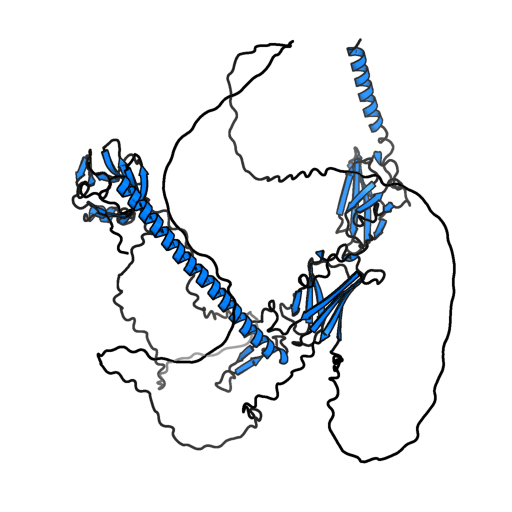22.802 16.337 1.00 32.72 353 GLY A CA 1
ATOM 2725 C C . GLY A 1 353 ? -72.284 -22.382 15.090 1.00 32.72 353 GLY A C 1
ATOM 2726 O O . GLY A 1 353 ? -73.374 -21.829 15.181 1.00 32.72 353 GLY A O 1
ATOM 2727 N N . ARG A 1 354 ? -71.815 -22.851 13.926 1.00 31.33 354 ARG A N 1
ATOM 2728 C CA . ARG A 1 354 ? -72.609 -23.715 13.031 1.00 31.33 354 ARG A CA 1
ATOM 2729 C C . ARG A 1 354 ? -71.710 -24.451 12.036 1.00 31.33 354 ARG A C 1
ATOM 2731 O O . ARG A 1 354 ? -70.692 -23.919 11.605 1.00 31.33 354 ARG A O 1
ATOM 2738 N N . TYR A 1 355 ? -72.102 -25.674 11.688 1.00 34.12 355 TYR A N 1
ATOM 2739 C CA . TYR A 1 355 ? -71.597 -26.368 10.506 1.00 34.12 355 TYR A CA 1
ATOM 2740 C C . TYR A 1 355 ? -72.419 -25.921 9.300 1.00 34.12 355 TYR A C 1
ATOM 2742 O O . TYR A 1 355 ? -73.643 -25.888 9.400 1.00 34.12 355 TYR A O 1
ATOM 2750 N N . ASP A 1 356 ? -71.771 -25.675 8.163 1.00 33.12 356 ASP A N 1
ATOM 2751 C CA . ASP A 1 356 ? -72.452 -25.663 6.868 1.00 33.12 356 ASP A CA 1
ATOM 2752 C C . ASP A 1 356 ? -71.532 -26.238 5.782 1.00 33.12 356 ASP A C 1
ATOM 2754 O O . ASP A 1 356 ? -70.416 -25.768 5.555 1.00 33.12 356 ASP A O 1
ATOM 2758 N N . LEU A 1 357 ? -71.991 -27.312 5.139 1.00 39.56 357 LEU A N 1
ATOM 2759 C CA . LEU A 1 357 ? -71.246 -28.094 4.152 1.00 39.56 357 LEU A CA 1
ATOM 2760 C C . LEU A 1 357 ? -71.781 -27.779 2.752 1.00 39.56 357 LEU A C 1
ATOM 2762 O O . LEU A 1 357 ? -72.722 -28.423 2.289 1.00 39.56 357 LEU A O 1
ATOM 2766 N N . ARG A 1 358 ? -71.171 -26.820 2.041 1.00 33.00 358 ARG A N 1
ATOM 2767 C CA . ARG A 1 358 ? -71.450 -26.602 0.608 1.00 33.00 358 ARG A CA 1
ATOM 2768 C C . ARG A 1 358 ? -70.199 -26.313 -0.216 1.00 33.00 358 ARG A C 1
ATOM 2770 O O . ARG A 1 358 ? -69.638 -25.225 -0.196 1.00 33.00 358 ARG A O 1
ATOM 2777 N N . SER A 1 359 ? -69.818 -27.308 -1.013 1.00 35.47 359 SER A N 1
ATOM 2778 C CA . SER A 1 359 ? -68.892 -27.149 -2.135 1.00 35.47 359 SER A CA 1
ATOM 2779 C C . SER A 1 359 ? -69.598 -26.472 -3.311 1.00 35.47 359 SER A C 1
ATOM 2781 O O . SER A 1 359 ? -70.645 -26.970 -3.732 1.00 35.47 359 SER A O 1
ATOM 2783 N N . ARG A 1 360 ? -68.996 -25.418 -3.891 1.00 33.31 360 ARG A N 1
ATOM 2784 C CA . ARG A 1 360 ? -68.660 -25.380 -5.333 1.00 33.31 360 ARG A CA 1
ATOM 2785 C C . ARG A 1 360 ? -67.921 -24.114 -5.795 1.00 33.31 360 ARG A C 1
ATOM 2787 O O . ARG A 1 360 ? -67.974 -23.065 -5.166 1.00 33.31 360 ARG A O 1
ATOM 2794 N N . THR A 1 361 ? -67.335 -24.259 -6.989 1.00 35.44 361 THR A N 1
ATOM 2795 C CA . THR A 1 361 ? -66.819 -23.237 -7.927 1.00 35.44 361 THR A CA 1
ATOM 2796 C C . THR A 1 361 ? -65.599 -22.408 -7.512 1.00 35.44 361 THR A C 1
ATOM 2798 O O . THR A 1 361 ? -65.625 -21.613 -6.581 1.00 35.44 361 THR A O 1
ATOM 2801 N N . ASN A 1 362 ? -64.539 -22.551 -8.313 1.00 45.06 362 ASN A N 1
ATOM 2802 C CA . ASN A 1 362 ? -63.307 -21.775 -8.226 1.00 45.06 362 ASN A CA 1
ATOM 2803 C C . ASN A 1 362 ? -63.528 -20.319 -8.657 1.00 45.06 362 ASN A C 1
ATOM 2805 O O . ASN A 1 362 ? -64.176 -20.057 -9.671 1.00 45.06 362 ASN A O 1
ATOM 2809 N N . LYS A 1 363 ? -62.872 -19.385 -7.965 1.00 32.12 363 LYS A N 1
ATOM 2810 C CA . LYS A 1 363 ? -62.626 -18.023 -8.450 1.00 32.12 363 LYS A CA 1
ATOM 2811 C C . LYS A 1 363 ? -61.190 -17.646 -8.056 1.00 32.12 363 LYS A C 1
ATOM 2813 O O . LYS A 1 363 ? -60.856 -17.812 -6.884 1.00 32.12 363 LYS A O 1
ATOM 2818 N N . PRO A 1 364 ? -60.317 -17.222 -8.987 1.00 35.34 364 PRO A N 1
ATOM 2819 C CA . PRO A 1 364 ? -58.928 -16.926 -8.653 1.00 35.34 364 PRO A CA 1
ATOM 2820 C C . PRO A 1 364 ? -58.854 -15.639 -7.823 1.00 35.34 364 PRO A C 1
ATOM 2822 O O . PRO A 1 364 ? -59.139 -14.551 -8.322 1.00 35.34 364 PRO A O 1
ATOM 2825 N N . SER A 1 365 ? -58.482 -15.764 -6.549 1.00 29.25 365 SER A N 1
ATOM 2826 C CA . SER A 1 365 ? -58.170 -14.609 -5.702 1.00 29.25 365 SER A CA 1
ATOM 2827 C C . SER A 1 365 ? -56.906 -13.899 -6.205 1.00 29.25 365 SER A C 1
ATOM 2829 O O . SER A 1 365 ? -55.977 -14.575 -6.658 1.00 29.25 365 SER A O 1
ATOM 2831 N N . PRO A 1 366 ? -56.827 -12.558 -6.111 1.00 36.12 366 PRO A N 1
ATOM 2832 C CA . PRO A 1 366 ? -55.631 -11.819 -6.498 1.00 36.12 366 PRO A CA 1
ATOM 2833 C C . PRO A 1 366 ? -54.429 -12.230 -5.639 1.00 36.12 366 PRO A C 1
ATOM 2835 O O . PRO A 1 366 ? -54.571 -12.574 -4.463 1.00 36.12 366 PRO A O 1
ATOM 2838 N N . SER A 1 367 ? -53.237 -12.175 -6.232 1.00 33.91 367 SER A N 1
ATOM 2839 C CA . SER A 1 367 ? -51.984 -12.568 -5.592 1.00 33.91 367 SER A CA 1
ATOM 2840 C C . SER A 1 367 ? -51.706 -11.732 -4.342 1.00 33.91 367 SER A C 1
ATOM 2842 O O . SER A 1 367 ? -51.289 -10.575 -4.437 1.00 33.91 367 SER A O 1
ATOM 2844 N N . GLN A 1 368 ? -51.883 -12.326 -3.162 1.00 28.62 368 GLN A N 1
ATOM 2845 C CA . GLN A 1 368 ? -51.351 -11.747 -1.935 1.00 28.62 368 GLN A CA 1
ATOM 2846 C C . GLN A 1 368 ? -49.824 -11.763 -2.024 1.00 28.62 368 GLN A C 1
ATOM 2848 O O . GLN A 1 368 ? -49.210 -12.829 -2.034 1.00 28.62 368 GLN A O 1
ATOM 2853 N N . HIS A 1 369 ? -49.210 -10.579 -2.066 1.00 32.94 369 HIS A N 1
ATOM 2854 C CA . HIS A 1 369 ? -47.784 -10.446 -1.796 1.00 32.94 369 HIS A CA 1
ATOM 2855 C C . HIS A 1 369 ? -47.532 -10.924 -0.363 1.00 32.94 369 HIS A C 1
ATOM 2857 O O . HIS A 1 369 ? -47.816 -10.214 0.603 1.00 32.94 369 HIS A O 1
ATOM 2863 N N . THR A 1 370 ? -46.998 -12.135 -0.216 1.00 29.14 370 THR A N 1
ATOM 2864 C CA . THR A 1 370 ? -46.455 -12.614 1.052 1.00 29.14 370 THR A CA 1
ATOM 2865 C C . THR A 1 370 ? -45.216 -11.794 1.378 1.00 29.14 370 THR A C 1
ATOM 2867 O O . THR A 1 370 ? -44.102 -12.113 0.966 1.00 29.14 370 THR A O 1
ATOM 2870 N N . THR A 1 371 ? -45.413 -10.707 2.125 1.00 33.62 371 THR A N 1
ATOM 2871 C CA . THR A 1 371 ? -44.331 -9.934 2.734 1.00 33.62 371 THR A CA 1
ATOM 2872 C C . THR A 1 371 ? -43.559 -10.857 3.669 1.00 33.62 371 THR A C 1
ATOM 2874 O O . THR A 1 371 ? -43.968 -11.081 4.810 1.00 33.62 371 THR A O 1
ATOM 2877 N N . TYR A 1 372 ? -42.464 -11.431 3.167 1.00 30.84 372 TYR A N 1
ATOM 2878 C CA . TYR A 1 372 ? -41.582 -12.303 3.932 1.00 30.84 372 TYR A CA 1
ATOM 2879 C C . TYR A 1 372 ? -41.079 -11.542 5.160 1.00 30.84 372 TYR A C 1
ATOM 2881 O O . TYR A 1 372 ? -40.189 -10.698 5.062 1.00 30.84 372 TYR A O 1
ATOM 2889 N N . LYS A 1 373 ? -41.628 -11.864 6.337 1.00 32.47 373 LYS A N 1
ATOM 2890 C CA . LYS A 1 373 ? -40.934 -11.582 7.591 1.00 32.47 373 LYS A CA 1
ATOM 2891 C C . LYS A 1 373 ? -39.654 -12.421 7.565 1.00 32.47 373 LYS A C 1
ATOM 2893 O O . LYS A 1 373 ? -39.775 -13.647 7.494 1.00 32.47 373 LYS A O 1
ATOM 2898 N N . PRO A 1 374 ? -38.453 -11.816 7.589 1.00 43.31 374 PRO A N 1
ATOM 2899 C CA . PRO A 1 374 ? -37.235 -12.598 7.702 1.00 43.31 374 PRO A CA 1
ATOM 2900 C C . PRO A 1 374 ? -37.294 -13.392 9.007 1.00 43.31 374 PRO A C 1
ATOM 2902 O O . PRO A 1 374 ? -37.665 -12.857 10.054 1.00 43.31 374 PRO A O 1
ATOM 2905 N N . ILE A 1 375 ? -36.948 -14.677 8.937 1.00 50.22 375 ILE A N 1
ATOM 2906 C CA . ILE A 1 375 ? -36.729 -15.493 10.132 1.00 50.22 375 ILE A CA 1
ATOM 2907 C C . ILE A 1 375 ? -35.606 -14.814 10.921 1.00 50.22 375 ILE A C 1
ATOM 2909 O O . ILE A 1 375 ? -34.584 -14.464 10.331 1.00 50.22 375 ILE A O 1
ATOM 2913 N N . SER A 1 376 ? -35.804 -14.598 12.223 1.00 53.25 376 SER A N 1
ATOM 2914 C CA . SER A 1 376 ? -34.850 -13.886 13.080 1.00 53.25 376 SER A CA 1
ATOM 2915 C C . SER A 1 376 ? -33.505 -14.620 13.144 1.00 53.25 376 SER A C 1
ATOM 2917 O O . SER A 1 376 ? -33.312 -15.512 13.969 1.00 53.25 376 SER A O 1
ATOM 2919 N N . GLY A 1 377 ? -32.587 -14.258 12.244 1.00 69.75 377 GLY A N 1
ATOM 2920 C CA . GLY A 1 377 ? -31.217 -14.764 12.214 1.00 69.75 377 GLY A CA 1
ATOM 2921 C C . GLY A 1 377 ? -30.453 -14.379 13.479 1.00 69.75 377 GLY A C 1
ATOM 2922 O O . GLY A 1 377 ? -30.825 -13.438 14.182 1.00 69.75 377 GLY A O 1
ATOM 2923 N N . VAL A 1 378 ? -29.371 -15.102 13.782 1.00 83.31 378 VAL A N 1
ATOM 2924 C CA . VAL A 1 378 ? -28.571 -14.799 14.975 1.00 83.31 378 VAL A CA 1
ATOM 2925 C C . VAL A 1 378 ? -27.908 -13.431 14.818 1.00 83.31 378 VAL A C 1
ATOM 2927 O O . VAL A 1 378 ? -27.085 -13.225 13.924 1.00 83.31 378 VAL A O 1
ATOM 2930 N N . THR A 1 379 ? -28.280 -12.509 15.704 1.00 90.69 379 THR A N 1
ATOM 2931 C CA . THR A 1 379 ? -27.683 -11.180 15.833 1.00 90.69 379 THR A CA 1
ATOM 2932 C C . THR A 1 379 ? -26.387 -11.245 16.633 1.00 90.69 379 THR A C 1
ATOM 2934 O O . THR A 1 379 ? -26.358 -11.847 17.707 1.00 90.69 379 THR A O 1
ATOM 2937 N N . VAL A 1 380 ? -25.340 -10.579 16.153 1.00 94.31 380 VAL A N 1
ATOM 2938 C CA . VAL A 1 380 ? -24.045 -10.429 16.833 1.00 94.31 380 VAL A CA 1
ATOM 2939 C C . VAL A 1 380 ? -23.704 -8.943 16.973 1.00 94.31 380 VAL A C 1
ATOM 2941 O O . VAL A 1 380 ? -24.055 -8.155 16.101 1.00 94.31 380 VAL A O 1
ATOM 2944 N N . ASN A 1 381 ? -23.045 -8.545 18.064 1.00 96.25 381 ASN A N 1
ATOM 2945 C CA . ASN A 1 381 ? -22.655 -7.154 18.338 1.00 96.25 381 ASN A CA 1
ATOM 2946 C C . ASN A 1 381 ? -21.195 -7.116 18.806 1.00 96.25 381 ASN A C 1
ATOM 2948 O O . ASN A 1 381 ? -20.774 -7.977 19.581 1.00 96.25 381 ASN A O 1
ATOM 2952 N N . ALA A 1 382 ? -20.438 -6.112 18.371 1.00 97.44 382 ALA A N 1
ATOM 2953 C CA . ALA A 1 382 ? -19.108 -5.806 18.892 1.00 97.44 382 ALA A CA 1
ATOM 2954 C C . ALA A 1 382 ? -18.919 -4.295 19.048 1.00 97.44 382 ALA A C 1
ATOM 2956 O O . ALA A 1 382 ? -19.506 -3.501 18.309 1.00 97.44 382 ALA A O 1
ATOM 2957 N N . LYS A 1 383 ? -18.090 -3.895 20.017 1.00 97.75 383 LYS A N 1
ATOM 2958 C CA . LYS A 1 383 ? -17.825 -2.493 20.356 1.00 97.75 383 LYS A CA 1
ATOM 2959 C C . LYS A 1 383 ? -16.341 -2.267 20.599 1.00 97.75 383 LYS A C 1
ATOM 2961 O O . LYS A 1 383 ? -15.722 -3.027 21.337 1.00 97.75 383 LYS A O 1
ATOM 2966 N N . ILE A 1 384 ? -15.810 -1.192 20.023 1.00 97.50 384 ILE A N 1
ATOM 2967 C CA . ILE A 1 384 ? -14.441 -0.719 20.259 1.00 97.50 384 ILE A CA 1
ATOM 2968 C C . ILE A 1 384 ? -14.447 0.728 20.762 1.00 97.50 384 ILE A C 1
ATOM 2970 O O . ILE A 1 384 ? -15.319 1.525 20.403 1.00 97.50 384 ILE A O 1
ATOM 2974 N N . LEU A 1 385 ? -13.473 1.050 21.611 1.00 96.44 385 LEU A N 1
ATOM 2975 C CA . LEU A 1 385 ? -13.302 2.342 22.277 1.00 96.44 385 LEU A CA 1
ATOM 2976 C C . LEU A 1 385 ? -12.034 3.039 21.751 1.00 96.44 385 LEU A C 1
ATOM 2978 O O . LEU A 1 385 ? -11.085 2.341 21.389 1.00 96.44 385 LEU A O 1
ATOM 2982 N N . PRO A 1 386 ? -11.978 4.383 21.720 1.00 93.38 386 PRO A N 1
ATOM 2983 C CA . PRO A 1 386 ? -10.724 5.104 21.500 1.00 93.38 386 PRO A CA 1
ATOM 2984 C C . PRO A 1 386 ? -9.758 4.940 22.696 1.00 93.38 386 PRO A C 1
ATOM 2986 O O . PRO A 1 386 ? -10.205 4.599 23.795 1.00 93.38 386 PRO A O 1
ATOM 2989 N N . PRO A 1 387 ? -8.455 5.253 22.534 1.00 90.06 387 PRO A N 1
ATOM 2990 C CA . PRO A 1 387 ? -7.817 5.800 21.333 1.00 90.06 387 PRO A CA 1
ATOM 2991 C C . PRO A 1 387 ? -7.547 4.742 20.254 1.00 90.06 387 PRO A C 1
ATOM 2993 O O . PRO A 1 387 ? -7.036 3.659 20.526 1.00 90.06 387 PRO A O 1
ATOM 2996 N N . PHE A 1 388 ? -7.836 5.087 18.998 1.00 92.12 388 PHE A N 1
ATOM 2997 C CA . PHE A 1 388 ? -7.520 4.240 17.847 1.00 92.12 388 PHE A CA 1
ATOM 2998 C C . PHE A 1 388 ? -6.095 4.541 17.371 1.00 92.12 388 PHE A C 1
ATOM 3000 O O . PHE A 1 388 ? -5.852 5.557 16.712 1.00 92.12 388 PHE A O 1
ATOM 3007 N N . VAL A 1 389 ? -5.142 3.692 17.765 1.00 88.69 389 VAL A N 1
ATOM 3008 C CA . VAL A 1 389 ? -3.709 3.910 17.503 1.00 88.69 389 VAL A CA 1
ATOM 3009 C C . VAL A 1 389 ? -3.370 3.665 16.029 1.00 88.69 389 VAL A C 1
ATOM 3011 O O . VAL A 1 389 ? -2.850 4.574 15.388 1.00 88.69 389 VAL A O 1
ATOM 3014 N N . GLU A 1 390 ? -3.729 2.497 15.484 1.00 93.75 390 GLU A N 1
ATOM 3015 C CA . GLU A 1 390 ? -3.485 2.121 14.080 1.00 93.75 390 GLU A CA 1
ATOM 3016 C C . GLU A 1 390 ? -4.244 3.019 13.078 1.00 93.75 390 GLU A C 1
ATOM 3018 O O . GLU A 1 390 ? -5.356 3.479 13.347 1.00 93.75 390 GLU A O 1
ATOM 3023 N N . ASP A 1 391 ? -3.664 3.232 11.891 1.00 95.88 391 ASP A N 1
ATOM 3024 C CA . ASP A 1 391 ? -4.283 3.998 10.791 1.00 95.88 391 ASP A CA 1
ATOM 3025 C C . ASP A 1 391 ? -5.428 3.257 10.088 1.00 95.88 391 ASP A C 1
ATOM 3027 O O . ASP A 1 391 ? -6.205 3.859 9.344 1.00 95.88 391 ASP A O 1
ATOM 3031 N N . ILE A 1 392 ? -5.568 1.958 10.349 1.00 97.19 392 ILE A N 1
ATOM 3032 C CA . ILE A 1 392 ? -6.728 1.152 9.978 1.00 97.19 392 ILE A CA 1
ATOM 3033 C C . ILE A 1 392 ? -7.440 0.776 11.273 1.00 97.19 392 ILE A C 1
ATOM 3035 O O . ILE A 1 392 ? -6.862 0.134 12.146 1.00 97.19 392 ILE A O 1
ATOM 3039 N N . ILE A 1 393 ? -8.706 1.163 11.389 1.00 97.56 393 ILE A N 1
ATOM 3040 C CA . ILE A 1 393 ? -9.560 0.757 12.499 1.00 97.56 393 ILE A CA 1
ATOM 3041 C C . ILE A 1 393 ? -10.133 -0.619 12.159 1.00 97.56 393 ILE A C 1
ATOM 3043 O O . ILE A 1 393 ? -10.757 -0.796 11.113 1.00 97.56 393 ILE A O 1
ATOM 3047 N N . GLU A 1 394 ? -9.913 -1.588 13.045 1.00 97.94 394 GLU A N 1
ATOM 3048 C CA . GLU A 1 394 ? -10.403 -2.961 12.926 1.00 97.94 394 GLU A CA 1
ATOM 3049 C C . GLU A 1 394 ? -11.438 -3.252 14.022 1.00 97.94 394 GLU A C 1
ATOM 3051 O O . GLU A 1 394 ? -11.147 -3.156 15.214 1.00 97.94 394 GLU A O 1
ATOM 3056 N N . ILE A 1 395 ? -12.656 -3.623 13.618 1.00 98.00 395 ILE A N 1
ATOM 3057 C CA . ILE A 1 395 ? -13.689 -4.147 14.516 1.00 98.00 395 ILE A CA 1
ATOM 3058 C C . ILE A 1 395 ? -13.725 -5.664 14.353 1.00 98.00 395 ILE A C 1
ATOM 3060 O O . ILE A 1 395 ? -14.058 -6.171 13.280 1.00 98.00 395 ILE A O 1
ATOM 3064 N N . VAL A 1 396 ? -13.412 -6.385 15.427 1.00 98.06 396 VAL A N 1
ATOM 3065 C CA . VAL A 1 396 ? -13.462 -7.850 15.464 1.00 98.06 396 VAL A CA 1
ATOM 3066 C C . VAL A 1 396 ? -14.817 -8.284 16.022 1.00 98.06 396 VAL A C 1
ATOM 3068 O O . VAL A 1 396 ? -15.137 -7.995 17.175 1.00 98.06 396 VAL A O 1
ATOM 3071 N N . VAL A 1 397 ? -15.627 -8.961 15.206 1.00 98.12 397 VAL A N 1
ATOM 3072 C CA . VAL A 1 397 ? -16.998 -9.373 15.550 1.00 98.12 397 VAL A CA 1
ATOM 3073 C C . VAL A 1 397 ? -17.075 -10.899 15.660 1.00 98.12 397 VAL A C 1
ATOM 3075 O O . VAL A 1 397 ? -16.709 -11.580 14.700 1.00 98.12 397 VAL A O 1
ATOM 3078 N N . PRO A 1 398 ? -17.551 -11.477 16.780 1.00 97.38 398 PRO A N 1
ATOM 3079 C CA . PRO A 1 398 ? -17.736 -12.922 16.883 1.00 97.38 398 PRO A CA 1
ATOM 3080 C C . PRO A 1 398 ? -18.847 -13.392 15.933 1.00 97.38 398 PRO A C 1
ATOM 3082 O O . PRO A 1 398 ? -19.911 -12.779 15.859 1.00 97.38 398 PRO A O 1
ATOM 3085 N N . ILE A 1 399 ? -18.607 -14.491 15.219 1.00 96.19 399 ILE A N 1
ATOM 3086 C CA . ILE A 1 399 ? -19.519 -15.080 14.229 1.00 96.19 399 ILE A CA 1
ATOM 3087 C C . ILE A 1 399 ? -19.558 -16.606 14.346 1.00 96.19 399 ILE A C 1
ATOM 3089 O O . ILE A 1 399 ? -18.650 -17.244 14.876 1.00 96.19 399 ILE A O 1
ATOM 3093 N N . LYS A 1 400 ? -20.593 -17.228 13.777 1.00 94.75 400 LYS A N 1
ATOM 3094 C CA . LYS A 1 400 ? -20.577 -18.668 13.513 1.00 94.75 400 LYS A CA 1
ATOM 3095 C C . LYS A 1 400 ? -19.620 -18.960 12.348 1.00 94.75 400 LYS A C 1
ATOM 3097 O O . LYS A 1 400 ? -19.813 -18.389 11.273 1.00 94.75 400 LYS A O 1
ATOM 3102 N N . PRO A 1 401 ? -18.676 -19.911 12.484 1.00 93.75 401 PRO A N 1
ATOM 3103 C CA . PRO A 1 401 ? -17.748 -20.208 11.402 1.00 93.75 401 PRO A CA 1
ATOM 3104 C C . PRO A 1 401 ? -18.425 -20.638 10.103 1.00 93.75 401 PRO A C 1
ATOM 3106 O O . PRO A 1 401 ? -19.281 -21.526 10.104 1.00 93.75 401 PRO A O 1
ATOM 3109 N N . CYS A 1 402 ? -18.011 -20.005 9.008 1.00 91.81 402 CYS A N 1
ATOM 3110 C CA . CYS A 1 402 ? -18.474 -20.247 7.640 1.00 91.81 402 CYS A CA 1
ATOM 3111 C C . CYS A 1 402 ? -19.986 -20.071 7.389 1.00 91.81 402 CYS A C 1
ATOM 3113 O O . CYS A 1 402 ? -20.496 -20.564 6.385 1.00 91.81 402 CYS A O 1
ATOM 3115 N N . SER A 1 403 ? -20.684 -19.318 8.248 1.00 93.25 403 SER A N 1
ATOM 3116 C CA . SER A 1 403 ? -21.941 -18.645 7.886 1.00 93.25 403 SER A CA 1
ATOM 3117 C C . SER A 1 403 ? -21.633 -17.297 7.217 1.00 93.25 403 SER A C 1
ATOM 3119 O O . SER A 1 403 ? -20.646 -16.649 7.568 1.00 93.25 403 SER A O 1
ATOM 3121 N N . SER A 1 404 ? -22.481 -16.842 6.292 1.00 94.06 404 SER A N 1
ATOM 3122 C CA . SER A 1 404 ? -22.430 -15.471 5.767 1.00 94.06 404 SER A CA 1
ATOM 3123 C C . SER A 1 404 ? -23.201 -14.500 6.677 1.00 94.06 404 SER A C 1
ATOM 3125 O O . SER A 1 404 ? -24.146 -14.888 7.365 1.00 94.06 404 SER A O 1
ATOM 3127 N N . TYR A 1 405 ? -22.805 -13.226 6.696 1.00 96.50 405 TYR A N 1
ATOM 3128 C CA . TYR A 1 405 ? -23.388 -12.182 7.551 1.00 96.50 405 TYR A CA 1
ATOM 3129 C C . TYR A 1 405 ? -23.580 -10.869 6.789 1.00 96.50 405 TYR A C 1
ATOM 3131 O O . TYR A 1 405 ? -22.856 -10.564 5.840 1.00 96.50 405 TYR A O 1
ATOM 3139 N N . THR A 1 406 ? -24.541 -10.064 7.236 1.00 97.31 406 THR A N 1
ATOM 3140 C CA . THR A 1 406 ? -24.687 -8.665 6.821 1.00 97.31 406 THR A CA 1
ATOM 3141 C C . THR A 1 406 ? -24.478 -7.767 8.033 1.00 97.31 406 THR A C 1
ATOM 3143 O O . THR A 1 406 ? -25.224 -7.860 9.008 1.00 97.31 406 THR A O 1
ATOM 3146 N N . PHE A 1 407 ? -23.461 -6.907 7.975 1.00 98.06 407 PHE A N 1
ATOM 3147 C CA . PHE A 1 407 ? -23.081 -5.994 9.048 1.00 98.06 407 PHE A CA 1
ATOM 3148 C C . PHE A 1 407 ? -23.579 -4.561 8.815 1.00 98.06 407 PHE A C 1
ATOM 3150 O O . PHE A 1 407 ? -23.747 -4.102 7.682 1.00 98.06 407 PHE A O 1
ATOM 3157 N N . SER A 1 408 ? -23.776 -3.837 9.915 1.00 98.12 408 SER A N 1
ATOM 3158 C CA . SER A 1 408 ? -23.931 -2.385 9.969 1.00 98.12 408 SER A CA 1
ATOM 3159 C C . SER A 1 408 ? -22.981 -1.806 11.018 1.00 98.12 408 SER A C 1
ATOM 3161 O O . SER A 1 408 ? -22.987 -2.253 12.162 1.00 98.12 408 SER A O 1
ATOM 3163 N N . VAL A 1 409 ? -22.177 -0.809 10.643 1.00 98.44 409 VAL A N 1
ATOM 3164 C CA . VAL A 1 409 ? -21.235 -0.114 11.536 1.00 98.44 409 VAL A CA 1
ATOM 3165 C C . VAL A 1 409 ? -21.772 1.272 11.871 1.00 98.44 409 VAL A C 1
ATOM 3167 O O . VAL A 1 409 ? -22.178 2.023 10.986 1.00 98.44 409 VAL A O 1
ATOM 3170 N N . LYS A 1 410 ? -21.775 1.611 13.158 1.00 98.25 410 LYS A N 1
ATOM 3171 C CA . LYS A 1 410 ? -22.408 2.790 13.749 1.00 98.25 410 LYS A CA 1
ATOM 3172 C C . LYS A 1 410 ? -21.391 3.580 14.571 1.00 98.25 410 LYS A C 1
ATOM 3174 O O . LYS A 1 410 ? -20.732 3.041 15.462 1.00 98.25 410 LYS A O 1
ATOM 3179 N N . PHE A 1 411 ? -21.304 4.878 14.298 1.00 98.00 411 PHE A N 1
ATOM 3180 C CA . PHE A 1 411 ? -20.351 5.791 14.933 1.00 98.00 411 PHE A CA 1
ATOM 3181 C C . PHE A 1 411 ? -21.074 6.671 15.956 1.00 98.00 411 PHE A C 1
ATOM 3183 O O . PHE A 1 411 ? -22.038 7.354 15.601 1.00 98.00 411 PHE A O 1
ATOM 3190 N N . VAL A 1 412 ? -20.639 6.654 17.221 1.00 97.75 412 VAL A N 1
ATOM 3191 C CA . VAL A 1 412 ? -21.359 7.309 18.329 1.00 97.75 412 VAL A CA 1
ATOM 3192 C C . VAL A 1 412 ? -20.500 8.381 19.000 1.00 97.75 412 VAL A C 1
ATOM 3194 O O . VAL A 1 412 ? -19.359 8.130 19.383 1.00 97.75 412 VAL A O 1
ATOM 3197 N N . SER A 1 413 ? -21.058 9.583 19.161 1.00 95.94 413 SER A N 1
ATOM 3198 C CA . SER A 1 413 ? -20.411 10.730 19.810 1.00 95.94 413 SER A CA 1
ATOM 3199 C C . SER A 1 413 ? -20.424 10.620 21.349 1.00 95.94 413 SER A C 1
ATOM 3201 O O . SER A 1 413 ? -21.207 9.836 21.898 1.00 95.94 413 SER A O 1
ATOM 3203 N N . PRO A 1 414 ? -19.636 11.428 22.091 1.00 92.62 414 PRO A N 1
ATOM 3204 C CA . PRO A 1 414 ? -19.621 11.432 23.562 1.00 92.62 414 PRO A CA 1
ATOM 3205 C C . PRO A 1 414 ? -21.012 11.629 24.180 1.00 92.62 414 PRO A C 1
ATOM 3207 O O . PRO A 1 414 ? -21.383 10.956 25.147 1.00 92.62 414 PRO A O 1
ATOM 3210 N N . GLN A 1 415 ? -21.814 12.490 23.545 1.00 93.44 415 GLN A N 1
ATOM 3211 C CA . GLN A 1 415 ? -23.193 12.818 23.912 1.00 93.44 415 GLN A CA 1
ATOM 3212 C C . GLN A 1 415 ? -24.188 11.676 23.614 1.00 93.44 415 GLN A C 1
ATOM 3214 O O . GLN A 1 415 ? -25.362 11.784 23.950 1.00 93.44 415 GLN A O 1
ATOM 3219 N N . GLY A 1 416 ? -23.744 10.578 22.992 1.00 94.88 416 GLY A N 1
ATOM 3220 C CA . GLY A 1 416 ? -24.586 9.448 22.589 1.00 94.88 416 GLY A CA 1
ATOM 3221 C C . GLY A 1 416 ? -25.300 9.633 21.246 1.00 94.88 416 GLY A C 1
ATOM 3222 O O . GLY A 1 416 ? -26.047 8.745 20.838 1.00 94.88 416 GLY A O 1
ATOM 3223 N N . ALA A 1 417 ? -25.069 10.745 20.542 1.00 96.31 417 ALA A N 1
ATOM 3224 C CA . ALA A 1 417 ? -25.626 10.960 19.211 1.00 96.31 417 ALA A CA 1
ATOM 3225 C C . ALA A 1 417 ? -24.968 10.013 18.194 1.00 96.31 417 ALA A C 1
ATOM 3227 O O . ALA A 1 417 ? -23.767 9.749 18.259 1.00 96.31 417 ALA A O 1
ATOM 3228 N N . THR A 1 418 ? -25.749 9.505 17.241 1.00 97.25 418 THR A N 1
ATOM 3229 C CA . THR A 1 418 ? -25.214 8.704 16.130 1.00 97.25 418 THR A CA 1
ATOM 3230 C C . THR A 1 418 ? -24.776 9.640 15.009 1.00 97.25 418 THR A C 1
ATOM 3232 O O . THR A 1 418 ? -25.601 10.367 14.465 1.00 97.25 418 THR A O 1
ATOM 3235 N N . LEU A 1 419 ? -23.486 9.621 14.675 1.00 96.69 419 LEU A N 1
ATOM 3236 C CA . LEU A 1 419 ? -22.881 10.460 13.631 1.00 96.69 419 LEU A CA 1
ATOM 3237 C C . LEU A 1 419 ? -23.169 9.923 12.223 1.00 96.69 419 LEU A C 1
ATOM 3239 O O . LEU A 1 419 ? -23.239 10.681 11.264 1.00 96.69 419 LEU A O 1
ATOM 3243 N N . GLY A 1 420 ? -23.326 8.605 12.109 1.00 97.19 420 GLY A N 1
ATOM 3244 C CA . GLY A 1 420 ? -23.629 7.909 10.866 1.00 97.19 420 GLY A CA 1
ATOM 3245 C C . GLY A 1 420 ? -23.719 6.400 11.077 1.00 97.19 420 GLY A C 1
ATOM 3246 O O . GLY A 1 420 ? -23.265 5.874 12.100 1.00 97.19 420 GLY A O 1
ATOM 3247 N N . ILE A 1 421 ? -24.321 5.712 10.105 1.00 97.81 421 ILE A N 1
ATOM 3248 C CA . ILE A 1 421 ? -24.409 4.249 10.052 1.00 97.81 421 ILE A CA 1
ATOM 3249 C C . ILE A 1 421 ? -24.089 3.800 8.625 1.00 97.81 421 ILE A C 1
ATOM 3251 O O . ILE A 1 421 ? -24.793 4.179 7.690 1.00 97.81 421 ILE A O 1
ATOM 3255 N N . VAL A 1 422 ? -23.065 2.966 8.467 1.00 97.94 422 VAL A N 1
ATOM 3256 C CA . VAL A 1 422 ? -22.729 2.289 7.208 1.00 97.94 422 VAL A CA 1
ATOM 3257 C C . VAL A 1 422 ? -23.380 0.913 7.237 1.00 97.94 422 VAL A C 1
ATOM 3259 O O . VAL A 1 422 ? -23.105 0.126 8.137 1.00 97.94 422 VAL A O 1
ATOM 3262 N N . LYS A 1 423 ? -24.287 0.643 6.296 1.00 97.69 423 LYS A N 1
ATOM 3263 C CA . LYS A 1 423 ? -25.137 -0.560 6.273 1.00 97.69 423 LYS A CA 1
ATOM 3264 C C . LYS A 1 423 ? -24.766 -1.522 5.150 1.00 97.69 423 LYS A C 1
ATOM 3266 O O . LYS A 1 423 ? -24.112 -1.146 4.181 1.00 97.69 423 LYS A O 1
ATOM 3271 N N . ASP A 1 424 ? -25.282 -2.740 5.246 1.00 96.50 424 ASP A N 1
ATOM 3272 C CA . ASP A 1 424 ? -25.199 -3.788 4.223 1.00 96.50 424 ASP A CA 1
ATOM 3273 C C . ASP A 1 424 ? -23.755 -4.192 3.862 1.00 96.50 424 ASP A C 1
ATOM 3275 O O . ASP A 1 424 ? -23.459 -4.544 2.718 1.00 96.50 424 ASP A O 1
ATOM 3279 N N . LEU A 1 425 ? -22.851 -4.132 4.845 1.00 97.44 425 LEU A N 1
ATOM 3280 C CA . LEU A 1 425 ? -21.467 -4.585 4.718 1.00 97.44 425 LEU A CA 1
ATOM 3281 C C . LEU A 1 425 ? -21.447 -6.121 4.733 1.00 97.44 425 LEU A C 1
ATOM 3283 O O . LEU A 1 425 ? -21.712 -6.748 5.759 1.00 97.44 425 LEU A O 1
ATOM 3287 N N . LYS A 1 426 ? -21.203 -6.739 3.575 1.00 96.94 426 LYS A N 1
ATOM 3288 C CA . LYS A 1 426 ? -21.377 -8.187 3.384 1.00 96.94 426 LYS A CA 1
ATOM 3289 C C . LYS A 1 426 ? -20.136 -8.978 3.794 1.00 96.94 426 LYS A C 1
ATOM 3291 O O . LYS A 1 426 ? -19.075 -8.815 3.203 1.00 96.94 426 LYS A O 1
ATOM 3296 N N . TYR A 1 427 ? -20.315 -9.917 4.716 1.00 96.25 427 TYR A N 1
ATOM 3297 C CA . TYR A 1 427 ? -19.419 -11.052 4.919 1.00 96.25 427 TYR A CA 1
ATOM 3298 C C . TYR A 1 427 ? -19.985 -12.227 4.115 1.00 96.25 427 TYR A C 1
ATOM 3300 O O . TYR A 1 427 ? -21.029 -12.788 4.463 1.00 96.25 427 TYR A O 1
ATOM 3308 N N . LEU A 1 428 ? -19.355 -12.528 2.982 1.00 94.50 428 LEU A N 1
ATOM 3309 C CA . LEU A 1 428 ? -19.803 -13.562 2.044 1.00 94.50 428 LEU A CA 1
ATOM 3310 C C . LEU A 1 428 ? -19.376 -14.966 2.518 1.00 94.50 428 LEU A C 1
ATOM 3312 O O . LEU A 1 428 ? -18.780 -15.111 3.586 1.00 94.50 428 LEU A O 1
ATOM 3316 N N . GLN A 1 429 ? -19.686 -16.021 1.758 1.00 92.19 429 GLN A N 1
ATOM 3317 C CA . GLN A 1 429 ? -19.051 -17.323 2.005 1.00 92.19 429 GLN A CA 1
ATOM 3318 C C . GLN A 1 429 ? -17.568 -17.272 1.599 1.00 92.19 429 GLN A C 1
ATOM 3320 O O . GLN A 1 429 ? -17.197 -16.498 0.722 1.00 92.19 429 GLN A O 1
ATOM 3325 N N . LEU A 1 430 ? -16.707 -18.115 2.183 1.00 91.69 430 LEU A N 1
ATOM 3326 C CA . LEU A 1 430 ? -15.256 -18.075 1.914 1.00 91.69 430 LEU A CA 1
ATOM 3327 C C . LEU A 1 430 ? -14.912 -18.179 0.416 1.00 91.69 430 LEU A C 1
ATOM 3329 O O . LEU A 1 430 ? -14.073 -17.436 -0.080 1.00 91.69 430 LEU A O 1
ATOM 3333 N N . SER A 1 431 ? -15.628 -19.026 -0.330 1.00 88.81 431 SER A N 1
ATOM 3334 C CA . SER A 1 431 ? -15.493 -19.189 -1.788 1.00 88.81 431 SER A CA 1
ATOM 3335 C C . SER A 1 431 ? -16.053 -18.024 -2.626 1.00 88.81 431 SER A C 1
ATOM 3337 O O . SER A 1 431 ? -16.029 -18.068 -3.856 1.00 88.81 431 SER A O 1
ATOM 3339 N N . GLU A 1 432 ? -16.596 -16.990 -1.985 1.00 90.88 432 GLU A N 1
ATOM 3340 C CA . GLU A 1 432 ? -17.140 -15.768 -2.594 1.00 90.88 432 GLU A CA 1
ATOM 3341 C C . GLU A 1 432 ? -16.320 -14.514 -2.238 1.00 90.88 432 GLU A C 1
ATOM 3343 O O . GLU A 1 432 ? -16.516 -13.456 -2.835 1.00 90.88 432 GLU A O 1
ATOM 3348 N N . MET A 1 433 ? -15.393 -14.618 -1.282 1.00 90.56 433 MET A N 1
ATOM 3349 C CA . MET A 1 433 ? -14.596 -13.502 -0.777 1.00 90.56 433 MET A CA 1
ATOM 3350 C C . MET A 1 433 ? -13.344 -13.294 -1.635 1.00 90.56 433 MET A C 1
ATOM 3352 O O . MET A 1 433 ? -12.363 -14.017 -1.507 1.00 90.56 433 MET A O 1
ATOM 3356 N N . HIS A 1 434 ? -13.352 -12.268 -2.489 1.00 86.31 434 HIS A N 1
ATOM 3357 C CA . HIS A 1 434 ? -12.252 -11.963 -3.418 1.00 86.31 434 HIS A CA 1
ATOM 3358 C C . HIS A 1 434 ? -10.890 -11.688 -2.748 1.00 86.31 434 HIS A C 1
ATOM 3360 O O . HIS A 1 434 ? -9.857 -11.837 -3.388 1.00 86.31 434 HIS A O 1
ATOM 3366 N N . ASN A 1 435 ? -10.880 -11.286 -1.475 1.00 86.00 435 ASN A N 1
ATOM 3367 C CA . ASN A 1 435 ? -9.679 -11.044 -0.669 1.00 86.00 435 ASN A CA 1
ATOM 3368 C C . ASN A 1 435 ? -9.313 -12.218 0.263 1.00 86.00 435 ASN A C 1
ATOM 3370 O O . ASN A 1 435 ? -8.326 -12.127 0.998 1.00 86.00 435 ASN A O 1
ATOM 3374 N N . TYR A 1 436 ? -10.093 -13.304 0.275 1.00 91.88 436 TYR A N 1
ATOM 3375 C CA . TYR A 1 436 ? -9.799 -14.473 1.096 1.00 91.88 436 TYR A CA 1
ATOM 3376 C C . TYR A 1 436 ? -8.707 -15.319 0.439 1.00 91.88 436 TYR A C 1
ATOM 3378 O O . TYR A 1 436 ? -8.897 -15.895 -0.630 1.00 91.88 436 TYR A O 1
ATOM 3386 N N . HIS A 1 437 ? -7.566 -15.396 1.117 1.00 90.31 437 HIS A N 1
ATOM 3387 C CA . HIS A 1 437 ? -6.461 -16.270 0.755 1.00 90.31 437 HIS A CA 1
ATOM 3388 C C . HIS A 1 437 ? -6.618 -17.561 1.573 1.00 90.31 437 HIS A C 1
ATOM 3390 O O . HIS A 1 437 ? -6.546 -17.494 2.805 1.00 90.31 437 HIS A O 1
ATOM 3396 N N . PRO A 1 438 ? -6.907 -18.715 0.944 1.00 90.81 438 PRO A N 1
ATOM 3397 C CA . PRO A 1 438 ? -7.065 -19.965 1.675 1.00 90.81 438 PRO A CA 1
ATOM 3398 C C . PRO A 1 438 ? -5.716 -20.442 2.250 1.00 90.81 438 PRO A C 1
ATOM 3400 O O . PRO A 1 438 ? -4.684 -20.251 1.603 1.00 90.81 438 PRO A O 1
ATOM 3403 N N . PRO A 1 439 ? -5.701 -21.082 3.436 1.00 89.38 439 PRO A N 1
ATOM 3404 C CA . PRO A 1 439 ? -4.496 -21.715 3.976 1.00 89.38 439 PRO A CA 1
ATOM 3405 C C . PRO A 1 439 ? -4.038 -22.867 3.071 1.00 89.38 439 PRO A C 1
ATOM 3407 O O . PRO A 1 439 ? -4.846 -23.445 2.334 1.00 89.38 439 PRO A O 1
ATOM 3410 N N . THR A 1 440 ? -2.755 -23.236 3.127 1.00 89.19 440 THR A N 1
ATOM 3411 C CA . THR A 1 440 ? -2.241 -24.317 2.270 1.00 89.19 440 THR A CA 1
ATOM 3412 C C . THR A 1 440 ? -2.922 -25.647 2.598 1.00 89.19 440 THR A C 1
ATOM 3414 O O . THR A 1 440 ? -3.250 -25.929 3.751 1.00 89.19 440 THR A O 1
ATOM 3417 N N . LEU A 1 441 ? -3.101 -26.524 1.602 1.00 88.31 441 LEU A N 1
ATOM 3418 C CA . LEU A 1 441 ? -3.700 -27.850 1.833 1.00 88.31 441 LEU A CA 1
ATOM 3419 C C . LEU A 1 441 ? -2.932 -28.661 2.898 1.00 88.31 441 LEU A C 1
ATOM 3421 O O . LEU A 1 441 ? -3.539 -29.456 3.609 1.00 88.31 441 LEU A O 1
ATOM 3425 N N . THR A 1 442 ? -1.631 -28.405 3.056 1.00 87.19 442 THR A N 1
ATOM 3426 C CA . THR A 1 442 ? -0.742 -28.952 4.095 1.00 87.19 442 THR A CA 1
ATOM 3427 C C . THR A 1 442 ? -0.994 -28.429 5.515 1.00 87.19 442 THR A C 1
ATOM 3429 O O . THR A 1 442 ? -0.639 -29.109 6.472 1.00 87.19 442 THR A O 1
ATOM 3432 N N . GLU A 1 443 ? -1.618 -27.260 5.688 1.00 86.62 443 GLU A N 1
ATOM 3433 C CA . GLU A 1 443 ? -2.095 -26.775 6.997 1.00 86.62 443 GLU A CA 1
ATOM 3434 C C . GLU A 1 443 ? -3.470 -27.352 7.359 1.00 86.62 443 GLU A C 1
ATOM 3436 O O . GLU A 1 443 ? -3.800 -27.488 8.538 1.00 86.62 443 GLU A O 1
ATOM 3441 N N . ILE A 1 444 ? -4.286 -27.676 6.349 1.00 88.56 444 ILE A N 1
ATOM 3442 C CA . ILE A 1 444 ? -5.631 -28.240 6.524 1.00 88.56 444 ILE A CA 1
ATOM 3443 C C . ILE A 1 444 ? -5.551 -29.749 6.789 1.00 88.56 444 ILE A C 1
ATOM 3445 O O . ILE A 1 444 ? -6.244 -30.263 7.670 1.00 88.56 444 ILE A O 1
ATOM 3449 N N . PHE A 1 445 ? -4.722 -30.463 6.021 1.00 90.12 445 PHE A N 1
ATOM 3450 C CA . PHE A 1 445 ? -4.712 -31.920 5.948 1.00 90.12 445 PHE A CA 1
ATOM 3451 C C . PHE A 1 445 ? -3.347 -32.527 6.277 1.00 90.12 445 PHE A C 1
ATOM 3453 O O . PHE A 1 445 ? -2.330 -32.219 5.658 1.00 90.12 445 PHE A O 1
ATOM 3460 N N . LYS A 1 446 ? -3.367 -33.509 7.178 1.00 87.94 446 LYS A N 1
ATOM 3461 C CA . LYS A 1 446 ? -2.264 -34.429 7.439 1.00 87.94 446 LYS A CA 1
ATOM 3462 C C . LYS A 1 446 ? -2.427 -35.666 6.559 1.00 87.94 446 LYS A C 1
ATOM 3464 O O . LYS A 1 446 ? -3.452 -36.346 6.637 1.00 87.94 446 LYS A O 1
ATOM 3469 N N . VAL A 1 447 ? -1.412 -35.988 5.762 1.00 86.44 447 VAL A N 1
ATOM 3470 C CA . VAL A 1 447 ? -1.302 -37.300 5.107 1.00 86.44 447 VAL A CA 1
ATOM 3471 C C . VAL A 1 447 ? -0.518 -38.221 6.037 1.00 86.44 447 VAL A C 1
ATOM 3473 O O . VAL A 1 447 ? 0.615 -37.911 6.399 1.00 86.44 447 VAL A O 1
ATOM 3476 N N . GLY A 1 448 ? -1.122 -39.334 6.445 1.00 82.00 448 GLY A N 1
ATOM 3477 C CA . GLY A 1 448 ? -0.505 -40.314 7.335 1.00 82.00 448 GLY A CA 1
ATOM 3478 C C . GLY A 1 448 ? -0.475 -41.706 6.716 1.00 82.00 448 GLY A C 1
ATOM 3479 O O . GLY A 1 448 ? -1.420 -42.116 6.047 1.00 82.00 448 GLY A O 1
ATOM 3480 N N . THR A 1 449 ? 0.588 -42.463 6.971 1.00 79.44 449 THR A N 1
ATOM 3481 C CA . THR A 1 449 ? 0.612 -43.915 6.761 1.00 79.44 449 THR A CA 1
ATOM 3482 C C . THR A 1 449 ? 0.448 -44.610 8.119 1.00 79.44 449 THR A C 1
ATOM 3484 O O . THR A 1 449 ? 1.272 -44.408 9.013 1.00 79.44 449 THR A O 1
ATOM 3487 N N . PRO A 1 450 ? -0.616 -45.402 8.334 1.00 72.25 450 PRO A N 1
ATOM 3488 C CA . PRO A 1 450 ? -0.786 -46.149 9.569 1.00 72.25 450 PRO A CA 1
ATOM 3489 C C . PRO A 1 450 ? 0.172 -47.343 9.573 1.00 72.25 450 PRO A C 1
ATOM 3491 O O . PRO A 1 450 ? 0.183 -48.142 8.643 1.00 72.25 450 PRO A O 1
ATOM 3494 N N . VAL A 1 451 ? 0.947 -47.503 10.649 1.00 68.06 451 VAL A N 1
ATOM 3495 C CA . VAL A 1 451 ? 1.972 -48.564 10.781 1.00 68.06 451 VAL A CA 1
ATOM 3496 C C . VAL A 1 451 ? 1.389 -49.981 10.615 1.00 68.06 451 VAL A C 1
ATOM 3498 O O . VAL A 1 451 ? 2.105 -50.911 10.261 1.00 68.06 451 VAL A O 1
ATOM 3501 N N . SER A 1 452 ? 0.082 -50.148 10.840 1.00 69.06 452 SER A N 1
ATOM 3502 C CA . SER A 1 452 ? -0.652 -51.414 10.746 1.00 69.06 452 SER A CA 1
ATOM 3503 C C . SER A 1 452 ? -1.405 -51.650 9.427 1.00 69.06 452 SER A C 1
ATOM 3505 O O . SER A 1 452 ? -1.950 -52.739 9.252 1.00 69.06 452 SER A O 1
ATOM 3507 N N . ALA A 1 453 ? -1.473 -50.682 8.503 1.00 59.94 453 ALA A N 1
ATOM 3508 C CA . ALA A 1 453 ? -2.189 -50.850 7.236 1.00 59.94 453 ALA A CA 1
ATOM 3509 C C . ALA A 1 453 ? -1.523 -50.079 6.085 1.00 59.94 453 ALA A C 1
ATOM 3511 O O . ALA A 1 453 ? -1.356 -48.865 6.139 1.00 59.94 453 ALA A O 1
ATOM 3512 N N . ASN A 1 454 ? -1.201 -50.787 4.998 1.00 75.81 454 ASN A N 1
ATOM 3513 C CA . ASN A 1 454 ? -0.400 -50.294 3.865 1.00 75.81 454 ASN A CA 1
ATOM 3514 C C . ASN A 1 454 ? -1.135 -49.307 2.922 1.00 75.81 454 ASN A C 1
ATOM 3516 O O . ASN A 1 454 ? -0.879 -49.295 1.719 1.00 75.81 454 ASN A O 1
ATOM 3520 N N . ALA A 1 455 ? -2.054 -48.492 3.442 1.00 79.44 455 ALA A N 1
ATOM 3521 C CA . ALA A 1 455 ? -2.796 -47.482 2.694 1.00 79.44 455 ALA A CA 1
ATOM 3522 C C . ALA A 1 455 ? -2.657 -46.109 3.379 1.00 79.44 455 ALA A C 1
ATOM 3524 O O . ALA A 1 455 ? -2.920 -46.013 4.580 1.00 79.44 455 ALA A O 1
ATOM 3525 N N . PRO A 1 456 ? -2.260 -45.041 2.661 1.00 82.75 456 PRO A N 1
ATOM 3526 C CA . PRO A 1 456 ? -2.232 -43.702 3.234 1.00 82.75 456 PRO A CA 1
ATOM 3527 C C . PRO A 1 456 ? -3.658 -43.209 3.514 1.00 82.75 456 PRO A C 1
ATOM 3529 O O . PRO A 1 456 ? -4.558 -43.391 2.694 1.00 82.75 456 PRO A O 1
ATOM 3532 N N . PHE A 1 457 ? -3.852 -42.541 4.649 1.00 83.94 457 PHE A N 1
ATOM 3533 C CA . PHE A 1 457 ? -5.072 -41.802 4.965 1.00 83.94 457 PHE A CA 1
ATOM 3534 C C . PHE A 1 457 ? -4.814 -40.296 4.936 1.00 83.94 457 PHE A C 1
ATOM 3536 O O . PHE A 1 457 ? -3.689 -39.828 5.125 1.00 83.94 457 PHE A O 1
ATOM 3543 N N . VAL A 1 458 ? -5.888 -39.537 4.734 1.00 83.62 458 VAL A N 1
ATOM 3544 C CA . VAL A 1 458 ? -5.896 -38.079 4.856 1.00 83.62 458 VAL A CA 1
ATOM 3545 C C . VAL A 1 458 ? -6.825 -37.720 6.009 1.00 83.62 458 VAL A C 1
ATOM 3547 O O . VAL A 1 458 ? -8.003 -38.073 5.989 1.00 83.62 458 VAL A O 1
ATOM 3550 N N . SER A 1 459 ? -6.301 -37.039 7.023 1.00 85.31 459 SER A N 1
ATOM 3551 C CA . SER A 1 459 ? -7.069 -36.520 8.159 1.00 85.31 459 SER A CA 1
ATOM 3552 C C . SER A 1 459 ? -6.933 -35.005 8.236 1.00 85.31 459 SER A C 1
ATOM 3554 O O . SER A 1 459 ? -5.916 -34.459 7.818 1.00 85.31 459 SER A O 1
ATOM 3556 N N . LEU A 1 460 ? -7.909 -34.313 8.823 1.00 86.31 460 LEU A N 1
ATOM 3557 C CA . LEU A 1 460 ? -7.719 -32.908 9.192 1.00 86.31 460 LEU A CA 1
ATOM 3558 C C . LEU A 1 460 ? -6.594 -32.799 10.230 1.00 86.31 460 LEU A C 1
ATOM 3560 O O . LEU A 1 460 ? -6.533 -33.614 11.152 1.00 86.31 460 LEU A O 1
ATOM 3564 N N . GLU A 1 461 ? -5.713 -31.809 10.097 1.00 85.69 461 GLU A N 1
ATOM 3565 C CA . GLU A 1 461 ? -4.704 -31.537 11.123 1.00 85.69 461 GLU A CA 1
ATOM 3566 C C . GLU A 1 461 ? -5.409 -30.952 12.365 1.00 85.69 461 GLU A C 1
ATOM 3568 O O . GLU A 1 461 ? -6.037 -29.891 12.260 1.00 85.69 461 GLU A O 1
ATOM 3573 N N . PRO A 1 462 ? -5.334 -31.592 13.552 1.00 74.00 462 PRO A N 1
ATOM 3574 C CA . PRO A 1 462 ? -6.089 -31.162 14.736 1.00 74.00 462 PRO A CA 1
ATOM 3575 C C . PRO A 1 462 ? -5.730 -29.750 15.225 1.00 74.00 462 PRO A C 1
ATOM 3577 O O . PRO A 1 462 ? -6.546 -29.102 15.876 1.00 74.00 462 PRO A O 1
ATOM 3580 N N . TYR A 1 463 ? -4.543 -29.244 14.877 1.00 78.25 463 TYR A N 1
ATOM 3581 C CA . TYR A 1 463 ? -4.066 -27.902 15.234 1.00 78.25 463 TYR A CA 1
ATOM 3582 C C . TYR A 1 463 ? -4.234 -26.856 14.116 1.00 78.25 463 TYR A C 1
ATOM 3584 O O . TYR A 1 463 ? -3.730 -25.734 14.237 1.00 78.25 463 TYR A O 1
ATOM 3592 N N . SER A 1 464 ? -4.954 -27.189 13.038 1.00 81.06 464 SER A N 1
ATOM 3593 C CA . SER A 1 464 ? -5.304 -26.254 11.954 1.00 81.06 464 SER A CA 1
ATOM 3594 C C . SER A 1 464 ? -6.163 -25.074 12.430 1.00 81.06 464 SER A C 1
ATOM 3596 O O . SER A 1 464 ? -6.096 -23.991 11.859 1.00 81.06 464 SER A O 1
ATOM 3598 N N . GLY A 1 465 ? -6.972 -25.270 13.480 1.00 85.00 465 GLY A N 1
ATOM 3599 C CA . GLY A 1 465 ? -7.968 -24.293 13.937 1.00 85.00 465 GLY A CA 1
ATOM 3600 C C . GLY A 1 465 ? -9.210 -24.204 13.039 1.00 85.00 465 GLY A C 1
ATOM 3601 O O . GLY A 1 465 ? -10.082 -23.372 13.282 1.00 85.00 465 GLY A O 1
ATOM 3602 N N . ILE A 1 466 ? -9.314 -25.060 12.015 1.00 90.88 466 ILE A N 1
ATOM 3603 C CA . ILE A 1 466 ? -10.390 -25.046 11.020 1.00 90.88 466 ILE A CA 1
ATOM 3604 C C . ILE A 1 466 ? -11.571 -25.896 11.519 1.00 90.88 466 ILE A C 1
ATOM 3606 O O . ILE A 1 466 ? -11.432 -27.111 11.674 1.00 90.88 466 ILE A O 1
ATOM 3610 N N . PRO A 1 467 ? -12.768 -25.318 11.728 1.00 91.12 467 PRO A N 1
ATOM 3611 C CA . PRO A 1 467 ? -13.952 -26.098 12.079 1.00 91.12 467 PRO A CA 1
ATOM 3612 C C . PRO A 1 467 ? -14.355 -27.021 10.922 1.00 91.12 467 PRO A C 1
ATOM 3614 O O . PRO A 1 467 ? -14.384 -26.584 9.776 1.00 91.12 467 PRO A O 1
ATOM 3617 N N . VAL A 1 468 ? -14.756 -28.266 11.201 1.00 88.38 468 VAL A N 1
ATOM 3618 C CA . VAL A 1 468 ? -15.057 -29.284 10.163 1.00 88.38 468 VAL A CA 1
ATOM 3619 C C . VAL A 1 468 ? -16.044 -28.781 9.093 1.00 88.38 468 VAL A C 1
ATOM 3621 O O . VAL A 1 468 ? -15.851 -29.011 7.901 1.00 88.38 468 VAL A O 1
ATOM 3624 N N . LYS A 1 469 ? -17.060 -28.002 9.490 1.00 89.69 469 LYS A N 1
ATOM 3625 C CA . LYS A 1 469 ? -18.038 -27.382 8.572 1.00 89.69 469 LYS A CA 1
ATOM 3626 C C . LYS A 1 469 ? -17.457 -26.340 7.597 1.00 89.69 469 LYS A C 1
ATOM 3628 O O . LYS A 1 469 ? -18.115 -26.005 6.618 1.00 89.69 469 LYS A O 1
ATOM 3633 N N . CYS A 1 470 ? -16.252 -25.831 7.847 1.00 93.12 470 CYS A N 1
ATOM 3634 C CA . CYS A 1 470 ? -15.542 -24.906 6.963 1.00 93.12 470 CYS A CA 1
ATOM 3635 C C . CYS A 1 470 ? -14.725 -25.607 5.872 1.00 93.12 470 CYS A C 1
ATOM 3637 O O . CYS A 1 470 ? -14.408 -24.968 4.878 1.00 93.12 470 CYS A O 1
ATOM 3639 N N . VAL A 1 471 ? -14.416 -26.902 6.004 1.00 91.75 471 VAL A N 1
ATOM 3640 C CA . VAL A 1 471 ? -13.502 -27.607 5.085 1.00 91.75 471 VAL A CA 1
ATOM 3641 C C . VAL A 1 471 ? -13.996 -27.559 3.634 1.00 91.75 471 VAL A C 1
ATOM 3643 O O . VAL A 1 471 ? -13.228 -27.220 2.740 1.00 91.75 471 VAL A O 1
ATOM 3646 N N . LEU A 1 472 ? -15.286 -27.813 3.388 1.00 91.88 472 LEU A N 1
ATOM 3647 C CA . LEU A 1 472 ? -15.858 -27.747 2.037 1.00 91.88 472 LEU A CA 1
ATOM 3648 C C . LEU A 1 472 ? -15.915 -26.305 1.469 1.00 91.88 472 LEU A C 1
ATOM 3650 O O . LEU A 1 472 ? -15.514 -26.123 0.320 1.00 91.88 472 LEU A O 1
ATOM 3654 N N . PRO A 1 473 ? -16.350 -25.270 2.222 1.00 92.31 473 PRO A N 1
ATOM 3655 C CA . PRO A 1 473 ? -16.169 -23.870 1.824 1.00 92.31 473 PRO A CA 1
ATOM 3656 C C . PRO A 1 473 ? -14.719 -23.461 1.516 1.00 92.31 473 PRO A C 1
ATOM 3658 O O . PRO A 1 473 ? -14.509 -22.697 0.578 1.00 92.31 473 PRO A O 1
ATOM 3661 N N . ILE A 1 474 ? -13.732 -23.963 2.269 1.00 93.62 474 ILE A N 1
ATOM 3662 C CA . ILE A 1 474 ? -12.307 -23.665 2.044 1.00 93.62 474 ILE A CA 1
ATOM 3663 C C . ILE A 1 474 ? -11.805 -24.351 0.772 1.00 93.62 474 ILE A C 1
ATOM 3665 O O . ILE A 1 474 ? -11.183 -23.685 -0.046 1.00 93.62 474 ILE A O 1
ATOM 3669 N N . LEU A 1 475 ? -12.126 -25.629 0.543 1.00 93.50 475 LEU A N 1
ATOM 3670 C CA . LEU A 1 475 ? -11.768 -26.325 -0.702 1.00 93.50 475 LEU A CA 1
ATOM 3671 C C . LEU A 1 475 ? -12.318 -25.592 -1.936 1.00 93.50 475 LEU A C 1
ATOM 3673 O O . LEU A 1 475 ? -11.559 -25.273 -2.843 1.00 93.50 475 LEU A O 1
ATOM 3677 N N . LYS A 1 476 ? -13.592 -25.178 -1.911 1.00 93.19 476 LYS A N 1
ATOM 3678 C CA . LYS A 1 476 ? -14.183 -24.351 -2.981 1.00 93.19 476 LYS A CA 1
ATOM 3679 C C . LYS A 1 476 ? -13.492 -22.994 -3.169 1.00 93.19 476 LYS A C 1
ATOM 3681 O O . LYS A 1 476 ? -13.547 -22.428 -4.258 1.00 93.19 476 LYS A O 1
ATOM 3686 N N . ALA A 1 477 ? -12.897 -22.437 -2.114 1.00 92.94 477 ALA A N 1
ATOM 3687 C CA . ALA A 1 477 ? -12.106 -21.214 -2.204 1.00 92.94 477 ALA A CA 1
ATOM 3688 C C . ALA A 1 477 ? -10.713 -21.477 -2.799 1.00 92.94 477 ALA A C 1
ATOM 3690 O O . ALA A 1 477 ? -10.255 -20.666 -3.598 1.00 92.94 477 ALA A O 1
ATOM 3691 N N . VAL A 1 478 ? -10.080 -22.616 -2.484 1.00 92.69 478 VAL A N 1
ATOM 3692 C CA . VAL A 1 478 ? -8.840 -23.081 -3.133 1.00 92.69 478 VAL A CA 1
ATOM 3693 C C . VAL A 1 478 ? -9.068 -23.285 -4.630 1.00 92.69 478 VAL A C 1
ATOM 3695 O O . VAL A 1 478 ? -8.343 -22.690 -5.421 1.00 92.69 478 VAL A O 1
ATOM 3698 N N . ASP A 1 479 ? -10.109 -24.025 -5.025 1.00 92.12 479 ASP A N 1
ATOM 3699 C CA . ASP A 1 479 ? -10.444 -24.269 -6.438 1.00 92.12 479 ASP A CA 1
ATOM 3700 C C . ASP A 1 479 ? -10.619 -22.947 -7.212 1.00 92.12 479 ASP A C 1
ATOM 3702 O O . ASP A 1 479 ? -10.079 -22.764 -8.305 1.00 92.12 479 ASP A O 1
ATOM 3706 N N . ARG A 1 480 ? -11.332 -21.980 -6.615 1.00 90.81 480 ARG A N 1
ATOM 3707 C CA . ARG A 1 480 ? -11.548 -20.651 -7.207 1.00 90.81 480 ARG A CA 1
ATOM 3708 C C . ARG A 1 480 ? -10.274 -19.801 -7.256 1.00 90.81 480 ARG A C 1
ATOM 3710 O O . ARG A 1 480 ? -10.088 -19.055 -8.214 1.00 90.81 480 ARG A O 1
ATOM 3717 N N . HIS A 1 481 ? -9.421 -19.883 -6.237 1.00 89.25 481 HIS A N 1
ATOM 3718 C CA . HIS A 1 481 ? -8.150 -19.162 -6.192 1.00 89.25 481 HIS A CA 1
ATOM 3719 C C . HIS A 1 481 ? -7.171 -19.704 -7.244 1.00 89.25 481 HIS A C 1
ATOM 3721 O O . HIS A 1 481 ? -6.566 -18.919 -7.967 1.00 89.25 481 HIS A O 1
ATOM 3727 N N . MET A 1 482 ? -7.101 -21.030 -7.411 1.00 89.62 482 MET A N 1
ATOM 3728 C CA . MET A 1 482 ? -6.327 -21.675 -8.477 1.00 89.62 482 MET A CA 1
ATOM 3729 C C . MET A 1 482 ? -6.779 -21.215 -9.867 1.00 89.62 482 MET A C 1
ATOM 3731 O O . MET A 1 482 ? -5.944 -20.767 -10.645 1.00 89.62 482 MET A O 1
ATOM 3735 N N . GLY A 1 483 ? -8.088 -21.224 -10.152 1.00 90.19 483 GLY A N 1
ATOM 3736 C CA . GLY A 1 483 ? -8.608 -20.730 -11.434 1.00 90.19 483 GLY A CA 1
ATOM 3737 C C . GLY A 1 483 ? -8.263 -19.259 -11.708 1.00 90.19 483 GLY A C 1
ATOM 3738 O O . GLY A 1 483 ? -7.925 -18.903 -12.833 1.00 90.19 483 GLY A O 1
ATOM 3739 N N . HIS A 1 484 ? -8.257 -18.405 -10.677 1.00 87.06 484 HIS A N 1
ATOM 3740 C CA . HIS A 1 484 ? -7.842 -17.006 -10.830 1.00 87.06 484 HIS A CA 1
ATOM 3741 C C . HIS A 1 484 ? -6.350 -16.864 -11.183 1.00 87.06 484 HIS A C 1
ATOM 3743 O O . HIS A 1 484 ? -6.006 -16.038 -12.031 1.00 87.06 484 HIS A O 1
ATOM 3749 N N . LEU A 1 485 ? -5.481 -17.678 -10.572 1.00 88.00 485 LEU A N 1
ATOM 3750 C CA . LEU A 1 485 ? -4.047 -17.714 -10.881 1.00 88.00 485 LEU A CA 1
ATOM 3751 C C . LEU A 1 485 ? -3.774 -18.269 -12.290 1.00 88.00 485 LEU A C 1
ATOM 3753 O O . LEU A 1 485 ? -2.859 -17.797 -12.963 1.00 88.00 485 LEU A O 1
ATOM 3757 N N . GLU A 1 486 ? -4.571 -19.233 -12.759 1.00 91.25 486 GLU A N 1
ATOM 3758 C CA . GLU A 1 486 ? -4.507 -19.743 -14.136 1.00 91.25 486 GLU A CA 1
ATOM 3759 C C . GLU A 1 486 ? -4.920 -18.667 -15.159 1.00 91.25 486 GLU A C 1
ATOM 3761 O O . GLU A 1 486 ? -4.200 -18.452 -16.138 1.00 91.25 486 GLU A O 1
ATOM 3766 N N . ASP A 1 487 ? -6.006 -17.926 -14.906 1.00 91.06 487 ASP A N 1
ATOM 3767 C CA . ASP A 1 487 ? -6.437 -16.786 -15.732 1.00 91.06 487 ASP A CA 1
ATOM 3768 C C . ASP A 1 487 ? -5.369 -15.672 -15.795 1.00 91.06 487 ASP A C 1
ATOM 3770 O O . ASP A 1 487 ? -5.059 -15.153 -16.874 1.00 91.06 487 ASP A O 1
ATOM 3774 N N . GLU A 1 488 ? -4.770 -15.309 -14.654 1.00 90.06 488 GLU A N 1
ATOM 3775 C CA . GLU A 1 488 ? -3.717 -14.286 -14.582 1.00 90.06 488 GLU A CA 1
ATOM 3776 C C . GLU A 1 488 ? -2.439 -14.736 -15.310 1.00 90.06 488 GLU A C 1
ATOM 3778 O O . GLU A 1 488 ? -1.879 -13.984 -16.118 1.00 90.06 488 GLU A O 1
ATOM 3783 N N . LEU A 1 489 ? -2.016 -15.990 -15.118 1.00 88.94 489 LEU A N 1
ATOM 3784 C CA . LEU A 1 489 ? -0.896 -16.584 -15.847 1.00 88.94 489 LEU A CA 1
ATOM 3785 C C . LEU A 1 489 ? -1.149 -16.580 -17.364 1.00 88.94 489 LEU A C 1
ATOM 3787 O O . LEU A 1 489 ? -0.264 -16.201 -18.136 1.00 88.94 489 LEU A O 1
ATOM 3791 N N . HIS A 1 490 ? -2.358 -16.935 -17.808 1.00 88.38 490 HIS A N 1
ATOM 3792 C CA . HIS A 1 490 ? -2.736 -16.881 -19.221 1.00 88.38 490 HIS A CA 1
ATOM 3793 C C . HIS A 1 490 ? -2.713 -15.455 -19.790 1.00 88.38 490 HIS A C 1
ATOM 3795 O O . HIS A 1 490 ? -2.229 -15.258 -20.911 1.00 88.38 490 HIS A O 1
ATOM 3801 N N . PHE A 1 491 ? -3.168 -14.452 -19.032 1.00 90.69 491 PHE A N 1
ATOM 3802 C CA . PHE A 1 491 ? -3.070 -13.042 -19.422 1.00 90.69 491 PHE A CA 1
ATOM 3803 C C . PHE A 1 491 ? -1.609 -12.592 -19.592 1.00 90.69 491 PHE A C 1
ATOM 3805 O O . PHE A 1 491 ? -1.257 -11.994 -20.616 1.00 90.69 491 PHE A O 1
ATOM 3812 N N . HIS A 1 492 ? -0.739 -12.926 -18.635 1.00 85.88 492 HIS A N 1
ATOM 3813 C CA . HIS A 1 492 ? 0.678 -12.566 -18.685 1.00 85.88 492 HIS A CA 1
ATOM 3814 C C . HIS A 1 492 ? 1.426 -13.260 -19.834 1.00 85.88 492 HIS A C 1
ATOM 3816 O O . HIS A 1 492 ? 2.120 -12.581 -20.595 1.00 85.88 492 HIS A O 1
ATOM 3822 N N . LEU A 1 493 ? 1.221 -14.567 -20.035 1.00 86.62 493 LEU A N 1
ATOM 3823 C CA . LEU A 1 493 ? 1.807 -15.312 -21.157 1.00 86.62 493 LEU A CA 1
ATOM 3824 C C . LEU A 1 493 ? 1.366 -14.744 -22.513 1.00 86.62 493 LEU A C 1
ATOM 3826 O O . LEU A 1 493 ? 2.193 -14.546 -23.405 1.00 86.62 493 LEU A O 1
ATOM 3830 N N . LYS A 1 494 ? 0.075 -14.420 -22.677 1.00 89.81 494 LYS A N 1
ATOM 3831 C CA . LYS A 1 494 ? -0.438 -13.793 -23.906 1.00 89.81 494 LYS A CA 1
ATOM 3832 C C . LYS A 1 494 ? 0.262 -12.460 -24.192 1.00 89.81 494 LYS A C 1
ATOM 3834 O O . LYS A 1 494 ? 0.718 -12.239 -25.314 1.00 89.81 494 LYS A O 1
ATOM 3839 N N . LYS A 1 495 ? 0.386 -11.598 -23.178 1.00 88.12 495 LYS A N 1
ATOM 3840 C CA . LYS A 1 495 ? 1.060 -10.294 -23.279 1.00 88.12 495 LYS A CA 1
ATOM 3841 C C . LYS A 1 495 ? 2.543 -10.437 -23.646 1.00 88.12 495 LYS A C 1
ATOM 3843 O O . LYS A 1 495 ? 3.059 -9.640 -24.431 1.00 88.12 495 LYS A O 1
ATOM 3848 N N . GLU A 1 496 ? 3.222 -11.465 -23.134 1.00 86.25 496 GLU A N 1
ATOM 3849 C CA . GLU A 1 496 ? 4.602 -11.777 -23.518 1.00 86.25 496 GLU A CA 1
ATOM 3850 C C . GLU A 1 496 ? 4.695 -12.183 -24.999 1.00 86.25 496 GLU A C 1
ATOM 3852 O O . GLU A 1 496 ? 5.467 -11.572 -25.745 1.00 86.25 496 GLU A O 1
ATOM 3857 N N . PHE A 1 497 ? 3.860 -13.118 -25.470 1.00 84.56 497 PHE A N 1
ATOM 3858 C CA . PHE A 1 497 ? 3.831 -13.521 -26.884 1.00 84.56 497 PHE A CA 1
ATOM 3859 C C . PHE A 1 497 ? 3.526 -12.350 -27.835 1.00 84.56 497 PHE A C 1
ATOM 3861 O O . PHE A 1 497 ? 4.181 -12.214 -28.873 1.00 84.56 497 PHE A O 1
ATOM 3868 N N . GLU A 1 498 ? 2.591 -11.465 -27.478 1.00 87.50 498 GLU A N 1
ATOM 3869 C CA . GLU A 1 498 ? 2.293 -10.246 -28.243 1.00 87.50 498 GLU A CA 1
ATOM 3870 C C . GLU A 1 498 ? 3.510 -9.304 -28.315 1.00 87.50 498 GLU A C 1
ATOM 3872 O O . GLU A 1 498 ? 3.826 -8.775 -29.387 1.00 87.50 498 GLU A O 1
ATOM 3877 N N . SER A 1 499 ? 4.261 -9.159 -27.215 1.00 82.50 499 SER A N 1
ATOM 3878 C CA . SER A 1 499 ? 5.492 -8.356 -27.180 1.00 82.50 499 SER A CA 1
ATOM 3879 C C . SER A 1 499 ? 6.608 -8.932 -28.066 1.00 82.50 499 SER A C 1
ATOM 3881 O O . SER A 1 499 ? 7.268 -8.182 -28.792 1.00 82.50 499 SER A O 1
ATOM 3883 N N . ILE A 1 500 ? 6.765 -10.262 -28.101 1.00 83.00 500 ILE A N 1
ATOM 3884 C CA . ILE A 1 500 ? 7.717 -10.965 -28.977 1.00 83.00 500 ILE A CA 1
ATOM 3885 C C . ILE A 1 500 ? 7.325 -10.768 -30.450 1.00 83.00 500 ILE A C 1
ATOM 3887 O O . ILE A 1 500 ? 8.179 -10.473 -31.295 1.00 83.00 500 ILE A O 1
ATOM 3891 N N . GLY A 1 501 ? 6.030 -10.863 -30.768 1.00 84.94 501 GLY A N 1
ATOM 3892 C CA . GLY A 1 501 ? 5.497 -10.573 -32.101 1.00 84.94 501 GLY A CA 1
ATOM 3893 C C . GLY A 1 501 ? 5.789 -9.137 -32.552 1.00 84.94 501 GLY A C 1
ATOM 3894 O O . GLY A 1 501 ? 6.271 -8.916 -33.668 1.00 84.94 501 GLY A O 1
ATOM 3895 N N . TYR A 1 502 ? 5.576 -8.156 -31.669 1.00 82.25 502 TYR A N 1
ATOM 3896 C CA . TYR A 1 502 ? 5.883 -6.751 -31.942 1.00 82.25 502 TYR A CA 1
ATOM 3897 C C . TYR A 1 502 ? 7.390 -6.497 -32.113 1.00 82.25 502 TYR A C 1
ATOM 3899 O O . TYR A 1 502 ? 7.799 -5.839 -33.073 1.00 82.25 502 TYR A O 1
ATOM 3907 N N . GLY A 1 503 ? 8.232 -7.082 -31.254 1.00 81.94 503 GLY A N 1
ATOM 3908 C CA . GLY A 1 503 ? 9.692 -6.995 -31.346 1.00 81.94 503 GLY A CA 1
ATOM 3909 C C . GLY A 1 503 ? 10.232 -7.527 -32.677 1.00 81.94 503 GLY A C 1
ATOM 3910 O O . GLY A 1 503 ? 11.028 -6.855 -33.337 1.00 81.94 503 GLY A O 1
ATOM 3911 N N . ASN A 1 504 ? 9.732 -8.677 -33.139 1.00 81.38 504 ASN A N 1
ATOM 3912 C CA . ASN A 1 504 ? 10.084 -9.229 -34.451 1.00 81.38 504 ASN A CA 1
ATOM 3913 C C . ASN A 1 504 ? 9.629 -8.321 -35.612 1.00 81.38 504 ASN A C 1
ATOM 3915 O O . ASN A 1 504 ? 10.388 -8.110 -36.560 1.00 81.38 504 ASN A O 1
ATOM 3919 N N . LYS A 1 505 ? 8.436 -7.715 -35.516 1.00 85.25 505 LYS A N 1
ATOM 3920 C CA . LYS A 1 505 ? 7.902 -6.767 -36.514 1.00 85.25 505 LYS A CA 1
ATOM 3921 C C . LYS A 1 505 ? 8.667 -5.435 -36.559 1.00 85.25 505 LYS A C 1
ATOM 3923 O O . LYS A 1 505 ? 8.768 -4.829 -37.625 1.00 85.25 505 LYS A O 1
ATOM 3928 N N . MET A 1 506 ? 9.229 -4.973 -35.440 1.00 83.25 506 MET A N 1
ATOM 3929 C CA . MET A 1 506 ? 10.156 -3.834 -35.436 1.00 83.25 506 MET A CA 1
ATOM 3930 C C . MET A 1 506 ? 11.526 -4.219 -36.003 1.00 83.25 506 MET A C 1
ATOM 3932 O O . MET A 1 506 ? 12.085 -3.476 -36.807 1.00 83.25 506 MET A O 1
ATOM 3936 N N . LYS A 1 507 ? 12.049 -5.398 -35.645 1.00 83.94 507 LYS A N 1
ATOM 3937 C CA . LYS A 1 507 ? 13.342 -5.899 -36.128 1.00 83.94 507 LYS A CA 1
ATOM 3938 C C . LYS A 1 507 ? 13.389 -6.000 -37.656 1.00 83.94 507 LYS A C 1
ATOM 3940 O O . LYS A 1 507 ? 14.364 -5.547 -38.247 1.00 83.94 507 LYS A O 1
ATOM 3945 N N . SER A 1 508 ? 12.341 -6.520 -38.301 1.00 84.50 508 SER A N 1
ATOM 3946 C CA . SER A 1 508 ? 12.272 -6.582 -39.770 1.00 84.50 508 SER A CA 1
ATOM 3947 C C . SER A 1 508 ? 12.196 -5.196 -40.422 1.00 84.50 508 SER A C 1
ATOM 3949 O O . SER A 1 508 ? 12.923 -4.947 -41.382 1.00 84.50 508 SER A O 1
ATOM 3951 N N . LYS A 1 509 ? 11.417 -4.253 -39.865 1.00 88.94 509 LYS A N 1
ATOM 3952 C CA . LYS A 1 509 ? 11.401 -2.849 -40.326 1.00 88.94 509 LYS A CA 1
ATOM 3953 C C . LYS A 1 509 ? 12.781 -2.187 -40.244 1.00 88.94 509 LYS A C 1
ATOM 3955 O O . LYS A 1 509 ? 13.205 -1.552 -41.204 1.00 88.94 509 LYS A O 1
ATOM 3960 N N . ILE A 1 510 ? 13.487 -2.357 -39.123 1.00 88.19 510 ILE A N 1
ATOM 3961 C CA . ILE A 1 510 ? 14.830 -1.792 -38.911 1.00 88.19 510 ILE A CA 1
ATOM 3962 C C . ILE A 1 510 ? 15.843 -2.406 -39.889 1.00 88.19 510 ILE A C 1
ATOM 3964 O O . ILE A 1 510 ? 16.711 -1.695 -40.391 1.00 88.19 510 ILE A O 1
ATOM 3968 N N . LEU A 1 511 ? 15.737 -3.705 -40.189 1.00 88.19 511 LEU A N 1
ATOM 3969 C CA . LEU A 1 511 ? 16.586 -4.359 -41.190 1.00 88.19 511 LEU A CA 1
ATOM 3970 C C . LEU A 1 511 ? 16.323 -3.803 -42.599 1.00 88.19 511 LEU A C 1
ATOM 3972 O O . LEU A 1 511 ? 17.275 -3.368 -43.237 1.00 88.19 511 LEU A O 1
ATOM 3976 N N . GLY A 1 512 ? 15.063 -3.686 -43.031 1.00 89.44 512 GLY A N 1
ATOM 3977 C CA . GLY A 1 512 ? 14.725 -3.112 -44.342 1.00 89.44 512 GLY A CA 1
ATOM 3978 C C . GLY A 1 512 ? 15.142 -1.641 -44.503 1.00 89.44 512 GLY A C 1
ATOM 3979 O O . GLY A 1 512 ? 15.653 -1.246 -45.548 1.00 89.44 512 GLY A O 1
ATOM 3980 N N . GLN A 1 513 ? 15.021 -0.824 -43.448 1.00 92.38 513 GLN A N 1
ATOM 3981 C CA . GLN A 1 513 ? 15.552 0.551 -43.442 1.00 92.38 513 GLN A CA 1
ATOM 3982 C C . GLN A 1 513 ? 17.081 0.588 -43.590 1.00 92.38 513 GLN A C 1
ATOM 3984 O O . GLN A 1 513 ? 17.625 1.466 -44.263 1.00 92.38 513 GLN A O 1
ATOM 3989 N N . LYS A 1 514 ? 17.784 -0.371 -42.977 1.00 93.75 514 LYS A N 1
ATOM 3990 C CA . LYS A 1 514 ? 19.236 -0.520 -43.108 1.00 93.75 514 LYS A CA 1
ATOM 3991 C C . LYS A 1 514 ? 19.647 -0.998 -44.505 1.00 93.75 514 LYS A C 1
ATOM 3993 O O . LYS A 1 514 ? 20.634 -0.490 -45.025 1.00 93.75 514 LYS A O 1
ATOM 3998 N N . GLU A 1 515 ? 18.879 -1.893 -45.120 1.00 93.75 515 GLU A N 1
ATOM 3999 C CA . GLU A 1 515 ? 19.090 -2.375 -46.495 1.00 93.75 515 GLU A CA 1
ATOM 4000 C C . GLU A 1 515 ? 18.940 -1.222 -47.502 1.00 93.75 515 GLU A C 1
ATOM 4002 O O . GLU A 1 515 ? 19.889 -0.902 -48.221 1.00 93.75 515 GLU A O 1
ATOM 4007 N N . HIS A 1 516 ? 17.839 -0.466 -47.428 1.00 93.44 516 HIS A N 1
ATOM 4008 C CA . HIS A 1 516 ? 17.625 0.741 -48.240 1.00 93.44 516 HIS A CA 1
ATOM 4009 C C . HIS A 1 516 ? 18.728 1.805 -48.048 1.00 93.44 516 HIS A C 1
ATOM 4011 O O . HIS A 1 516 ? 19.141 2.474 -48.998 1.00 93.44 516 HIS A O 1
ATOM 4017 N N . SER A 1 517 ? 19.246 1.969 -46.822 1.00 93.94 517 SER A N 1
ATOM 4018 C CA . SER A 1 517 ? 20.362 2.886 -46.532 1.00 93.94 517 SER A CA 1
ATOM 4019 C C . SER A 1 517 ? 21.679 2.468 -47.197 1.00 93.94 517 SER A C 1
ATOM 4021 O O . SER A 1 517 ? 22.511 3.335 -47.467 1.00 93.94 517 SER A O 1
ATOM 4023 N N . LEU A 1 518 ? 21.888 1.172 -47.435 1.00 95.81 518 LEU A N 1
ATOM 4024 C CA . LEU A 1 518 ? 23.073 0.628 -48.101 1.00 95.81 518 LEU A CA 1
ATOM 4025 C C . LEU A 1 518 ? 22.927 0.698 -49.631 1.00 95.81 518 LEU A C 1
ATOM 4027 O O . LEU A 1 518 ? 23.871 1.070 -50.329 1.00 95.81 518 LEU A O 1
ATOM 4031 N N . GLU A 1 519 ? 21.725 0.459 -50.151 1.00 94.88 519 GLU A N 1
ATOM 4032 C CA . GLU A 1 519 ? 21.386 0.652 -51.570 1.00 94.88 519 GLU A CA 1
ATOM 4033 C C . GLU A 1 519 ? 21.537 2.124 -51.978 1.00 94.88 519 GLU A C 1
ATOM 4035 O O . GLU A 1 519 ? 22.220 2.433 -52.954 1.00 94.88 519 GLU A O 1
ATOM 4040 N N . SER A 1 520 ? 21.037 3.046 -51.148 1.00 94.81 520 SER A N 1
ATOM 4041 C CA . SER A 1 520 ? 21.201 4.499 -51.328 1.00 94.81 520 SER A CA 1
ATOM 4042 C C . SER A 1 520 ? 22.671 4.956 -51.313 1.00 94.81 520 SER A C 1
ATOM 4044 O O . SER A 1 520 ? 23.014 5.970 -51.918 1.00 94.81 520 SER A O 1
ATOM 4046 N N . ALA A 1 521 ? 23.564 4.214 -50.647 1.00 94.81 521 ALA A N 1
ATOM 4047 C CA . ALA A 1 521 ? 25.008 4.474 -50.651 1.00 94.81 521 ALA A CA 1
ATOM 4048 C C . ALA A 1 521 ? 25.725 3.932 -51.910 1.00 94.81 521 ALA A C 1
ATOM 4050 O O . ALA A 1 521 ? 26.920 4.188 -52.115 1.00 94.81 521 ALA A O 1
ATOM 4051 N N . GLY A 1 522 ? 25.012 3.186 -52.760 1.00 96.00 522 GLY A N 1
ATOM 4052 C CA . GLY A 1 522 ? 25.556 2.499 -53.926 1.00 96.00 522 GLY A CA 1
ATOM 4053 C C . GLY A 1 522 ? 26.359 1.245 -53.577 1.00 96.00 522 GLY A C 1
ATOM 4054 O O . GLY A 1 522 ? 27.313 0.935 -54.292 1.00 96.00 522 GLY A O 1
ATOM 4055 N N . CYS A 1 523 ? 26.030 0.551 -52.481 1.00 95.50 523 CYS A N 1
ATOM 4056 C CA . CYS A 1 523 ? 26.577 -0.778 -52.214 1.00 95.50 523 CYS A CA 1
ATOM 4057 C C . CYS A 1 523 ? 26.103 -1.782 -53.274 1.00 95.50 523 CYS A C 1
ATOM 4059 O O . CYS A 1 523 ? 24.926 -1.821 -53.614 1.00 95.50 523 CYS A O 1
ATOM 4061 N N . GLU A 1 524 ? 26.993 -2.674 -53.712 1.00 94.19 524 GLU A N 1
ATOM 4062 C CA . GLU A 1 524 ? 26.583 -3.933 -54.358 1.00 94.19 524 GLU A CA 1
ATOM 4063 C C . GLU A 1 524 ? 26.044 -4.913 -53.298 1.00 94.19 524 GLU A C 1
ATOM 4065 O O . GLU A 1 524 ? 25.179 -5.747 -53.552 1.00 94.19 524 GLU A O 1
ATOM 4070 N N . CYS A 1 525 ? 26.554 -4.779 -52.072 1.00 91.81 525 CYS A N 1
ATOM 4071 C CA . CYS A 1 525 ? 26.192 -5.572 -50.909 1.00 91.81 525 CYS A CA 1
ATOM 4072 C C . CYS A 1 525 ? 25.185 -4.825 -50.009 1.00 91.81 525 CYS A C 1
ATOM 4074 O O . CYS A 1 525 ? 25.593 -4.172 -49.048 1.00 91.81 525 CYS A O 1
ATOM 4076 N N . SER A 1 526 ? 23.880 -4.905 -50.298 1.00 92.75 526 SER A N 1
ATOM 4077 C CA . SER A 1 526 ? 22.849 -4.193 -49.514 1.00 92.75 526 SER A CA 1
ATOM 4078 C C . SER A 1 526 ? 22.516 -4.807 -48.149 1.00 92.75 526 SER A C 1
ATOM 4080 O O . SER A 1 526 ? 21.897 -4.150 -47.320 1.00 92.75 526 SER A O 1
ATOM 4082 N N . THR A 1 527 ? 22.958 -6.036 -47.858 1.00 93.06 527 THR A N 1
ATOM 4083 C CA . THR A 1 527 ? 22.700 -6.680 -46.557 1.00 93.06 527 THR A CA 1
ATOM 4084 C C . THR A 1 527 ? 23.387 -5.944 -45.389 1.00 93.06 527 THR A C 1
ATOM 4086 O O . THR A 1 527 ? 24.583 -5.635 -45.460 1.00 93.06 527 THR A O 1
ATOM 4089 N N . PRO A 1 528 ? 22.694 -5.737 -44.251 1.00 94.62 528 PRO A N 1
ATOM 4090 C CA . PRO A 1 528 ? 23.268 -5.159 -43.044 1.00 94.62 528 PRO A CA 1
ATOM 4091 C C . PRO A 1 528 ? 24.152 -6.160 -42.290 1.00 94.62 528 PRO A C 1
ATOM 4093 O O . PRO A 1 528 ? 24.672 -5.821 -41.229 1.00 94.62 528 PRO A O 1
ATOM 4096 N N . LEU A 1 529 ? 24.311 -7.387 -42.800 1.00 94.50 529 LEU A N 1
ATOM 4097 C CA . LEU A 1 529 ? 25.121 -8.448 -42.215 1.00 94.50 529 LEU A CA 1
ATOM 4098 C C . LEU A 1 529 ? 26.262 -8.829 -43.167 1.00 94.50 529 LEU A C 1
ATOM 4100 O O . LEU A 1 529 ? 26.061 -9.492 -44.186 1.00 94.50 529 LEU A O 1
ATOM 4104 N N . LEU A 1 530 ? 27.487 -8.463 -42.796 1.00 95.31 530 LEU A N 1
ATOM 4105 C CA . LEU A 1 530 ? 28.701 -8.951 -43.450 1.00 95.31 530 LEU A CA 1
ATOM 4106 C C . LEU A 1 530 ? 29.278 -10.121 -42.661 1.00 95.31 530 LEU A C 1
ATOM 4108 O O . LEU A 1 530 ? 29.229 -10.134 -41.433 1.00 95.31 530 LEU A O 1
ATOM 4112 N N . HIS A 1 531 ? 29.850 -11.102 -43.348 1.00 94.88 531 HIS A N 1
ATOM 4113 C CA . HIS A 1 531 ? 30.586 -12.189 -42.716 1.00 94.88 531 HIS A CA 1
ATOM 4114 C C . HIS A 1 531 ? 32.067 -12.086 -43.083 1.00 94.88 531 HIS A C 1
ATOM 4116 O O . HIS A 1 531 ? 32.428 -12.174 -44.255 1.00 94.88 531 HIS A O 1
ATOM 4122 N N . PHE A 1 532 ? 32.921 -11.867 -42.083 1.00 95.69 532 PHE A N 1
ATOM 4123 C CA . PHE A 1 532 ? 34.370 -11.772 -42.250 1.00 95.69 532 PHE A CA 1
ATOM 4124 C C . PHE A 1 532 ? 35.016 -13.060 -41.751 1.00 95.69 532 PHE A C 1
ATOM 4126 O O . PHE A 1 532 ? 34.851 -13.430 -40.586 1.00 95.69 532 PHE A O 1
ATOM 4133 N N . ASN A 1 533 ? 35.730 -13.751 -42.635 1.00 94.69 533 ASN A N 1
ATOM 4134 C CA . ASN A 1 533 ? 36.295 -15.069 -42.375 1.00 94.69 533 ASN A CA 1
ATOM 4135 C C . ASN A 1 533 ? 37.689 -15.209 -43.011 1.00 94.69 533 ASN A C 1
ATOM 4137 O O . ASN A 1 533 ? 38.053 -14.467 -43.927 1.00 94.69 533 ASN A O 1
ATOM 4141 N N . THR A 1 534 ? 38.461 -16.185 -42.540 1.00 95.06 534 THR A N 1
ATOM 4142 C CA . THR A 1 534 ? 39.758 -16.560 -43.106 1.00 95.06 534 THR A CA 1
ATOM 4143 C C . THR A 1 534 ? 39.914 -18.076 -43.162 1.00 95.06 534 THR A C 1
ATOM 4145 O O . THR A 1 534 ? 39.385 -18.797 -42.318 1.00 95.06 534 THR A O 1
ATOM 4148 N N . THR A 1 535 ? 40.665 -18.558 -44.150 1.00 94.75 535 THR A N 1
ATOM 4149 C CA . THR A 1 535 ? 41.124 -19.956 -44.217 1.00 94.75 535 THR A CA 1
ATOM 4150 C C . THR A 1 535 ? 42.596 -20.140 -43.826 1.00 94.75 535 THR A C 1
ATOM 4152 O O . THR A 1 535 ? 43.054 -21.277 -43.805 1.00 94.75 535 THR A O 1
ATOM 4155 N N . ASP A 1 536 ? 43.325 -19.076 -43.449 1.00 94.94 536 ASP A N 1
ATOM 4156 C CA . ASP A 1 536 ? 44.678 -19.190 -42.874 1.00 94.94 536 ASP A CA 1
ATOM 4157 C C . ASP A 1 536 ? 44.593 -19.646 -41.401 1.00 94.94 536 ASP A C 1
ATOM 4159 O O . ASP A 1 536 ? 44.079 -18.897 -40.555 1.00 94.94 536 ASP A O 1
ATOM 4163 N N . PRO A 1 537 ? 45.136 -20.828 -41.038 1.00 93.81 537 PRO A N 1
ATOM 4164 C CA . PRO A 1 537 ? 45.158 -21.292 -39.653 1.00 93.81 537 PRO A CA 1
ATOM 4165 C C . PRO A 1 537 ? 45.902 -20.345 -38.699 1.00 93.81 537 PRO A C 1
ATOM 4167 O O . PRO A 1 537 ? 45.583 -20.316 -37.507 1.00 93.81 537 PRO A O 1
ATOM 4170 N N . LYS A 1 538 ? 46.875 -19.555 -39.182 1.00 93.62 538 LYS A N 1
ATOM 4171 C CA . LYS A 1 538 ? 47.637 -18.598 -38.360 1.00 93.62 538 LYS A CA 1
ATOM 4172 C C . LYS A 1 538 ? 46.787 -17.390 -37.967 1.00 93.62 538 LYS A C 1
ATOM 4174 O O . LYS A 1 538 ? 46.768 -17.028 -36.793 1.00 93.62 538 LYS A O 1
ATOM 4179 N N . GLN A 1 539 ? 46.023 -16.808 -38.898 1.00 92.81 539 GLN A N 1
ATOM 4180 C CA . GLN A 1 539 ? 45.022 -15.792 -38.545 1.00 92.81 539 GLN A CA 1
ATOM 4181 C C . GLN A 1 539 ? 43.934 -16.366 -37.618 1.00 92.81 539 GLN A C 1
ATOM 4183 O O . GLN A 1 539 ? 43.584 -15.736 -36.618 1.00 92.81 539 GLN A O 1
ATOM 4188 N N . LEU A 1 540 ? 43.418 -17.564 -37.922 1.00 91.81 540 LEU A N 1
ATOM 4189 C CA . LEU A 1 540 ? 42.315 -18.177 -37.175 1.00 91.81 540 LEU A CA 1
ATOM 4190 C C . LEU A 1 540 ? 42.698 -18.529 -35.726 1.00 91.81 540 LEU A C 1
ATOM 4192 O O . LEU A 1 540 ? 41.897 -18.334 -34.818 1.00 91.81 540 LEU A O 1
ATOM 4196 N N . SER A 1 541 ? 43.920 -19.020 -35.495 1.00 91.62 541 SER A N 1
ATOM 4197 C CA . SER A 1 541 ? 44.448 -19.307 -34.151 1.00 91.62 541 SER A CA 1
ATOM 4198 C C . SER A 1 541 ? 44.710 -18.034 -33.346 1.00 91.62 541 SER A C 1
ATOM 4200 O O . SER A 1 541 ? 44.270 -17.946 -32.199 1.00 91.62 541 SER A O 1
ATOM 4202 N N . LYS A 1 542 ? 45.341 -17.025 -33.960 1.00 92.12 542 LYS A N 1
ATOM 4203 C CA . LYS A 1 542 ? 45.615 -15.709 -33.357 1.00 92.12 542 LYS A CA 1
ATOM 4204 C C . LYS A 1 542 ? 44.348 -15.005 -32.853 1.00 92.12 542 LYS A C 1
ATOM 4206 O O . LYS A 1 542 ? 44.391 -14.361 -31.810 1.00 92.12 542 LYS A O 1
ATOM 4211 N N . HIS A 1 543 ? 43.235 -15.149 -33.572 1.00 90.62 543 HIS A N 1
ATOM 4212 C CA . HIS A 1 543 ? 41.953 -14.496 -33.271 1.00 90.62 543 HIS A CA 1
ATOM 4213 C C . HIS A 1 543 ? 40.852 -15.474 -32.808 1.00 90.62 543 HIS A C 1
ATOM 4215 O O . HIS A 1 543 ? 39.656 -15.192 -32.891 1.00 90.62 543 HIS A O 1
ATOM 4221 N N . LYS A 1 544 ? 41.246 -16.645 -32.285 1.00 84.56 544 LYS A N 1
ATOM 4222 C CA . LYS A 1 544 ? 40.315 -17.671 -31.784 1.00 84.56 544 LYS A CA 1
ATOM 4223 C C . LYS A 1 544 ? 39.561 -17.234 -30.522 1.00 84.56 544 LYS A C 1
ATOM 4225 O O . LYS A 1 544 ? 38.438 -17.675 -30.298 1.00 84.56 544 LYS A O 1
ATOM 4230 N N . THR A 1 545 ? 40.194 -16.420 -29.680 1.00 81.50 545 THR A N 1
ATOM 4231 C CA . THR A 1 545 ? 39.707 -16.037 -28.341 1.00 81.50 545 THR A CA 1
ATOM 4232 C C . THR A 1 545 ? 39.044 -14.665 -28.293 1.00 81.50 545 THR A C 1
ATOM 4234 O O . THR A 1 545 ? 38.280 -14.407 -27.369 1.00 81.50 545 THR A O 1
ATOM 4237 N N . ASP A 1 546 ? 39.307 -13.787 -29.265 1.00 85.31 546 ASP A N 1
ATOM 4238 C CA . ASP A 1 546 ? 38.764 -12.423 -29.290 1.00 85.31 546 ASP A CA 1
ATOM 4239 C C . ASP A 1 546 ? 37.562 -12.236 -30.228 1.00 85.31 546 ASP A C 1
ATOM 4241 O O . ASP A 1 546 ? 36.906 -11.200 -30.167 1.00 85.31 546 ASP A O 1
ATOM 4245 N N . GLY A 1 547 ? 37.242 -13.231 -31.061 1.00 88.50 547 GLY A N 1
ATOM 4246 C CA . GLY A 1 547 ? 36.028 -13.235 -31.877 1.00 88.50 547 GLY A CA 1
ATOM 4247 C C . GLY A 1 547 ? 36.052 -12.284 -33.076 1.00 88.50 547 GLY A C 1
ATOM 4248 O O . GLY A 1 547 ? 34.985 -11.971 -33.599 1.00 88.50 547 GLY A O 1
ATOM 4249 N N . LEU A 1 548 ? 37.229 -11.838 -33.539 1.00 93.44 548 LEU A N 1
ATOM 4250 C CA . LEU A 1 548 ? 37.359 -10.951 -34.708 1.00 93.44 548 LEU A CA 1
ATOM 4251 C C . LEU A 1 548 ? 36.581 -11.458 -35.934 1.00 93.44 548 LEU A C 1
ATOM 4253 O O . LEU A 1 548 ? 35.893 -10.684 -36.597 1.00 93.44 548 LEU A O 1
ATOM 4257 N N . PHE A 1 549 ? 36.702 -12.749 -36.242 1.00 94.44 549 PHE A N 1
ATOM 4258 C CA . PHE A 1 549 ? 36.002 -13.380 -37.359 1.00 94.44 549 PHE A CA 1
ATOM 4259 C C . PHE A 1 549 ? 34.554 -13.725 -36.982 1.00 94.44 549 PHE A C 1
ATOM 4261 O O . PHE A 1 549 ? 34.247 -14.062 -35.834 1.00 94.44 549 PHE A O 1
ATOM 4268 N N . GLY A 1 550 ? 33.642 -13.631 -37.951 1.00 93.25 550 GLY A N 1
ATOM 4269 C CA . GLY A 1 550 ? 32.210 -13.852 -37.749 1.00 93.25 550 GLY A CA 1
ATOM 4270 C C . GLY A 1 550 ? 31.330 -12.798 -38.417 1.00 93.25 550 GLY A C 1
ATOM 4271 O O . GLY A 1 550 ? 31.685 -12.239 -39.454 1.00 93.25 550 GLY A O 1
ATOM 4272 N N . THR A 1 551 ? 30.135 -12.576 -37.863 1.00 94.56 551 THR A N 1
ATOM 4273 C CA . THR A 1 551 ? 29.144 -11.652 -38.441 1.00 94.56 551 THR A CA 1
ATOM 4274 C C . THR A 1 551 ? 29.353 -10.227 -37.916 1.00 94.56 551 THR A C 1
ATOM 4276 O O . THR A 1 551 ? 29.301 -10.006 -36.711 1.00 94.56 551 THR A O 1
ATOM 4279 N N . PHE A 1 552 ? 29.543 -9.259 -38.810 1.00 95.31 552 PHE A N 1
ATOM 4280 C CA . PHE A 1 552 ? 29.529 -7.821 -38.531 1.00 95.31 552 PHE A CA 1
ATOM 4281 C C . PHE A 1 552 ? 28.171 -7.230 -38.931 1.00 95.31 552 PHE A C 1
ATOM 4283 O O . PHE A 1 552 ? 27.626 -7.570 -39.982 1.00 95.31 552 PHE A O 1
ATOM 4290 N N . VAL A 1 553 ? 27.636 -6.333 -38.103 1.00 95.12 553 VAL A N 1
ATOM 4291 C CA . VAL A 1 553 ? 26.315 -5.710 -38.262 1.00 95.12 553 VAL A CA 1
ATOM 4292 C C . VAL A 1 553 ? 26.479 -4.238 -38.636 1.00 95.12 553 VAL A C 1
ATOM 4294 O O . VAL A 1 553 ? 27.248 -3.526 -37.997 1.00 95.12 553 VAL A O 1
ATOM 4297 N N . TYR A 1 554 ? 25.755 -3.769 -39.651 1.00 96.38 554 TYR A N 1
ATOM 4298 C CA . TYR A 1 554 ? 25.729 -2.363 -40.060 1.00 96.38 554 TYR A CA 1
ATOM 4299 C C . TYR A 1 554 ? 25.200 -1.481 -38.925 1.00 96.38 554 TYR A C 1
ATOM 4301 O O . TYR A 1 554 ? 24.100 -1.710 -38.406 1.00 96.38 554 TYR A O 1
ATOM 4309 N N . GLU A 1 555 ? 25.984 -0.476 -38.541 1.00 95.19 555 GLU A N 1
ATOM 4310 C CA . GLU A 1 555 ? 25.696 0.400 -37.400 1.00 95.19 555 GLU A CA 1
ATOM 4311 C C . GLU A 1 555 ? 25.399 1.841 -37.844 1.00 95.19 555 GLU A C 1
ATOM 4313 O O . GLU A 1 555 ? 24.496 2.460 -37.287 1.00 95.19 555 GLU A O 1
ATOM 4318 N N . GLY A 1 556 ? 26.034 2.334 -38.916 1.00 95.88 556 GLY A N 1
ATOM 4319 C CA . GLY A 1 556 ? 25.666 3.608 -39.539 1.00 95.88 556 GLY A CA 1
ATOM 4320 C C . GLY A 1 556 ? 26.598 4.053 -40.668 1.00 95.88 556 GLY A C 1
ATOM 4321 O O . GLY A 1 556 ? 27.420 3.283 -41.165 1.00 95.88 556 GLY A O 1
ATOM 4322 N N . MET A 1 557 ? 26.486 5.324 -41.059 1.00 96.06 557 MET A N 1
ATOM 4323 C CA . MET A 1 557 ? 27.331 5.956 -42.079 1.00 96.06 557 MET A CA 1
ATOM 4324 C C . MET A 1 557 ? 28.424 6.825 -41.443 1.00 96.06 557 MET A C 1
ATOM 4326 O O . MET A 1 557 ? 28.180 7.540 -40.476 1.00 96.06 557 MET A O 1
ATOM 4330 N N . GLN A 1 558 ? 29.623 6.812 -42.025 1.00 94.44 558 GLN A N 1
ATOM 4331 C CA . GLN A 1 558 ? 30.732 7.708 -41.701 1.00 94.44 558 GLN A CA 1
ATOM 4332 C C . GLN A 1 558 ? 31.401 8.159 -43.008 1.00 94.44 558 GLN A C 1
ATOM 4334 O O . GLN A 1 558 ? 31.734 7.337 -43.859 1.00 94.44 558 GLN A O 1
ATOM 4339 N N . ASN A 1 559 ? 31.591 9.471 -43.195 1.00 91.38 559 ASN A N 1
ATOM 4340 C CA . ASN A 1 559 ? 32.196 10.051 -44.407 1.00 91.38 559 ASN A CA 1
ATOM 4341 C C . ASN A 1 559 ? 31.530 9.581 -45.725 1.00 91.38 559 ASN A C 1
ATOM 4343 O O . ASN A 1 559 ? 32.211 9.260 -46.700 1.00 91.38 559 ASN A O 1
ATOM 4347 N N . GLY A 1 560 ? 30.192 9.491 -45.735 1.00 93.88 560 GLY A N 1
ATOM 4348 C CA . GLY A 1 560 ? 29.401 9.064 -46.899 1.00 93.88 560 GLY A CA 1
ATOM 4349 C C . GLY A 1 560 ? 29.487 7.571 -47.242 1.00 93.88 560 GLY A C 1
ATOM 4350 O O . GLY A 1 560 ? 29.117 7.184 -48.347 1.00 93.88 560 GLY A O 1
ATOM 4351 N N . ARG A 1 561 ? 29.993 6.726 -46.333 1.00 95.94 561 ARG A N 1
ATOM 4352 C CA . ARG A 1 561 ? 30.164 5.276 -46.528 1.00 95.94 561 ARG A CA 1
ATOM 4353 C C . ARG A 1 561 ? 29.742 4.490 -45.280 1.00 95.94 561 ARG A C 1
ATOM 4355 O O . ARG A 1 561 ? 29.852 5.027 -44.179 1.00 95.94 561 ARG A O 1
ATOM 4362 N N . PRO A 1 562 ? 29.285 3.234 -45.412 1.00 97.06 562 PRO A N 1
ATOM 4363 C CA . PRO A 1 562 ? 28.828 2.461 -44.264 1.00 97.06 562 PRO A CA 1
ATOM 4364 C C . PRO A 1 562 ? 29.980 1.992 -43.374 1.00 97.06 562 PRO A C 1
ATOM 4366 O O . PRO A 1 562 ? 31.073 1.690 -43.861 1.00 97.06 562 PRO A O 1
ATOM 4369 N N . TYR A 1 563 ? 29.706 1.863 -42.078 1.00 97.31 563 TYR A N 1
ATOM 4370 C CA . TYR A 1 563 ? 30.540 1.134 -41.130 1.00 97.31 563 TYR A CA 1
ATOM 4371 C C . TYR A 1 563 ? 29.732 0.051 -40.401 1.00 97.31 563 TYR A C 1
ATOM 4373 O O . TYR A 1 563 ? 28.514 0.145 -40.218 1.00 97.31 563 TYR A O 1
ATOM 4381 N N . TYR A 1 564 ? 30.433 -1.011 -40.011 1.00 97.50 564 TYR A N 1
ATOM 4382 C CA . TYR A 1 564 ? 29.853 -2.210 -39.411 1.00 97.50 564 TYR A CA 1
ATOM 4383 C C . TYR A 1 564 ? 30.605 -2.557 -38.129 1.00 97.50 564 TYR A C 1
ATOM 4385 O O . TYR A 1 564 ? 31.819 -2.369 -38.056 1.00 97.50 564 TYR A O 1
ATOM 4393 N N . ARG A 1 565 ? 29.909 -3.126 -37.147 1.00 96.25 565 ARG A N 1
ATOM 4394 C CA . ARG A 1 565 ? 30.446 -3.509 -35.838 1.00 96.25 565 ARG A CA 1
ATOM 4395 C C . ARG A 1 565 ? 30.252 -4.997 -35.577 1.00 96.25 565 ARG A C 1
ATOM 4397 O O . ARG A 1 565 ? 29.207 -5.567 -35.884 1.00 96.25 565 ARG A O 1
ATOM 4404 N N . ARG A 1 566 ? 31.255 -5.629 -34.976 1.00 93.62 566 ARG A N 1
ATOM 4405 C CA . ARG A 1 566 ? 31.191 -6.988 -34.441 1.00 93.62 566 ARG A CA 1
ATOM 4406 C C . ARG A 1 566 ? 30.435 -6.955 -33.105 1.00 93.62 566 ARG A C 1
ATOM 4408 O O . ARG A 1 566 ? 30.952 -6.350 -32.162 1.00 93.62 566 ARG A O 1
ATOM 4415 N N . PRO A 1 567 ? 29.242 -7.568 -32.978 1.00 87.69 567 PRO A N 1
ATOM 4416 C CA . PRO A 1 567 ? 28.653 -7.813 -31.667 1.00 87.69 567 PRO A CA 1
ATOM 4417 C C . PRO A 1 567 ? 29.554 -8.786 -30.886 1.00 87.69 567 PRO A C 1
ATOM 4419 O O . PRO A 1 567 ? 30.150 -9.676 -31.508 1.00 87.69 567 PRO A O 1
ATOM 4422 N N . PRO A 1 568 ? 29.668 -8.630 -29.553 1.00 81.25 568 PRO A N 1
ATOM 4423 C CA . PRO A 1 568 ? 30.513 -9.485 -28.726 1.00 81.25 568 PRO A CA 1
ATOM 4424 C C . PRO A 1 568 ? 30.065 -10.948 -28.811 1.00 81.25 568 PRO A C 1
ATOM 4426 O O . PRO A 1 568 ? 28.885 -11.245 -29.000 1.00 81.25 568 PRO A O 1
ATOM 4429 N N . THR A 1 569 ? 31.010 -11.875 -28.650 1.00 69.19 569 THR A N 1
ATOM 4430 C CA . THR A 1 569 ? 30.826 -13.311 -28.931 1.00 69.19 569 THR A CA 1
ATOM 4431 C C . THR A 1 569 ? 29.713 -13.980 -28.109 1.00 69.19 569 THR A C 1
ATOM 4433 O O . THR A 1 569 ? 29.173 -14.998 -28.531 1.00 69.19 569 THR A O 1
ATOM 4436 N N . SER A 1 570 ? 29.319 -13.397 -26.972 1.00 56.31 570 SER A N 1
ATOM 4437 C CA . SER A 1 570 ? 28.170 -13.820 -26.155 1.00 56.31 570 SER A CA 1
ATOM 4438 C C . SER A 1 570 ? 26.798 -13.571 -26.803 1.00 56.31 570 SER A C 1
ATOM 4440 O O . SER A 1 570 ? 25.805 -14.116 -26.330 1.00 56.31 570 SER A O 1
ATOM 4442 N N . MET A 1 571 ? 26.727 -12.775 -27.875 1.00 52.38 571 MET A N 1
ATOM 4443 C CA . MET A 1 571 ? 25.496 -12.408 -28.592 1.00 52.38 571 MET A CA 1
ATOM 4444 C C . MET A 1 571 ? 25.476 -12.885 -30.057 1.00 52.38 571 MET A C 1
ATOM 4446 O O . MET A 1 571 ? 24.668 -12.405 -30.854 1.00 52.38 571 MET A O 1
ATOM 4450 N N . ASP A 1 572 ? 26.361 -13.804 -30.459 1.00 48.12 572 ASP A N 1
ATOM 4451 C CA . ASP A 1 572 ? 26.431 -14.269 -31.851 1.00 48.12 572 ASP A CA 1
ATOM 4452 C C . ASP A 1 572 ? 25.294 -15.258 -32.169 1.00 48.12 572 ASP A C 1
ATOM 4454 O O . ASP A 1 572 ? 25.432 -16.474 -32.016 1.00 48.12 572 ASP A O 1
ATOM 4458 N N . VAL A 1 573 ? 24.143 -14.720 -32.597 1.00 47.03 573 VAL A N 1
ATOM 4459 C CA . VAL A 1 573 ? 22.936 -15.482 -32.967 1.00 47.03 573 VAL A CA 1
ATOM 4460 C C . VAL A 1 573 ? 23.171 -16.270 -34.262 1.00 47.03 573 VAL A C 1
ATOM 4462 O O . VAL A 1 573 ? 22.698 -15.929 -35.348 1.00 47.03 573 VAL A O 1
ATOM 4465 N N . THR A 1 574 ? 23.913 -17.365 -34.135 1.00 44.56 574 THR A N 1
ATOM 4466 C CA . THR A 1 574 ? 23.988 -18.431 -35.129 1.00 44.56 574 THR A CA 1
ATOM 4467 C C . THR A 1 574 ? 22.919 -19.471 -34.786 1.00 44.56 574 THR A C 1
ATOM 4469 O O . THR A 1 574 ? 23.044 -20.113 -33.742 1.00 44.56 574 THR A O 1
ATOM 4472 N N . PRO A 1 575 ? 21.881 -19.679 -35.621 1.00 38.78 575 PRO A N 1
ATOM 4473 C CA . PRO A 1 575 ? 20.904 -20.737 -35.386 1.00 38.78 575 PRO A CA 1
ATOM 4474 C C . PRO A 1 575 ? 21.607 -22.095 -35.488 1.00 38.78 575 PRO A C 1
ATOM 4476 O O . PRO A 1 575 ? 22.005 -22.538 -36.565 1.00 38.78 575 PRO A O 1
ATOM 4479 N N . THR A 1 576 ? 21.809 -22.750 -34.348 1.00 35.25 576 THR A N 1
ATOM 4480 C CA . THR A 1 576 ? 22.555 -24.005 -34.235 1.00 35.25 576 THR A CA 1
ATOM 4481 C C . THR A 1 576 ? 21.705 -25.199 -34.661 1.00 35.25 576 THR A C 1
ATOM 4483 O O . THR A 1 576 ? 21.381 -26.077 -33.866 1.00 35.25 576 THR A O 1
ATOM 4486 N N . THR A 1 577 ? 21.442 -25.308 -35.966 1.00 38.69 577 THR A N 1
ATOM 4487 C CA . THR A 1 577 ? 20.881 -26.498 -36.638 1.00 38.69 577 THR A CA 1
ATOM 4488 C C . THR A 1 577 ? 21.856 -27.689 -36.668 1.00 38.69 577 THR A C 1
ATOM 4490 O O . THR A 1 577 ? 21.929 -28.463 -37.621 1.00 38.69 577 THR A O 1
ATOM 4493 N N . LYS A 1 578 ? 22.601 -27.899 -35.575 1.00 36.22 578 LYS A N 1
ATOM 4494 C CA . LYS A 1 578 ? 23.303 -29.151 -35.303 1.00 36.22 578 LYS A CA 1
ATOM 4495 C C . LYS A 1 578 ? 22.288 -30.155 -34.776 1.00 36.22 578 LYS A C 1
ATOM 4497 O O . LYS A 1 578 ? 22.095 -30.271 -33.570 1.00 36.22 578 LYS A O 1
ATOM 4502 N N . ALA A 1 579 ? 21.668 -30.893 -35.696 1.00 42.06 579 ALA A N 1
ATOM 4503 C CA . ALA A 1 579 ? 20.871 -32.068 -35.371 1.00 42.06 579 ALA A CA 1
ATOM 4504 C C . ALA A 1 579 ? 21.722 -33.046 -34.541 1.00 42.06 579 ALA A C 1
ATOM 4506 O O . ALA A 1 579 ? 22.597 -33.745 -35.061 1.00 42.06 579 ALA A O 1
ATOM 4507 N N . GLY A 1 580 ? 21.507 -33.045 -33.225 1.00 34.88 580 GLY A N 1
ATOM 4508 C CA . GLY A 1 580 ? 22.256 -33.877 -32.297 1.00 34.88 580 GLY A CA 1
ATOM 4509 C C . GLY A 1 580 ? 21.996 -35.346 -32.598 1.00 34.88 580 GLY A C 1
ATOM 4510 O O . GLY A 1 580 ? 20.888 -35.836 -32.386 1.00 34.88 580 GLY A O 1
ATOM 4511 N N . LYS A 1 581 ? 23.017 -36.074 -33.069 1.00 42.22 581 LYS A N 1
ATOM 4512 C CA . LYS A 1 581 ? 22.959 -37.539 -33.139 1.00 42.22 581 LYS A CA 1
ATOM 4513 C C . LYS A 1 581 ? 22.769 -38.061 -31.717 1.00 42.22 581 LYS A C 1
ATOM 4515 O O . LYS A 1 581 ? 23.726 -38.095 -30.947 1.00 42.22 581 LYS A O 1
ATOM 4520 N N . ASN A 1 582 ? 21.536 -38.439 -31.381 1.00 38.81 582 ASN A N 1
ATOM 4521 C CA . ASN A 1 582 ? 21.148 -38.910 -30.055 1.00 38.81 582 ASN A CA 1
ATOM 4522 C C . ASN A 1 582 ? 21.986 -40.128 -29.637 1.00 38.81 582 ASN A C 1
ATOM 4524 O O . ASN A 1 582 ? 21.634 -41.275 -29.927 1.00 38.81 582 ASN A O 1
ATOM 4528 N N . LYS A 1 583 ? 23.076 -39.886 -28.894 1.00 41.09 583 LYS A N 1
ATOM 4529 C CA . LYS A 1 583 ? 23.672 -40.900 -28.026 1.00 41.09 583 LYS A CA 1
ATOM 4530 C C . LYS A 1 583 ? 22.595 -41.277 -27.015 1.00 41.09 583 LYS A C 1
ATOM 4532 O O . LYS A 1 583 ? 22.277 -40.503 -26.118 1.00 41.09 583 LYS A O 1
ATOM 4537 N N . ARG A 1 584 ? 21.998 -42.456 -27.203 1.00 41.25 584 ARG A N 1
ATOM 4538 C CA . ARG A 1 584 ? 20.995 -43.014 -26.295 1.00 41.25 584 ARG A CA 1
ATOM 4539 C C . ARG A 1 584 ? 21.661 -43.280 -24.945 1.00 41.25 584 ARG A C 1
ATOM 4541 O O . ARG A 1 584 ? 22.224 -44.356 -24.750 1.00 41.25 584 ARG A O 1
ATOM 4548 N N . ASN A 1 585 ? 21.588 -42.326 -24.018 1.00 38.31 585 ASN A N 1
ATOM 4549 C CA . ASN A 1 585 ? 21.882 -42.600 -22.616 1.00 38.31 585 ASN A CA 1
ATOM 4550 C C . ASN A 1 585 ? 20.926 -43.710 -22.168 1.00 38.31 585 ASN A C 1
ATOM 4552 O O . ASN A 1 585 ? 19.713 -43.504 -22.095 1.00 38.31 585 ASN A O 1
ATOM 4556 N N . ARG A 1 586 ? 21.465 -44.912 -21.929 1.00 38.38 586 ARG A N 1
ATOM 4557 C CA . ARG A 1 586 ? 20.696 -46.038 -21.397 1.00 38.38 586 ARG A CA 1
ATOM 4558 C C . ARG A 1 586 ? 20.251 -45.664 -19.987 1.00 38.38 586 ARG A C 1
ATOM 4560 O O . ARG A 1 586 ? 21.034 -45.755 -19.048 1.00 38.38 586 ARG A O 1
ATOM 4567 N N . ARG A 1 587 ? 18.998 -45.221 -19.856 1.00 37.81 587 ARG A N 1
ATOM 4568 C CA . ARG A 1 587 ? 18.351 -44.987 -18.564 1.00 37.81 587 ARG A CA 1
ATOM 4569 C C . ARG A 1 587 ? 18.354 -46.319 -17.814 1.00 37.81 587 ARG A C 1
ATOM 4571 O O . ARG A 1 587 ? 17.683 -47.255 -18.244 1.00 37.81 587 ARG A O 1
ATOM 4578 N N . PHE A 1 588 ? 19.151 -46.420 -16.754 1.00 35.84 588 PHE A N 1
ATOM 4579 C CA . PHE A 1 588 ? 19.183 -47.609 -15.907 1.00 35.84 588 PHE A CA 1
ATOM 4580 C C . PHE A 1 588 ? 17.822 -47.726 -15.215 1.00 35.84 588 PHE A C 1
ATOM 4582 O O . PHE A 1 588 ? 17.512 -46.968 -14.299 1.00 35.84 588 PHE A O 1
ATOM 4589 N N . VAL A 1 589 ? 16.981 -48.643 -15.692 1.00 36.91 589 VAL A N 1
ATOM 4590 C CA . VAL A 1 589 ? 15.765 -49.040 -14.981 1.00 36.91 589 VAL A CA 1
ATOM 4591 C C . VAL A 1 589 ? 16.195 -50.091 -13.972 1.00 36.91 589 VAL A C 1
ATOM 4593 O O . VAL A 1 589 ? 16.387 -51.254 -14.325 1.00 36.91 589 VAL A O 1
ATOM 4596 N N . GLY A 1 590 ? 16.397 -49.664 -12.727 1.00 30.67 590 GLY A N 1
ATOM 4597 C CA . GLY A 1 590 ? 16.656 -50.574 -11.620 1.00 30.67 590 GLY A CA 1
ATOM 4598 C C . GLY A 1 590 ? 15.436 -51.457 -11.381 1.00 30.67 590 GLY A C 1
ATOM 4599 O O . GLY A 1 590 ? 14.486 -51.033 -10.729 1.00 30.67 590 GLY A O 1
ATOM 4600 N N . LYS A 1 591 ? 15.456 -52.687 -11.904 1.00 33.56 591 LYS A N 1
ATOM 4601 C CA . LYS A 1 591 ? 14.586 -53.744 -11.387 1.00 33.56 591 LYS A CA 1
ATOM 4602 C C . LYS A 1 591 ? 15.042 -54.047 -9.964 1.00 33.56 591 LYS A C 1
ATOM 4604 O O . LYS A 1 591 ? 16.156 -54.530 -9.778 1.00 33.56 591 LYS A O 1
ATOM 4609 N N . ILE A 1 592 ? 14.175 -53.801 -8.988 1.00 37.03 592 ILE A N 1
ATOM 4610 C CA . ILE A 1 592 ? 14.304 -54.421 -7.671 1.00 37.03 592 ILE A CA 1
ATOM 4611 C C . ILE A 1 592 ? 14.007 -55.907 -7.884 1.00 37.03 592 ILE A C 1
ATOM 4613 O O . ILE A 1 592 ? 12.873 -56.278 -8.182 1.00 37.03 592 ILE A O 1
ATOM 4617 N N . GLY A 1 593 ? 15.053 -56.731 -7.842 1.00 33.97 593 GLY A N 1
ATOM 4618 C CA . GLY A 1 593 ? 14.922 -58.182 -7.777 1.00 33.97 593 GLY A CA 1
ATOM 4619 C C . GLY A 1 593 ? 14.687 -58.606 -6.333 1.00 33.97 593 GLY A C 1
ATOM 4620 O O . GLY A 1 593 ? 15.284 -58.035 -5.420 1.00 33.97 593 GLY A O 1
ATOM 4621 N N . THR A 1 594 ? 13.813 -59.584 -6.131 1.00 39.69 594 THR A N 1
ATOM 4622 C CA . THR A 1 594 ? 13.626 -60.245 -4.841 1.00 39.69 594 THR A CA 1
ATOM 4623 C C . THR A 1 594 ? 14.585 -61.434 -4.687 1.00 39.69 594 THR A C 1
ATOM 4625 O O . THR A 1 594 ? 15.157 -61.919 -5.663 1.00 39.69 594 THR A O 1
ATOM 4628 N N . ASP A 1 595 ? 14.683 -61.908 -3.443 1.00 34.16 595 ASP A N 1
ATOM 4629 C CA . ASP A 1 595 ? 15.022 -63.281 -3.042 1.00 34.16 595 ASP A CA 1
ATOM 4630 C C . ASP A 1 595 ? 16.486 -63.752 -2.924 1.00 34.16 595 ASP A C 1
ATOM 4632 O O . ASP A 1 595 ? 17.409 -63.363 -3.635 1.00 34.16 595 ASP A O 1
ATOM 4636 N N . SER A 1 596 ? 16.634 -64.722 -2.013 1.00 33.75 596 SER A N 1
ATOM 4637 C CA . SER A 1 596 ? 17.770 -65.635 -1.802 1.00 33.75 596 SER A CA 1
ATOM 4638 C C . SER A 1 596 ? 19.095 -65.061 -1.271 1.00 33.75 596 SER A C 1
ATOM 4640 O O . SER A 1 596 ? 20.107 -64.944 -1.952 1.00 33.75 596 SER A O 1
ATOM 4642 N N . SER A 1 597 ? 19.093 -64.838 0.044 1.00 38.47 597 SER A N 1
ATOM 4643 C CA . SER A 1 597 ? 20.071 -65.412 0.986 1.00 38.47 597 SER A CA 1
ATOM 4644 C C . SER A 1 597 ? 21.298 -66.155 0.419 1.00 38.47 597 SER A C 1
ATOM 4646 O O . SER A 1 597 ? 21.162 -67.223 -0.182 1.00 38.47 597 SER A O 1
ATOM 4648 N N . ASN A 1 598 ? 22.491 -65.762 0.871 1.00 33.25 598 ASN A N 1
ATOM 4649 C CA . ASN A 1 598 ? 23.413 -66.758 1.420 1.00 33.25 598 ASN A CA 1
ATOM 4650 C C . ASN A 1 598 ? 24.304 -66.165 2.520 1.00 33.25 598 ASN A C 1
ATOM 4652 O O . ASN A 1 598 ? 24.567 -64.963 2.538 1.00 33.25 598 ASN A O 1
ATOM 4656 N N . SER A 1 599 ? 24.735 -67.003 3.460 1.00 36.09 599 SER A N 1
ATOM 4657 C CA . SER A 1 599 ? 25.533 -66.595 4.620 1.00 36.09 599 SER A CA 1
ATOM 4658 C C . SER A 1 599 ? 27.032 -66.815 4.396 1.00 36.09 599 SER A C 1
ATOM 4660 O O . SER A 1 599 ? 27.438 -67.691 3.631 1.00 36.09 599 SER A O 1
ATOM 4662 N N . ARG A 1 600 ? 27.866 -66.067 5.131 1.00 34.25 600 ARG A N 1
ATOM 4663 C CA . ARG A 1 600 ? 29.141 -66.565 5.677 1.00 34.25 600 ARG A CA 1
ATOM 4664 C C . ARG A 1 600 ? 29.641 -65.678 6.812 1.00 34.25 600 ARG A C 1
ATOM 4666 O O . ARG A 1 600 ? 29.448 -64.468 6.803 1.00 34.25 600 ARG A O 1
ATOM 4673 N N . SER A 1 601 ? 30.253 -66.318 7.800 1.00 33.50 601 SER A N 1
ATOM 4674 C CA . SER A 1 601 ? 30.642 -65.737 9.083 1.00 33.50 601 SER A CA 1
ATOM 4675 C C . SER A 1 601 ? 32.153 -65.568 9.213 1.00 33.50 601 SER A C 1
ATOM 4677 O O . SER A 1 601 ? 32.883 -66.530 8.996 1.00 33.50 601 SER A O 1
ATOM 4679 N N . PHE A 1 602 ? 32.584 -64.408 9.704 1.00 33.28 602 PHE A N 1
ATOM 4680 C CA . PHE A 1 602 ? 33.798 -64.200 10.503 1.00 33.28 602 PHE A CA 1
ATOM 4681 C C . PHE A 1 602 ? 33.525 -62.998 11.435 1.00 33.28 602 PHE A C 1
ATOM 4683 O O . PHE A 1 602 ? 32.792 -62.095 11.044 1.00 33.28 602 PHE A O 1
ATOM 4690 N N . GLY A 1 603 ? 34.039 -62.919 12.664 1.00 31.81 603 GLY A N 1
ATOM 4691 C CA . GLY A 1 603 ? 34.836 -63.903 13.404 1.00 31.81 603 GLY A CA 1
ATOM 4692 C C . GLY A 1 603 ? 35.651 -63.215 14.508 1.00 31.81 603 GLY A C 1
ATOM 4693 O O . GLY A 1 603 ? 36.644 -62.570 14.199 1.00 31.81 603 GLY A O 1
ATOM 4694 N N . GLY A 1 604 ? 35.234 -63.359 15.773 1.00 31.41 604 GLY A N 1
ATOM 4695 C CA . GLY A 1 604 ? 35.770 -62.607 16.926 1.00 31.41 604 GLY A CA 1
ATOM 4696 C C . GLY A 1 604 ? 35.074 -61.243 17.124 1.00 31.41 604 GLY A C 1
ATOM 4697 O O . GLY A 1 604 ? 34.665 -60.618 16.154 1.00 31.41 604 GLY A O 1
ATOM 4698 N N . GLY A 1 605 ? 34.838 -60.718 18.332 1.00 34.56 605 GLY A N 1
ATOM 4699 C CA . GLY A 1 605 ? 34.980 -61.294 19.674 1.00 34.56 605 GLY A CA 1
ATOM 4700 C C . GLY A 1 605 ? 36.100 -60.674 20.512 1.00 34.56 605 GLY A C 1
ATOM 4701 O O . GLY A 1 605 ? 37.253 -60.986 20.265 1.00 34.56 605 GLY A O 1
ATOM 4702 N N . PHE A 1 606 ? 35.750 -59.867 21.523 1.00 34.53 606 PHE A N 1
ATOM 4703 C CA . PHE A 1 606 ? 36.325 -59.896 22.880 1.00 34.53 606 PHE A CA 1
ATOM 4704 C C . PHE A 1 606 ? 35.482 -59.042 23.856 1.00 34.53 606 PHE A C 1
ATOM 4706 O O . PHE A 1 606 ? 34.689 -58.187 23.479 1.00 34.53 606 PHE A O 1
ATOM 4713 N N . THR A 1 607 ? 35.612 -59.378 25.128 1.00 36.78 607 THR A N 1
ATOM 4714 C CA . THR A 1 607 ? 34.750 -59.156 26.298 1.00 36.78 607 THR A CA 1
ATOM 4715 C C . THR A 1 607 ? 34.595 -57.731 26.878 1.00 36.78 607 THR A C 1
ATOM 4717 O O . THR A 1 607 ? 35.591 -57.096 27.197 1.00 36.78 607 THR A O 1
ATOM 4720 N N . ARG A 1 608 ? 33.344 -57.407 27.269 1.00 35.84 608 ARG A N 1
ATOM 4721 C CA . ARG A 1 608 ? 32.881 -57.090 28.657 1.00 35.84 608 ARG A CA 1
ATOM 4722 C C . ARG A 1 608 ? 33.311 -55.781 29.366 1.00 35.84 608 ARG A C 1
ATOM 4724 O O . ARG A 1 608 ? 34.481 -55.553 29.630 1.00 35.84 608 ARG A O 1
ATOM 4731 N N . GLY A 1 609 ? 32.299 -55.079 29.898 1.00 31.42 609 GLY A N 1
ATOM 4732 C CA . GLY A 1 609 ? 32.402 -53.957 30.854 1.00 31.42 609 GLY A CA 1
ATOM 4733 C C . GLY A 1 609 ? 31.946 -52.618 30.248 1.00 31.42 609 GLY A C 1
ATOM 4734 O O . GLY A 1 609 ? 32.199 -52.376 29.077 1.00 31.42 609 GLY A O 1
ATOM 4735 N N . GLY A 1 610 ? 31.249 -51.722 30.954 1.00 32.50 610 GLY A N 1
ATOM 4736 C CA . GLY A 1 610 ? 30.638 -51.834 32.285 1.00 32.50 610 GLY A CA 1
ATOM 4737 C C . GLY A 1 610 ? 30.211 -50.461 32.836 1.00 32.50 610 GLY A C 1
ATOM 4738 O O . GLY A 1 610 ? 30.971 -49.512 32.715 1.00 32.50 610 GLY A O 1
ATOM 4739 N N . SER A 1 611 ? 29.036 -50.391 33.472 1.00 33.84 611 SER A N 1
ATOM 4740 C CA . SER A 1 611 ? 28.572 -49.305 34.366 1.00 33.84 611 SER A CA 1
ATOM 4741 C C . SER A 1 611 ? 28.377 -47.872 33.813 1.00 33.84 611 SER A C 1
ATOM 4743 O O . SER A 1 611 ? 29.312 -47.163 33.474 1.00 33.84 611 SER A O 1
ATOM 4745 N N . THR A 1 612 ? 27.119 -47.415 33.879 1.00 35.56 612 THR A N 1
ATOM 4746 C CA . THR A 1 612 ? 26.671 -46.069 34.320 1.00 35.56 612 THR A CA 1
ATOM 4747 C C . THR A 1 612 ? 27.503 -44.812 33.996 1.00 35.56 612 THR A C 1
ATOM 4749 O O . THR A 1 612 ? 28.522 -44.547 34.630 1.00 35.56 612 THR A O 1
ATOM 4752 N N . SER A 1 613 ? 26.905 -43.874 33.256 1.00 32.84 613 SER A N 1
ATOM 4753 C CA . SER A 1 613 ? 26.559 -42.543 33.810 1.00 32.84 613 SER A CA 1
ATOM 4754 C C . SER A 1 613 ? 25.689 -41.730 32.841 1.00 32.84 613 SER A C 1
ATOM 4756 O O . SER A 1 613 ? 25.569 -42.052 31.661 1.00 32.84 613 SER A O 1
ATOM 4758 N N . SER A 1 614 ? 25.016 -40.710 33.373 1.00 35.91 614 SER A N 1
ATOM 4759 C CA . SER A 1 614 ? 24.081 -39.837 32.661 1.00 35.91 614 SER A CA 1
ATOM 4760 C C . SER A 1 614 ? 24.731 -38.530 32.209 1.00 35.91 614 SER A C 1
ATOM 4762 O O . SER A 1 614 ? 25.302 -37.816 33.034 1.00 35.91 614 SER A O 1
ATOM 4764 N N . SER A 1 615 ? 24.505 -38.129 30.960 1.00 32.81 615 SER A N 1
ATOM 4765 C CA . SER A 1 615 ? 24.591 -36.726 30.543 1.00 32.81 615 SER A CA 1
ATOM 4766 C C . SER A 1 615 ? 23.632 -36.453 29.381 1.00 32.81 615 SER A C 1
ATOM 4768 O O . SER A 1 615 ? 23.578 -37.198 28.404 1.00 32.81 615 SER A O 1
ATOM 4770 N N . HIS A 1 616 ? 22.831 -35.391 29.498 1.00 38.12 616 HIS A N 1
ATOM 4771 C CA . HIS A 1 616 ? 22.010 -34.905 28.390 1.00 38.12 616 HIS A CA 1
ATOM 4772 C C . HIS A 1 616 ? 22.869 -34.046 27.459 1.00 38.12 616 HIS A C 1
ATOM 4774 O O . HIS A 1 616 ? 23.527 -33.116 27.918 1.00 38.12 616 HIS A O 1
ATOM 4780 N N . SER A 1 617 ? 22.788 -34.312 26.156 1.00 32.00 617 SER A N 1
ATOM 4781 C CA . SER A 1 617 ? 23.339 -33.465 25.093 1.00 32.00 617 SER A CA 1
ATOM 4782 C C . SER A 1 617 ? 22.349 -33.410 23.931 1.00 32.00 617 SER A C 1
ATOM 4784 O O . SER A 1 617 ? 21.622 -34.371 23.678 1.00 32.00 617 SER A O 1
ATOM 4786 N N . ALA A 1 618 ? 22.262 -32.261 23.261 1.00 36.38 618 ALA A N 1
ATOM 4787 C CA . ALA A 1 618 ? 21.180 -31.979 22.323 1.00 36.38 618 ALA A CA 1
ATOM 4788 C C . ALA A 1 618 ? 21.328 -32.728 20.986 1.00 36.38 618 ALA A C 1
ATOM 4790 O O . ALA A 1 618 ? 22.357 -32.628 20.320 1.00 36.38 618 ALA A O 1
ATOM 4791 N N . HIS A 1 619 ? 20.257 -33.394 20.545 1.00 32.03 619 HIS A N 1
ATOM 4792 C CA . HIS A 1 619 ? 20.142 -33.898 19.176 1.00 32.03 619 HIS A CA 1
ATOM 4793 C C . HIS A 1 619 ? 19.519 -32.840 18.260 1.00 32.03 619 HIS A C 1
ATOM 4795 O O . HIS A 1 619 ? 18.299 -32.722 18.148 1.00 32.03 619 HIS A O 1
ATOM 4801 N N . SER A 1 620 ? 20.371 -32.093 17.561 1.00 32.47 620 SER A N 1
ATOM 4802 C CA . SER A 1 620 ? 19.988 -31.296 16.397 1.00 32.47 620 SER A CA 1
ATOM 4803 C C . SER A 1 620 ? 19.669 -32.215 15.210 1.00 32.47 620 SER A C 1
ATOM 4805 O O . SER A 1 620 ? 20.555 -32.671 14.490 1.00 32.47 620 SER A O 1
ATOM 4807 N N . LEU A 1 621 ? 18.383 -32.501 14.991 1.00 31.80 621 LEU A N 1
ATOM 4808 C CA . LEU A 1 621 ? 17.922 -33.263 13.827 1.00 31.80 621 LEU A CA 1
ATOM 4809 C C . LEU A 1 621 ? 17.846 -32.365 12.584 1.00 31.80 621 LEU A C 1
ATOM 4811 O O . LEU A 1 621 ? 16.832 -31.719 12.328 1.00 31.80 621 LEU A O 1
ATOM 4815 N N . SER A 1 622 ? 18.913 -32.350 11.784 1.00 31.55 622 SER A N 1
ATOM 4816 C CA . SER A 1 622 ? 18.909 -31.745 10.448 1.00 31.55 622 SER A CA 1
ATOM 4817 C C . SER A 1 622 ? 18.086 -32.601 9.473 1.00 31.55 622 SER A C 1
ATOM 4819 O O . SER A 1 622 ? 18.591 -33.563 8.890 1.00 31.55 622 SER A O 1
ATOM 4821 N N . SER A 1 623 ? 16.806 -32.273 9.298 1.00 31.97 623 SER A N 1
ATOM 4822 C CA . SER A 1 623 ? 15.907 -32.966 8.369 1.00 31.97 623 SER A CA 1
ATOM 4823 C C . SER A 1 623 ? 16.135 -32.526 6.916 1.00 31.97 623 SER A C 1
ATOM 4825 O O . SER A 1 623 ? 15.401 -31.692 6.388 1.00 31.97 623 SER A O 1
ATOM 4827 N N . SER A 1 624 ? 17.147 -33.093 6.257 1.00 38.78 624 SER A N 1
ATOM 4828 C CA . SER A 1 624 ? 17.398 -32.876 4.825 1.00 38.78 624 SER A CA 1
ATOM 4829 C C . SER A 1 624 ? 16.332 -33.572 3.973 1.00 38.78 624 SER A C 1
ATOM 4831 O O . SER A 1 624 ? 16.410 -34.779 3.743 1.00 38.78 624 SER A O 1
ATOM 4833 N N . ALA A 1 625 ? 15.334 -32.817 3.509 1.00 34.31 625 ALA A N 1
ATOM 4834 C CA . ALA A 1 625 ? 14.204 -33.339 2.734 1.00 34.31 625 ALA A CA 1
ATOM 4835 C C . ALA A 1 625 ? 13.771 -32.418 1.572 1.00 34.31 625 ALA A C 1
ATOM 4837 O O . ALA A 1 625 ? 12.594 -32.390 1.211 1.00 34.31 625 ALA A O 1
ATOM 4838 N N . ASP A 1 626 ? 14.714 -31.694 0.959 1.00 32.31 626 ASP A N 1
ATOM 4839 C CA . ASP A 1 626 ? 14.466 -30.858 -0.224 1.00 32.31 626 ASP A CA 1
ATOM 4840 C C . ASP A 1 626 ? 14.109 -31.697 -1.464 1.00 32.31 626 ASP A C 1
ATOM 4842 O O . ASP A 1 626 ? 14.941 -31.974 -2.334 1.00 32.31 626 ASP A O 1
ATOM 4846 N N . GLN A 1 627 ? 12.835 -32.069 -1.596 1.00 33.50 627 GLN A N 1
ATOM 4847 C CA . GLN A 1 627 ? 12.275 -32.451 -2.891 1.00 33.50 627 GLN A CA 1
ATOM 4848 C C . GLN A 1 627 ? 12.013 -31.189 -3.714 1.00 33.50 627 GLN A C 1
ATOM 4850 O O . GLN A 1 627 ? 10.894 -30.686 -3.791 1.00 33.50 627 GLN A O 1
ATOM 4855 N N . HIS A 1 628 ? 13.080 -30.678 -4.331 1.00 31.23 628 HIS A N 1
ATOM 4856 C CA . HIS A 1 628 ? 13.021 -29.557 -5.261 1.00 31.23 628 HIS A CA 1
ATOM 4857 C C . HIS A 1 628 ? 11.962 -29.797 -6.350 1.00 31.23 628 HIS A C 1
ATOM 4859 O O . HIS A 1 628 ? 12.148 -30.612 -7.259 1.00 31.23 628 HIS A O 1
ATOM 4865 N N . LEU A 1 629 ? 10.884 -29.010 -6.307 1.00 28.33 629 LEU A N 1
ATOM 4866 C CA . LEU A 1 629 ? 10.069 -28.736 -7.485 1.00 28.33 629 LEU A CA 1
ATOM 4867 C C . LEU A 1 629 ? 10.993 -28.185 -8.575 1.00 28.33 629 LEU A C 1
ATOM 4869 O O . LEU A 1 629 ? 11.658 -27.164 -8.382 1.00 28.33 629 LEU A O 1
ATOM 4873 N N . VAL A 1 630 ? 11.042 -28.866 -9.722 1.00 32.41 630 VAL A N 1
ATOM 4874 C CA . VAL A 1 630 ? 11.846 -28.438 -10.874 1.00 32.41 630 VAL A CA 1
ATOM 4875 C C . VAL A 1 630 ? 11.112 -27.314 -11.602 1.00 32.41 630 VAL A C 1
ATOM 4877 O O . VAL A 1 630 ? 10.557 -27.491 -12.686 1.00 32.41 630 VAL A O 1
ATOM 4880 N N . ILE A 1 631 ? 11.121 -26.136 -10.980 1.00 33.41 631 ILE A N 1
ATOM 4881 C CA . ILE A 1 631 ? 10.906 -24.867 -11.670 1.00 33.41 631 ILE A CA 1
ATOM 4882 C C . ILE A 1 631 ? 11.974 -24.792 -12.778 1.00 33.41 631 ILE A C 1
ATOM 4884 O O . ILE A 1 631 ? 13.150 -25.050 -12.495 1.00 33.41 631 ILE A O 1
ATOM 4888 N N . PRO A 1 632 ? 11.622 -24.489 -14.040 1.00 34.50 632 PRO A N 1
ATOM 4889 C CA . PRO A 1 632 ? 12.619 -24.333 -15.093 1.00 34.50 632 PRO A CA 1
ATOM 4890 C C . PRO A 1 632 ? 13.561 -23.185 -14.717 1.00 34.50 632 PRO A C 1
ATOM 4892 O O . PRO A 1 632 ? 13.115 -22.049 -14.584 1.00 34.50 632 PRO A O 1
ATOM 4895 N N . ASN A 1 633 ? 14.845 -23.505 -14.516 1.00 33.72 633 ASN A N 1
ATOM 4896 C CA . ASN A 1 633 ? 15.845 -22.597 -13.945 1.00 33.72 633 ASN A CA 1
ATOM 4897 C C . ASN A 1 633 ? 15.762 -21.180 -14.531 1.00 33.72 633 ASN A C 1
ATOM 4899 O O . ASN A 1 633 ? 16.180 -20.952 -15.671 1.00 33.72 633 ASN A O 1
ATOM 4903 N N . THR A 1 634 ? 15.330 -20.214 -13.717 1.00 35.00 634 THR A N 1
ATOM 4904 C CA . THR A 1 634 ? 15.668 -18.809 -13.942 1.00 35.00 634 THR A CA 1
ATOM 4905 C C . THR A 1 634 ? 17.194 -18.716 -14.027 1.00 35.00 634 THR A C 1
ATOM 4907 O O . THR A 1 634 ? 17.889 -19.228 -13.143 1.00 35.00 634 THR A O 1
ATOM 4910 N N . PRO A 1 635 ? 17.761 -18.145 -15.105 1.00 35.47 635 PRO A N 1
ATOM 4911 C CA . PRO A 1 635 ? 19.201 -18.150 -15.293 1.00 35.47 635 PRO A CA 1
ATOM 4912 C C . PRO A 1 635 ? 19.852 -17.280 -14.219 1.00 35.47 635 PRO A C 1
ATOM 4914 O O . PRO A 1 635 ? 19.749 -16.056 -14.262 1.00 35.47 635 PRO A O 1
ATOM 4917 N N . ILE A 1 636 ? 20.535 -17.921 -13.264 1.00 33.56 636 ILE A N 1
ATOM 4918 C CA . ILE A 1 636 ? 21.366 -17.239 -12.269 1.00 33.56 636 ILE A CA 1
ATOM 4919 C C . ILE A 1 636 ? 22.357 -16.363 -13.033 1.00 33.56 636 ILE A C 1
ATOM 4921 O O . ILE A 1 636 ? 23.238 -16.876 -13.733 1.00 33.56 636 ILE A O 1
ATOM 4925 N N . ILE A 1 637 ? 22.193 -15.045 -12.908 1.00 39.41 637 ILE A N 1
ATOM 4926 C CA . ILE A 1 637 ? 23.067 -14.055 -13.531 1.00 39.41 637 ILE A CA 1
ATOM 4927 C C . ILE A 1 637 ? 24.394 -14.093 -12.775 1.00 39.41 637 ILE A C 1
ATOM 4929 O O . ILE A 1 637 ? 24.595 -13.392 -11.788 1.00 39.41 637 ILE A O 1
ATOM 4933 N N . LYS A 1 638 ? 25.291 -14.966 -13.239 1.00 37.47 638 LYS A N 1
ATOM 4934 C CA . LYS A 1 638 ? 26.718 -14.881 -12.930 1.00 37.47 638 LYS A CA 1
ATOM 4935 C C . LYS A 1 638 ? 27.253 -13.550 -13.449 1.00 37.47 638 LYS A C 1
ATOM 4937 O O . LYS A 1 638 ? 26.703 -13.008 -14.410 1.00 37.47 638 LYS A O 1
ATOM 4942 N N . ASP A 1 639 ? 28.327 -13.070 -12.832 1.00 40.94 639 ASP A N 1
ATOM 4943 C CA . ASP A 1 639 ? 28.939 -11.780 -13.142 1.00 40.94 639 ASP A CA 1
ATOM 4944 C C . ASP A 1 639 ? 29.097 -11.572 -14.656 1.00 40.94 639 ASP A C 1
ATOM 4946 O O . ASP A 1 639 ? 29.487 -12.511 -15.368 1.00 40.94 639 ASP A O 1
ATOM 4950 N N . PRO A 1 640 ? 28.781 -10.370 -15.178 1.00 48.62 640 PRO A N 1
ATOM 4951 C CA . PRO A 1 640 ? 28.832 -10.115 -16.608 1.00 48.62 640 PRO A CA 1
ATOM 4952 C C . PRO A 1 640 ? 30.245 -10.424 -17.124 1.00 48.62 640 PRO A C 1
ATOM 4954 O O . PRO A 1 640 ? 31.218 -9.877 -16.596 1.00 48.62 640 PRO A O 1
ATOM 4957 N N . PRO A 1 641 ? 30.396 -11.301 -18.139 1.00 54.19 641 PRO A N 1
ATOM 4958 C CA . PRO A 1 641 ? 31.713 -11.695 -18.616 1.00 54.19 641 PRO A CA 1
ATOM 4959 C C . PRO A 1 641 ? 32.483 -10.452 -19.086 1.00 54.19 641 PRO A C 1
ATOM 4961 O O . PRO A 1 641 ? 31.875 -9.569 -19.705 1.00 54.19 641 PRO A O 1
ATOM 4964 N N . PRO A 1 642 ? 33.801 -10.368 -18.814 1.00 60.75 642 PRO A N 1
ATOM 4965 C CA . PRO A 1 642 ? 34.583 -9.161 -19.060 1.00 60.75 642 PRO A CA 1
ATOM 4966 C C . PRO A 1 642 ? 34.424 -8.702 -20.517 1.00 60.75 642 PRO A C 1
ATOM 4968 O O . PRO A 1 642 ? 34.420 -9.547 -21.421 1.00 60.75 642 PRO A O 1
ATOM 4971 N N . PRO A 1 643 ? 34.265 -7.386 -20.763 1.00 69.00 643 PRO A N 1
ATOM 4972 C CA . PRO A 1 643 ? 33.782 -6.869 -22.037 1.00 69.00 643 PRO A CA 1
ATOM 4973 C C . PRO A 1 643 ? 34.686 -7.302 -23.195 1.00 69.00 643 PRO A C 1
ATOM 4975 O O . PRO A 1 643 ? 35.826 -6.854 -23.333 1.00 69.00 643 PRO A O 1
ATOM 4978 N N . GLY A 1 644 ? 34.155 -8.197 -24.033 1.00 76.38 644 GLY A N 1
ATOM 4979 C CA . GLY A 1 644 ? 34.859 -8.724 -25.197 1.00 76.38 644 GLY A CA 1
ATOM 4980 C C . GLY A 1 644 ? 35.257 -7.610 -26.165 1.00 76.38 644 GLY A C 1
ATOM 4981 O O . GLY A 1 644 ? 34.529 -6.629 -26.334 1.00 76.38 644 GLY A O 1
ATOM 4982 N N . LYS A 1 645 ? 36.417 -7.767 -26.814 1.00 87.62 645 LYS A N 1
ATOM 4983 C CA . LYS A 1 645 ? 36.945 -6.768 -27.753 1.00 87.62 645 LYS A CA 1
ATOM 4984 C C . LYS A 1 645 ? 35.927 -6.484 -28.858 1.00 87.62 645 LYS A C 1
ATOM 4986 O O . LYS A 1 645 ? 35.505 -7.386 -29.577 1.00 87.62 645 LYS A O 1
ATOM 4991 N N . VAL A 1 646 ? 35.559 -5.215 -29.000 1.00 91.75 646 VAL A N 1
ATOM 4992 C CA . VAL A 1 646 ? 34.708 -4.749 -30.097 1.00 91.75 646 VAL A CA 1
ATOM 4993 C C . VAL A 1 646 ? 35.583 -4.504 -31.322 1.00 91.75 646 VAL A C 1
ATOM 4995 O O . VAL A 1 646 ? 36.679 -3.955 -31.213 1.00 91.75 646 VAL A O 1
ATOM 4998 N N . TYR A 1 647 ? 35.083 -4.898 -32.490 1.00 95.56 647 TYR A N 1
ATOM 4999 C CA . TYR A 1 647 ? 35.748 -4.694 -33.772 1.00 95.56 647 TYR A CA 1
ATOM 5000 C C . TYR A 1 647 ? 34.835 -3.963 -34.750 1.00 95.56 647 TYR A C 1
ATOM 5002 O O . TYR A 1 647 ? 33.628 -4.196 -34.772 1.00 95.56 647 TYR A O 1
ATOM 5010 N N . TYR A 1 648 ? 35.419 -3.108 -35.583 1.00 97.19 648 TYR A N 1
ATOM 5011 C CA . TYR A 1 648 ? 34.723 -2.290 -36.570 1.00 97.19 648 TYR A CA 1
ATOM 5012 C C . TYR A 1 648 ? 35.324 -2.481 -37.960 1.00 97.19 648 TYR A C 1
ATOM 5014 O O . TYR A 1 648 ? 36.542 -2.592 -38.094 1.00 97.19 648 TYR A O 1
ATOM 5022 N N . VAL A 1 649 ? 34.476 -2.446 -38.987 1.00 97.75 649 VAL A N 1
ATOM 5023 C CA . VAL A 1 649 ? 34.852 -2.304 -40.400 1.00 97.75 649 VAL A CA 1
ATOM 5024 C C . VAL A 1 649 ? 34.441 -0.906 -40.847 1.00 97.75 649 VAL A C 1
ATOM 5026 O O . VAL A 1 649 ? 33.256 -0.581 -40.797 1.00 97.75 649 VAL A O 1
ATOM 5029 N N . PHE A 1 650 ? 35.393 -0.082 -41.283 1.00 97.44 650 PHE A N 1
ATOM 5030 C CA . PHE A 1 650 ? 35.148 1.313 -41.666 1.00 97.44 650 PHE A CA 1
ATOM 5031 C C . PHE A 1 650 ? 36.031 1.760 -42.840 1.00 97.44 650 PHE A C 1
ATOM 5033 O O . PHE A 1 650 ? 37.003 1.095 -43.208 1.00 97.44 650 PHE A O 1
ATOM 5040 N N . TRP A 1 651 ? 35.686 2.892 -43.457 1.00 97.19 651 TRP A N 1
ATOM 5041 C CA . TRP A 1 651 ? 36.437 3.458 -44.578 1.00 97.19 651 TRP A CA 1
ATOM 5042 C C . TRP A 1 651 ? 37.493 4.462 -44.112 1.00 97.19 651 TRP A C 1
ATOM 5044 O O . TRP A 1 651 ? 37.168 5.484 -43.506 1.00 97.19 651 TRP A O 1
ATOM 5054 N N . ASN A 1 652 ? 38.755 4.230 -44.471 1.00 96.62 652 ASN A N 1
ATOM 5055 C CA . ASN A 1 652 ? 39.819 5.205 -44.277 1.00 96.62 652 ASN A CA 1
ATOM 5056 C C . ASN A 1 652 ? 39.896 6.166 -45.476 1.00 96.62 652 ASN A C 1
ATOM 5058 O O . ASN A 1 652 ? 40.232 5.772 -46.598 1.00 96.62 652 ASN A O 1
ATOM 5062 N N . THR A 1 653 ? 39.616 7.448 -45.232 1.00 94.81 653 THR A N 1
ATOM 5063 C CA . THR A 1 653 ? 39.615 8.508 -46.253 1.00 94.81 653 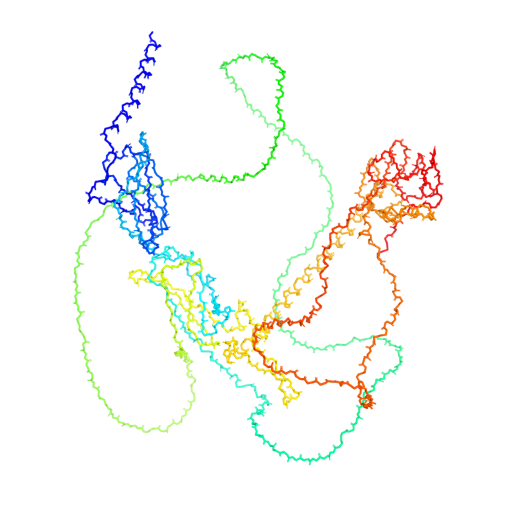THR A CA 1
ATOM 5064 C C . THR A 1 653 ? 41.012 8.855 -46.773 1.00 94.81 653 THR A C 1
ATOM 5066 O O . THR A 1 653 ? 41.148 9.124 -47.967 1.00 94.81 653 THR A O 1
ATOM 5069 N N . LYS A 1 654 ? 42.046 8.794 -45.918 1.00 94.62 654 LYS A N 1
ATOM 5070 C CA . LYS A 1 654 ? 43.443 9.127 -46.256 1.00 94.62 654 LYS A CA 1
ATOM 5071 C C . LYS A 1 654 ? 44.046 8.117 -47.243 1.00 94.62 654 LYS A C 1
ATOM 5073 O O . LYS A 1 654 ? 44.595 8.506 -48.268 1.00 94.62 654 LYS A O 1
ATOM 5078 N N . GLU A 1 655 ? 43.906 6.815 -46.981 1.00 94.94 655 GLU A N 1
ATOM 5079 C CA . GLU A 1 655 ? 44.405 5.756 -47.879 1.00 94.94 655 GLU A CA 1
ATOM 5080 C C . GLU A 1 655 ? 43.416 5.339 -48.982 1.00 94.94 655 GLU A C 1
ATOM 5082 O O . GLU A 1 655 ? 43.795 4.610 -49.906 1.00 94.94 655 GLU A O 1
ATOM 5087 N N . LYS A 1 656 ? 42.152 5.772 -48.886 1.00 95.75 656 LYS A N 1
ATOM 5088 C CA . LYS A 1 656 ? 41.034 5.322 -49.732 1.00 95.75 656 LYS A CA 1
ATOM 5089 C C . LYS A 1 656 ? 40.932 3.787 -49.739 1.00 95.75 656 LYS A C 1
ATOM 5091 O O . LYS A 1 656 ? 41.068 3.149 -50.783 1.00 95.75 656 LYS A O 1
ATOM 5096 N N . SER A 1 657 ? 40.779 3.194 -48.553 1.00 96.00 657 SER A N 1
ATOM 5097 C CA . SER A 1 657 ? 40.738 1.736 -48.343 1.00 96.00 657 SER A CA 1
ATOM 5098 C C . SER A 1 657 ? 39.829 1.341 -47.172 1.00 96.00 657 SER A C 1
ATOM 5100 O O . SER A 1 657 ? 39.563 2.148 -46.282 1.00 96.00 657 SER A O 1
ATOM 5102 N N . TRP A 1 658 ? 39.356 0.092 -47.170 1.00 97.12 658 TRP A N 1
ATOM 5103 C CA . TRP A 1 658 ? 38.571 -0.485 -46.074 1.00 97.12 658 TRP A CA 1
ATOM 5104 C C . TRP A 1 658 ? 39.486 -1.018 -44.980 1.00 97.12 658 TRP A C 1
ATOM 5106 O O . TRP A 1 658 ? 40.436 -1.733 -45.289 1.00 97.12 658 TRP A O 1
ATOM 5116 N N . TRP A 1 659 ? 39.220 -0.659 -43.726 1.00 97.38 659 TRP A N 1
ATOM 5117 C CA . TRP A 1 659 ? 40.026 -0.997 -42.550 1.00 97.38 659 TRP A CA 1
ATOM 5118 C C . TRP A 1 659 ? 39.184 -1.797 -41.546 1.00 97.38 659 TRP A C 1
ATOM 5120 O O . TRP A 1 659 ? 37.994 -1.528 -41.380 1.00 97.38 659 TRP A O 1
ATOM 5130 N N . VAL A 1 660 ? 39.814 -2.755 -40.861 1.00 97.19 660 VAL A N 1
ATOM 5131 C CA . VAL A 1 660 ? 39.285 -3.434 -39.669 1.00 97.19 660 VAL A CA 1
ATOM 5132 C C . VAL A 1 660 ? 40.106 -2.996 -38.457 1.00 97.19 660 VAL A C 1
ATOM 5134 O O . VAL A 1 660 ? 41.336 -3.076 -38.497 1.00 97.19 660 VAL A O 1
ATOM 5137 N N . GLY A 1 661 ? 39.459 -2.547 -37.382 1.00 95.56 661 GLY A N 1
ATOM 5138 C CA . GLY A 1 661 ? 40.131 -2.045 -36.174 1.00 95.56 661 GLY A CA 1
ATOM 5139 C C . GLY A 1 661 ? 39.283 -2.176 -34.907 1.00 95.56 661 GLY A C 1
ATOM 5140 O O . GLY A 1 661 ? 38.114 -2.543 -34.974 1.00 95.56 661 GLY A O 1
ATOM 5141 N N . THR A 1 662 ? 39.873 -1.890 -33.745 1.00 93.88 662 THR A N 1
ATOM 5142 C CA . THR A 1 662 ? 39.190 -1.907 -32.432 1.00 93.88 662 THR A CA 1
ATOM 5143 C C . THR A 1 662 ? 38.367 -0.650 -32.148 1.00 93.88 662 THR A C 1
ATOM 5145 O O . THR A 1 662 ? 37.479 -0.673 -31.301 1.00 93.88 662 THR A O 1
ATOM 5148 N N . THR A 1 663 ? 38.629 0.443 -32.863 1.00 93.12 663 THR A N 1
ATOM 5149 C CA . THR A 1 663 ? 37.852 1.687 -32.816 1.00 93.12 663 THR A CA 1
ATOM 5150 C C . THR A 1 663 ? 37.556 2.171 -34.231 1.00 93.12 663 THR A C 1
ATOM 5152 O O . THR A 1 663 ? 38.290 1.866 -35.177 1.00 93.12 663 THR A O 1
ATOM 5155 N N . LEU A 1 664 ? 36.488 2.955 -34.386 1.00 90.12 664 LEU A N 1
ATOM 5156 C CA . LEU A 1 664 ? 36.315 3.779 -35.579 1.00 90.12 664 LEU A CA 1
ATOM 5157 C C . LEU A 1 664 ? 37.486 4.767 -35.664 1.00 90.12 664 LEU A C 1
ATOM 5159 O O . LEU A 1 664 ? 37.883 5.340 -34.654 1.00 90.12 664 LEU A O 1
ATOM 5163 N N . GLN A 1 665 ? 38.026 4.959 -36.868 1.00 87.44 665 GLN A N 1
ATOM 5164 C CA . GLN A 1 665 ? 39.182 5.830 -37.134 1.00 87.44 665 GLN A CA 1
ATOM 5165 C C . GLN A 1 665 ? 40.516 5.414 -36.472 1.00 87.44 665 GLN A C 1
ATOM 5167 O O . GLN A 1 665 ? 41.454 6.203 -36.507 1.00 87.44 665 GLN A O 1
ATOM 5172 N N . ALA A 1 666 ? 40.648 4.187 -35.940 1.00 84.06 666 ALA A N 1
ATOM 5173 C CA . ALA A 1 666 ? 41.902 3.671 -35.370 1.00 84.06 666 ALA A CA 1
ATOM 5174 C C . ALA A 1 666 ? 43.126 3.934 -36.275 1.00 84.06 666 ALA A C 1
ATOM 5176 O O . ALA A 1 666 ? 43.124 3.493 -37.423 1.00 84.06 666 ALA A O 1
ATOM 5177 N N . ASP A 1 667 ? 44.190 4.567 -35.758 1.00 85.06 667 ASP A N 1
ATOM 5178 C CA . ASP A 1 667 ? 45.386 4.957 -36.538 1.00 85.06 667 ASP A CA 1
ATOM 5179 C C . ASP A 1 667 ? 46.136 3.784 -37.185 1.00 85.06 667 ASP A C 1
ATOM 5181 O O . ASP A 1 667 ? 46.826 3.944 -38.197 1.00 85.06 667 ASP A O 1
ATOM 5185 N N . LYS A 1 668 ? 46.011 2.591 -36.596 1.00 92.12 668 LYS A N 1
ATOM 5186 C CA . LYS A 1 668 ? 46.620 1.348 -37.072 1.00 92.12 668 LYS A CA 1
ATOM 5187 C C . LYS A 1 668 ? 45.513 0.306 -37.270 1.00 92.12 668 LYS A C 1
ATOM 5189 O O . LYS A 1 668 ? 44.913 -0.118 -36.281 1.00 92.12 668 LYS A O 1
ATOM 5194 N N . PRO A 1 669 ? 45.231 -0.129 -38.510 1.00 95.12 669 PRO A N 1
ATOM 5195 C CA . PRO A 1 669 ? 44.286 -1.207 -38.745 1.00 95.12 669 PRO A CA 1
ATOM 5196 C C . PRO A 1 669 ? 44.910 -2.547 -38.347 1.00 95.12 669 PRO A C 1
ATOM 5198 O O . PRO A 1 669 ? 46.124 -2.731 -38.423 1.00 95.12 669 PRO A O 1
ATOM 5201 N N . LEU A 1 670 ? 44.067 -3.509 -37.984 1.00 95.06 670 LEU A N 1
ATOM 5202 C CA . LEU A 1 670 ? 44.453 -4.916 -37.861 1.00 95.06 670 LEU A CA 1
ATOM 5203 C C . LEU A 1 670 ? 44.574 -5.561 -39.248 1.00 95.06 670 LEU A C 1
ATOM 5205 O O . LEU A 1 670 ? 45.495 -6.333 -39.499 1.00 95.06 670 LEU A O 1
ATOM 5209 N N . TYR A 1 671 ? 43.651 -5.199 -40.143 1.00 96.38 671 TYR A N 1
ATOM 5210 C CA . TYR A 1 671 ? 43.554 -5.668 -41.524 1.00 96.38 671 TYR A CA 1
ATOM 5211 C C . TYR A 1 671 ? 43.048 -4.522 -42.396 1.00 96.38 671 TYR A C 1
ATOM 5213 O O . TYR A 1 671 ? 42.190 -3.753 -41.960 1.00 96.38 671 TYR A O 1
ATOM 5221 N N . LYS A 1 672 ? 43.535 -4.400 -43.632 1.00 96.56 672 LYS A N 1
ATOM 5222 C CA . LYS A 1 672 ? 43.008 -3.407 -44.584 1.00 96.56 672 LYS A CA 1
ATOM 5223 C C . LYS A 1 672 ? 43.009 -3.901 -46.018 1.00 96.56 672 LYS A C 1
ATOM 5225 O O . LYS A 1 672 ? 43.770 -4.802 -46.351 1.00 96.56 672 LYS A O 1
ATOM 5230 N N . THR A 1 673 ? 42.203 -3.303 -46.886 1.00 96.62 673 THR A N 1
ATOM 5231 C CA . THR A 1 673 ? 42.330 -3.533 -48.331 1.00 96.62 673 THR A CA 1
ATOM 5232 C C . THR A 1 673 ? 43.468 -2.716 -48.939 1.00 96.62 673 THR A C 1
ATOM 5234 O O . THR A 1 673 ? 43.891 -1.711 -48.369 1.00 96.62 673 THR A O 1
ATOM 5237 N N . ASN A 1 674 ? 43.885 -3.077 -50.154 1.00 93.56 674 ASN A N 1
ATOM 5238 C CA . ASN A 1 674 ? 44.752 -2.241 -50.995 1.00 93.56 674 ASN A CA 1
ATOM 5239 C C . ASN A 1 674 ? 44.279 -0.767 -51.052 1.00 93.56 674 ASN A C 1
ATOM 5241 O O . ASN A 1 674 ? 43.074 -0.486 -51.011 1.00 93.56 674 ASN A O 1
ATOM 5245 N N . LYS A 1 675 ? 45.233 0.171 -51.168 1.00 92.62 675 LYS A N 1
ATOM 5246 C CA . LYS A 1 675 ? 44.967 1.618 -51.311 1.00 92.62 675 LYS A CA 1
ATOM 5247 C C . LYS A 1 675 ? 44.213 1.919 -52.615 1.00 92.62 675 LYS A C 1
ATOM 5249 O O . LYS A 1 675 ? 44.347 1.176 -53.584 1.00 92.62 675 LYS A O 1
ATOM 5254 N N . LYS A 1 676 ? 43.474 3.036 -52.658 1.00 92.00 676 LYS A N 1
ATOM 5255 C CA . LYS A 1 676 ? 42.623 3.441 -53.804 1.00 92.00 676 LYS A CA 1
ATOM 5256 C C . LYS A 1 676 ? 41.587 2.365 -54.207 1.00 92.00 676 LYS A C 1
ATOM 5258 O O . LYS A 1 676 ? 41.347 2.140 -55.390 1.00 92.00 676 LYS A O 1
ATOM 5263 N N . ASN A 1 677 ? 40.966 1.692 -53.236 1.00 90.81 677 ASN A N 1
ATOM 5264 C CA . ASN A 1 677 ? 39.964 0.652 -53.490 1.00 90.81 677 ASN A CA 1
ATOM 5265 C C . ASN A 1 677 ? 38.695 1.249 -54.158 1.00 90.81 677 ASN A C 1
ATOM 5267 O O . ASN A 1 677 ? 38.101 2.166 -53.588 1.00 90.81 677 ASN A O 1
ATOM 5271 N N . PRO A 1 678 ? 38.248 0.752 -55.331 1.00 91.88 678 PRO A N 1
ATOM 5272 C CA . PRO A 1 678 ? 37.075 1.286 -56.030 1.00 91.88 678 PRO A CA 1
ATOM 5273 C C . PRO A 1 678 ? 35.723 0.844 -55.442 1.00 91.88 678 PRO A C 1
ATOM 5275 O O . PRO A 1 678 ? 34.690 1.347 -55.879 1.00 91.88 678 PRO A O 1
ATOM 5278 N N . ALA A 1 679 ? 35.695 -0.096 -54.491 1.00 93.88 679 ALA A N 1
ATOM 5279 C CA . ALA A 1 679 ? 34.458 -0.553 -53.857 1.00 93.88 679 ALA A CA 1
ATOM 5280 C C . ALA A 1 679 ? 33.731 0.581 -53.111 1.00 93.88 679 ALA A C 1
ATOM 5282 O O . ALA A 1 679 ? 34.361 1.451 -52.493 1.00 93.88 679 ALA A O 1
ATOM 5283 N N . LYS A 1 680 ? 32.398 0.555 -53.131 1.00 94.94 680 LYS A N 1
ATOM 5284 C CA . LYS A 1 680 ? 31.521 1.491 -52.416 1.00 94.94 680 LYS A CA 1
ATOM 5285 C C . LYS A 1 680 ? 31.294 1.056 -50.973 1.00 94.94 680 LYS A C 1
ATOM 5287 O O . LYS A 1 680 ? 31.267 1.927 -50.104 1.00 94.94 680 LYS A O 1
ATOM 5292 N N . CYS A 1 681 ? 31.255 -0.255 -50.725 1.00 95.75 681 CYS A N 1
ATOM 5293 C CA . CYS A 1 681 ? 31.005 -0.893 -49.431 1.00 95.75 681 CYS A CA 1
ATOM 5294 C C . CYS A 1 681 ? 31.969 -2.089 -49.205 1.00 95.75 681 CYS A C 1
ATOM 5296 O O . CYS A 1 681 ? 32.589 -2.570 -50.158 1.00 95.75 681 CYS A O 1
ATOM 5298 N N . PRO A 1 682 ? 32.183 -2.570 -47.961 1.00 95.25 682 PRO A N 1
ATOM 5299 C CA . PRO A 1 682 ? 33.266 -3.517 -47.672 1.00 95.25 682 PRO A CA 1
ATOM 5300 C C . PRO A 1 682 ? 33.015 -4.946 -48.178 1.00 95.25 682 PRO A C 1
ATOM 5302 O O . PRO A 1 682 ? 33.974 -5.706 -48.323 1.00 95.25 682 PRO A O 1
ATOM 5305 N N . GLY A 1 683 ? 31.755 -5.312 -48.435 1.00 93.06 683 GLY A N 1
ATOM 5306 C CA . GLY A 1 683 ? 31.343 -6.624 -48.950 1.00 93.06 683 GLY A CA 1
ATOM 5307 C C . GLY A 1 683 ? 31.129 -6.703 -50.466 1.00 93.06 683 GLY A C 1
ATOM 5308 O O . GLY A 1 683 ? 30.767 -7.774 -50.945 1.00 93.06 683 GLY A O 1
ATOM 5309 N N . ASP A 1 684 ? 31.322 -5.608 -51.215 1.00 94.44 684 ASP A N 1
ATOM 5310 C CA . ASP A 1 684 ? 31.205 -5.609 -52.683 1.00 94.44 684 ASP A CA 1
ATOM 5311 C C . ASP A 1 684 ? 32.176 -6.632 -53.309 1.00 94.44 684 ASP A C 1
ATOM 5313 O O . ASP A 1 684 ? 33.296 -6.813 -52.821 1.00 94.44 684 ASP A O 1
ATOM 5317 N N . THR A 1 685 ? 31.832 -7.220 -54.459 1.00 90.62 685 THR A N 1
ATOM 5318 C CA . THR A 1 685 ? 32.698 -8.168 -55.197 1.00 90.62 685 THR A CA 1
ATOM 5319 C C . THR A 1 685 ? 34.095 -7.598 -55.451 1.00 90.62 685 THR A C 1
ATOM 5321 O O . THR A 1 685 ? 35.102 -8.309 -55.431 1.00 90.62 685 THR A O 1
ATOM 5324 N N . LYS A 1 686 ? 34.181 -6.272 -55.597 1.00 88.31 686 LYS A N 1
ATOM 5325 C CA . LYS A 1 686 ? 35.415 -5.511 -55.811 1.00 88.31 686 LYS A CA 1
ATOM 5326 C C . LYS A 1 686 ? 36.384 -5.522 -54.615 1.00 88.31 686 LYS A C 1
ATOM 5328 O O . LYS A 1 686 ? 37.538 -5.146 -54.838 1.00 88.31 686 LYS A O 1
ATOM 5333 N N . THR A 1 687 ? 35.997 -5.959 -53.407 1.00 84.38 687 THR A N 1
ATOM 5334 C CA . THR A 1 687 ? 36.900 -6.125 -52.237 1.00 84.38 687 THR A CA 1
ATOM 5335 C C . THR A 1 687 ? 37.424 -7.553 -52.043 1.00 84.38 687 THR A C 1
ATOM 5337 O O . THR A 1 687 ? 38.424 -7.747 -51.344 1.00 84.38 687 THR A O 1
ATOM 5340 N N . VAL A 1 688 ? 36.781 -8.551 -52.657 1.00 82.81 688 VAL A N 1
ATOM 5341 C CA . VAL A 1 688 ? 37.071 -9.979 -52.456 1.00 82.81 688 VAL A CA 1
ATOM 5342 C C . VAL A 1 688 ? 38.534 -10.295 -52.799 1.00 82.81 688 VAL A C 1
ATOM 5344 O O . VAL A 1 688 ? 39.048 -9.852 -53.826 1.00 82.81 688 VAL A O 1
ATOM 5347 N N . LYS A 1 689 ? 39.216 -11.045 -51.917 1.00 81.75 689 LYS A N 1
ATOM 5348 C CA . LYS A 1 689 ? 40.653 -11.398 -51.998 1.00 81.75 689 LYS A CA 1
ATOM 5349 C C . LYS A 1 689 ? 41.630 -10.205 -52.077 1.00 81.75 689 LYS A C 1
ATOM 5351 O O . LYS A 1 689 ? 42.774 -10.381 -52.484 1.00 81.75 689 LYS A O 1
ATOM 5356 N N . LYS A 1 690 ? 41.221 -8.990 -51.677 1.00 87.94 690 LYS A N 1
ATOM 5357 C CA . LYS A 1 690 ? 42.097 -7.792 -51.620 1.00 87.94 690 LYS A CA 1
ATOM 5358 C C . LYS A 1 690 ? 42.430 -7.336 -50.199 1.00 87.94 690 LYS A C 1
ATOM 5360 O O . LYS A 1 690 ? 42.908 -6.216 -50.023 1.00 87.94 690 LYS A O 1
ATOM 5365 N N . TRP A 1 691 ? 42.151 -8.171 -49.201 1.00 94.94 691 TRP A N 1
ATOM 5366 C CA . TRP A 1 691 ? 42.521 -7.931 -47.809 1.00 94.94 691 TRP A CA 1
ATOM 5367 C C . TRP A 1 691 ? 44.011 -8.195 -47.598 1.00 94.94 691 TRP A C 1
ATOM 5369 O O . TRP A 1 691 ? 44.592 -9.096 -48.199 1.00 94.94 691 TRP A O 1
ATOM 5379 N N . THR A 1 692 ? 44.633 -7.369 -46.764 1.00 95.50 692 THR A N 1
ATOM 5380 C CA . THR A 1 692 ? 46.063 -7.400 -46.470 1.00 95.50 692 THR A CA 1
ATOM 5381 C C . THR A 1 692 ? 46.302 -7.525 -44.973 1.00 95.50 692 THR A C 1
ATOM 5383 O O . THR A 1 692 ? 45.575 -6.941 -44.161 1.00 95.50 692 THR A O 1
ATOM 5386 N N . VAL A 1 693 ? 47.344 -8.279 -44.634 1.00 94.12 693 VAL A N 1
ATOM 5387 C CA . VAL A 1 693 ? 47.824 -8.514 -43.271 1.00 94.12 693 VAL A CA 1
ATOM 5388 C C . VAL A 1 693 ? 49.111 -7.720 -43.023 1.00 94.12 693 VAL A C 1
ATOM 5390 O O . VAL A 1 693 ? 49.892 -7.520 -43.966 1.00 94.12 693 VAL A O 1
ATOM 5393 N N . PRO A 1 694 ? 49.368 -7.271 -41.782 1.00 92.38 694 PRO A N 1
ATOM 5394 C CA . PRO A 1 694 ? 50.634 -6.647 -41.431 1.00 92.38 694 PRO A CA 1
ATOM 5395 C C . PRO A 1 694 ? 51.754 -7.697 -41.426 1.00 92.38 694 PRO A C 1
ATOM 5397 O O . PRO A 1 694 ? 51.653 -8.738 -40.777 1.00 92.38 694 PRO A O 1
ATOM 5400 N N . HIS A 1 695 ? 52.829 -7.402 -42.148 1.00 90.75 695 HIS A N 1
ATOM 5401 C CA . HIS A 1 695 ? 54.096 -8.129 -42.163 1.00 90.75 695 HIS A CA 1
ATOM 5402 C C . HIS A 1 695 ? 55.199 -7.203 -41.623 1.00 90.75 695 HIS A C 1
ATOM 5404 O O . HIS A 1 695 ? 55.007 -5.990 -41.564 1.00 90.75 695 HIS A O 1
ATOM 5410 N N . THR A 1 696 ? 56.363 -7.752 -41.262 1.00 84.94 696 THR A N 1
ATOM 5411 C CA . THR A 1 696 ? 57.442 -7.077 -40.504 1.00 84.94 696 THR A CA 1
ATOM 5412 C C . THR A 1 696 ? 57.731 -5.624 -40.908 1.00 84.94 696 THR A C 1
ATOM 5414 O O . THR A 1 696 ? 57.893 -4.782 -40.032 1.00 84.94 696 THR A O 1
ATOM 5417 N N . PHE A 1 697 ? 57.740 -5.318 -42.213 1.00 88.31 697 PHE A N 1
ATOM 5418 C CA . PHE A 1 697 ? 57.951 -3.962 -42.748 1.00 88.31 697 PHE A CA 1
ATOM 5419 C C . PHE A 1 697 ? 56.983 -3.589 -43.890 1.00 88.31 697 PHE A C 1
ATOM 5421 O O . PHE A 1 697 ? 57.209 -2.619 -44.610 1.00 88.31 697 PHE A O 1
ATOM 5428 N N . SER A 1 698 ? 55.917 -4.364 -44.118 1.00 91.88 698 SER A N 1
ATOM 5429 C CA . SER A 1 698 ? 55.045 -4.202 -45.293 1.00 91.88 698 SER A CA 1
ATOM 5430 C C . SER A 1 698 ? 53.638 -4.768 -45.073 1.00 91.88 698 SER A C 1
ATOM 5432 O O . SER A 1 698 ? 53.360 -5.417 -44.069 1.00 91.88 698 SER A O 1
ATOM 5434 N N . TRP A 1 699 ? 52.725 -4.515 -46.013 1.00 94.19 699 TRP A N 1
ATOM 5435 C CA . TRP A 1 699 ? 51.386 -5.111 -46.029 1.00 94.19 699 TRP A CA 1
ATOM 5436 C C . TRP A 1 699 ? 51.304 -6.123 -47.169 1.00 94.19 699 TRP A C 1
ATOM 5438 O O . TRP A 1 699 ? 51.550 -5.764 -48.321 1.00 94.19 699 TRP A O 1
ATOM 5448 N N . LYS A 1 700 ? 50.964 -7.379 -46.861 1.00 94.75 700 LYS A N 1
ATOM 5449 C CA . LYS A 1 700 ? 50.875 -8.468 -47.847 1.00 94.75 700 LYS A CA 1
ATOM 5450 C C . LYS A 1 700 ? 49.418 -8.871 -48.054 1.00 94.75 700 LYS A C 1
ATOM 5452 O O . LYS A 1 700 ? 48.693 -9.017 -47.075 1.00 94.75 700 LYS A O 1
ATOM 5457 N N . VAL A 1 701 ? 48.996 -9.057 -49.307 1.00 94.69 701 VAL A N 1
ATOM 5458 C CA . VAL A 1 701 ? 47.663 -9.599 -49.632 1.00 94.69 701 VAL A CA 1
ATOM 5459 C C . VAL A 1 701 ? 47.558 -11.029 -49.110 1.00 94.69 701 VAL A C 1
ATOM 5461 O O . VAL A 1 701 ? 48.440 -11.846 -49.376 1.00 94.69 701 VAL A O 1
ATOM 5464 N N . ASP A 1 702 ? 46.475 -11.321 -48.395 1.00 94.00 702 ASP A N 1
ATOM 5465 C CA . ASP A 1 702 ? 46.132 -12.667 -47.949 1.00 94.00 702 ASP A CA 1
ATOM 5466 C C . ASP A 1 702 ? 44.927 -13.182 -48.765 1.00 94.00 702 ASP A C 1
ATOM 5468 O O . ASP A 1 702 ? 43.808 -12.682 -48.597 1.00 94.00 702 ASP A O 1
ATOM 5472 N N . PRO A 1 703 ? 45.122 -14.167 -49.668 1.00 92.69 703 PRO A N 1
ATOM 5473 C CA . PRO A 1 703 ? 44.049 -14.708 -50.499 1.00 92.69 703 PRO A CA 1
ATOM 5474 C C . PRO A 1 703 ? 43.038 -15.549 -49.703 1.00 92.69 703 PRO A C 1
ATOM 5476 O O . PRO A 1 703 ? 41.974 -15.868 -50.237 1.00 92.69 703 PRO A O 1
ATOM 5479 N N . HIS A 1 704 ? 43.354 -15.907 -48.454 1.00 94.44 704 HIS A N 1
ATOM 5480 C CA . HIS A 1 704 ? 42.491 -16.686 -47.571 1.00 94.44 704 HIS A CA 1
ATOM 5481 C C . HIS A 1 704 ? 41.438 -15.833 -46.859 1.00 94.44 704 HIS A C 1
ATOM 5483 O O . HIS A 1 704 ? 40.453 -16.395 -46.375 1.00 94.44 704 HIS A O 1
ATOM 5489 N N . MET A 1 705 ? 41.619 -14.507 -46.804 1.00 94.56 705 MET A N 1
ATOM 5490 C CA . MET A 1 705 ? 40.704 -13.575 -46.141 1.00 94.56 705 MET A CA 1
ATOM 5491 C C . MET A 1 705 ? 39.580 -13.102 -47.064 1.00 94.56 705 MET A C 1
ATOM 5493 O O . MET A 1 705 ? 39.812 -12.514 -48.125 1.00 94.56 705 MET A O 1
ATOM 5497 N N . VAL A 1 706 ? 38.337 -13.292 -46.619 1.00 94.38 706 VAL A N 1
ATOM 5498 C CA . VAL A 1 706 ? 37.134 -12.901 -47.361 1.00 94.38 706 VAL A CA 1
ATOM 5499 C C . VAL A 1 706 ? 36.147 -12.197 -46.432 1.00 94.38 706 VAL A C 1
ATOM 5501 O O . VAL A 1 706 ? 35.794 -12.701 -45.369 1.00 94.38 706 VAL A O 1
ATOM 5504 N N . MET A 1 707 ? 35.671 -11.034 -46.877 1.00 95.25 707 MET A N 1
ATOM 5505 C CA . MET A 1 707 ? 34.445 -10.401 -46.394 1.00 95.25 707 MET A CA 1
ATOM 5506 C C . MET A 1 707 ? 33.349 -10.721 -47.412 1.00 95.25 707 MET A C 1
ATOM 5508 O O . MET A 1 707 ? 33.569 -10.524 -48.607 1.00 95.25 707 MET A O 1
ATOM 5512 N N . SER A 1 708 ? 32.204 -11.231 -46.969 1.00 93.50 708 SER A N 1
ATOM 5513 C CA . SER A 1 708 ? 31.108 -11.644 -47.849 1.00 93.50 708 SER A CA 1
ATOM 5514 C C . SER A 1 708 ? 29.747 -11.141 -47.371 1.00 93.50 708 SER A C 1
ATOM 5516 O O . SER A 1 708 ? 29.502 -10.968 -46.176 1.00 93.50 708 SER A O 1
ATOM 5518 N N . CYS A 1 709 ? 28.841 -10.918 -48.322 1.00 91.88 709 CYS A N 1
ATOM 5519 C CA . CYS A 1 709 ? 27.448 -10.581 -48.052 1.00 91.88 709 CYS A CA 1
ATOM 5520 C C . CYS A 1 709 ? 26.724 -11.782 -47.435 1.00 91.88 709 CYS A C 1
ATOM 5522 O O . CYS A 1 709 ? 26.494 -12.786 -48.115 1.00 91.88 709 CYS A O 1
ATOM 5524 N N . LYS A 1 710 ? 26.308 -11.685 -46.168 1.00 85.12 710 LYS A N 1
ATOM 5525 C CA . LYS A 1 710 ? 25.434 -12.693 -45.565 1.00 85.12 710 LYS A CA 1
ATOM 5526 C C . LYS A 1 710 ? 24.003 -12.396 -46.014 1.00 85.12 710 LYS A C 1
ATOM 5528 O O . LYS A 1 710 ? 23.330 -11.543 -45.433 1.00 85.12 710 LYS A O 1
ATOM 5533 N N . LYS A 1 711 ? 23.541 -13.075 -47.071 1.00 75.25 711 LYS A N 1
ATOM 5534 C CA . LYS A 1 711 ? 22.104 -13.130 -47.382 1.00 75.25 711 LYS A CA 1
ATOM 5535 C C . LYS A 1 711 ? 21.384 -13.703 -46.160 1.00 75.25 711 LYS A C 1
ATOM 5537 O O . LYS A 1 711 ? 21.827 -14.712 -45.608 1.00 75.25 711 LYS A O 1
ATOM 5542 N N . GLN A 1 712 ? 20.311 -13.049 -45.726 1.00 65.94 712 GLN A N 1
ATOM 5543 C CA . GLN A 1 712 ? 19.460 -13.598 -44.678 1.00 65.94 712 GLN A CA 1
ATOM 5544 C C . GLN A 1 712 ? 18.713 -14.802 -45.262 1.00 65.94 712 GLN A C 1
ATOM 5546 O O . GLN A 1 712 ? 18.057 -14.681 -46.295 1.00 65.94 712 GLN A O 1
ATOM 5551 N N . VAL A 1 713 ? 18.850 -15.963 -44.623 1.00 57.00 713 VAL A N 1
ATOM 5552 C CA . VAL A 1 713 ? 17.889 -17.057 -44.786 1.00 57.00 713 VAL A CA 1
ATOM 5553 C C . VAL A 1 713 ? 16.810 -16.778 -43.749 1.00 57.00 713 VAL A C 1
ATOM 5555 O O . VAL A 1 713 ? 17.105 -16.825 -42.552 1.00 57.00 713 VAL A O 1
ATOM 5558 N N . LEU A 1 714 ? 15.637 -16.370 -44.231 1.00 47.50 714 LEU A N 1
ATOM 5559 C CA . LEU A 1 714 ? 14.425 -16.146 -43.439 1.00 47.50 714 LEU A CA 1
ATOM 5560 C C . LEU A 1 714 ? 13.727 -17.480 -43.143 1.00 47.50 714 LEU A C 1
ATOM 5562 O O . LEU A 1 714 ? 13.785 -18.364 -44.028 1.00 47.50 714 LEU A O 1
#

Radius of gyration: 48.59 Å; chains: 1; bounding box: 131×141×102 Å

Foldseek 3Di:
DVVVVVVVVVVVVVVVVVVLVPVLPVPPKDFDPPDAWDKDDPDLVQLQKIKTFCPPGMDPQLQFQKKWKWKDFPVVPSVHTDIDIDGTPDGMDIDGHQAQTKMKIKMWTWHQDPVGIDIDMYDIDIDHGHHWKAFQDLDLVQKDKDFDQDPVVRATQLQKIKIKGFPVRMDRQQQFAWKKKKKFFPPPPPPPPPPDDDDPDDPDDDDDDDDDDDDDDDDDDDDDDDDDDDDDDDDDDDDDDDDDDDDDDDDDDDDDDDDDDDDDDDDDDDDDDDDDDDDDDDDDDDDDDDDDDDDDDDDDDDDDDDDDDDDDDDDDDDDDDDDDDDDDDDDDDDDDDDDDDDDDDDDDDDDDDDDDDDDDDDDDDPDDPPPDPPDRGDMWMWMDHDDPPDSMDMTMIGHDRQTKMWMKMWTAGPVRDTNDIRGRNIDDGLLPRPPRDADDVVLQWDWDDDPPDRDIDIDGDPPSSDDPVCPVSSVSNVVSVVVVVVVVVVVVVVVVVVVVVVVVVVVVVVQVVQLVLCVVLVAPQSGQKKFKDFPDVVVCVVCVPQPLGGIWGWDADDPSATKTKDDGPVPRPDPPPPPDPDPPPPPDPDDPDDDDDDDDDDDDDDDDDDDDDDDDDDDPDPPPDPPDDCDPDPPDDDDDPDDRQMKMWDADPVQRKIFIPSDVVPPDGQKIFHGPQPGSYCAHPSNQQRIWGDDPPDTHGDNRIHIHRDDDPD